Protein AF-A0A6S7L8K5-F1 (afdb_monomer_lite)

Sequence (674 aa):
MGKNCLPVYFRGECNIGNGSTCNCDIIMLGYKEKCDEAKNGKLEHVEYIHRYGTTWNSGRNYLYEHAMKRKTAYLYYIFVDEDASMRPNVDSNVNVTSLGLWRSFENFLVEYEPAVGITAYCHGKSNRCKWQRNKPGGNGVYVLSGWLFDACFNAFHHDALPYLLPYNLKNENKSWIYSQHYVATLAKHYFSGSVLIYGNVNIVNGGHREYPRTSDPERFKEQDLVISKYVDLITKSRKKPEWKNRINVSETMDKHFCKCYKRITVLAPIVHDIITASIKQCKYPSHYKHGLVTPVPKAYPPTDISDDFRQISVLPHIGKILERVQLQLNQNDITLRSSQHGFTSGRSTTSALISITQPWFNATDNTCRDKAGIHALFIDFKKTFDLVDHGILLNKLALMNVNKSFWLWVKSFLCGRTQQVKINQTLSSIEGCPAGVPQGSALSPTLFNIHIDNLDTSVPEDLEVSTYKYADDCTQSECIMKGECSNMQKVLDSVQNWSNANKMKLNAKKTKDMWICFGKSIPQPPNLYIGDVMIERVNTFKLLGASCQSNMKWNSHIKEITRKGNRRLCHLRQCRKAHLPTEVGLATYCTKIRPLLEYAAPVWGGLPHYLVNDLERIQRRSLRIIGLPVDTLPPLSERRDKLTLRKMEAITQDVNHPCHHLVPIAHAEARLFH

Foldseek 3Di:
DDDQDAAPQVPDCLRQHDQVPDLAAAEAEDEDDDDPVVVPPPHPRYHYHYDYDDAPLSSVQVSVVVVVVVPRPDQKDKAAHRQKDKDFQPLAPDPCPVRYPVRVQVVVPVVQPPAKEAEQEAEEPDSDGPVPPDDDDDQFKDFDQFDDDDPRIIMHGPLRDVQQDRFDCPCQLQHPVLSVNLSRVSRCVQVPRRYMYGYRMYMYRHDDDDGRDDPDPCVVVVSCVVSVVVCVVVVVPDDRDPCVVVPPVQVVCLVCVVVCPVPVVVCVVVLVVVLVVCLVVLAQDLVQLEWEWEWDACDPPDDDPQAGTDTATDTGPSSQVSLVVLCVVFVVLQDFDLQEQAPDPLHDLLLLLLLPVLVQCVLQPVVPVFFFWKKKKKWAWPPLQLQQQPVLLLVLSVVSVTDPSSSSNVNNSQPPHWYWYDDPPDIDDIGTRNHGDHRHHNNSQSSQSSLCRCLVVLDDPVFPKDWHDHRRTIMIMGTATPPDADPVQVSVVSSLVVCVVRRIGIDQALIAIEIAGDDPPGDDHDFHDDVPRTRHYDQWDQRSNAIAGSPRARVVRLVVLLVVLVVLLVVLLVCVVVVHALVVLVVSCVPPRLCSLLPSLLSHLPHDPVSLVSSLVSQQVSCVSSVHDSVPDDRSSVVSVVVNLVSLVSLCVDPSNSCNVVRDPVVVVPPPDD

Organism: Paramuricea clavata (NCBI:txid317549)

InterPro domains:
  IPR000477 Reverse transcriptase domain [PF00078] (306-545)
  IPR000477 Reverse transcriptase domain [PS50878] (277-534)
  IPR043502 DNA/RNA polymerase superfamily [SSF56672] (272-512)

pLDDT: mean 80.64, std 16.86, range [29.56, 98.06]

Radius of gyration: 34.66 Å; chains: 1; bounding box: 79×64×99 Å

Secondary structure (DSSP, 8-state):
-----S-GGGSSHHHH--TTT----EEEEE-SS--SGGGSSS-TTEEEEE-TT--HHHHHHHHHHHHHHTT---SEEEEE-TTEEEEE-TT--S-GGGT-HHHHHHHHHHHT-S-EEEEEEEESS-SS-GGGTT----SSEEE--SS---TTEEEEEGGGHHHH-SPP-TTTTT-HHHHHHHHHHHHHHHSTT-EEEEEEEEEEESS---------TTHHHHHHHHHHHHHHHHHTTSPPPGGGGTS-HHHHHHHHTTT-GGGHHHHHHHHHHHHHHHHHTT---GGGSEEEEEEEESSSS---TTTSEEEEEE--HHHHHHHHHHHHHTGGG----TTB-TT-TT--HHHHHHHHHHHHHHHHSTT-TTEEEEEEEEE-BTTTTTS--HHHHHHHHHHTT--HHHHHHHHHHHTT-EEEEEETTEE---EE--S---BTBSSHHHHHHHHHGGGGGGS-TTS-EEEEEETTEEEEEEEEETTPPP-HHHHHHHHHHHHHHTT--B-TTT-EEEEE---TTPPPPPPPEETTEEPEE-SEEEETTEEEETT---HHHHHHHHHHHHHHHHHHHHHHHTT--HHHHHHHIIIIIHHHHHTTHHHH----HHHHHHHHHHHHHHHHHHT--TTSS--HHHHHHHHHHHHHHHHHT-TTSTTGGGS-GGGTT-SS--

Structure (mmCIF, N/CA/C/O backbone):
data_AF-A0A6S7L8K5-F1
#
_entry.id   AF-A0A6S7L8K5-F1
#
loop_
_atom_site.group_PDB
_atom_site.id
_atom_site.type_symbol
_atom_site.label_atom_id
_atom_site.label_alt_id
_atom_site.label_comp_id
_atom_site.label_asym_id
_atom_site.label_entity_id
_atom_site.label_seq_id
_atom_site.pdbx_PDB_ins_code
_atom_site.Cartn_x
_atom_site.Cartn_y
_atom_site.Cartn_z
_atom_site.occupancy
_atom_site.B_iso_or_equiv
_atom_site.auth_seq_id
_atom_site.auth_comp_id
_atom_site.auth_asym_id
_atom_site.auth_atom_id
_atom_site.pdbx_PDB_model_num
ATOM 1 N N . MET A 1 1 ? 54.082 -23.008 -51.514 1.00 34.84 1 MET A N 1
ATOM 2 C CA . MET A 1 1 ? 53.095 -23.132 -50.418 1.00 34.84 1 MET A CA 1
ATOM 3 C C . MET A 1 1 ? 52.041 -22.058 -50.626 1.00 34.84 1 MET A C 1
ATOM 5 O O . MET A 1 1 ? 52.411 -20.891 -50.655 1.00 34.84 1 MET A O 1
ATOM 9 N N . GLY A 1 2 ? 50.784 -22.434 -50.879 1.00 44.88 2 GLY A N 1
ATOM 10 C CA . GLY A 1 2 ? 49.697 -21.465 -51.063 1.00 44.88 2 GLY A CA 1
ATOM 11 C C . GLY A 1 2 ? 49.518 -20.614 -49.805 1.00 44.88 2 GLY A C 1
ATOM 12 O O . GLY A 1 2 ? 49.620 -21.129 -48.692 1.00 44.88 2 GLY A O 1
ATOM 13 N N . LYS A 1 3 ? 49.325 -19.301 -49.959 1.00 49.22 3 LYS A N 1
ATOM 14 C CA . LYS A 1 3 ? 48.958 -18.439 -48.831 1.00 49.22 3 LYS A CA 1
ATOM 15 C C . LYS A 1 3 ? 47.570 -18.863 -48.351 1.00 49.22 3 LYS A C 1
ATOM 17 O O . LYS A 1 3 ? 46.620 -18.790 -49.124 1.00 49.22 3 LYS A O 1
ATOM 22 N N . ASN A 1 4 ? 47.460 -19.250 -47.081 1.00 58.38 4 ASN A N 1
ATOM 23 C CA . ASN A 1 4 ? 46.167 -19.580 -46.491 1.00 58.38 4 ASN A CA 1
ATOM 24 C C . ASN A 1 4 ? 45.250 -18.343 -46.499 1.00 58.38 4 ASN A C 1
ATOM 26 O O . ASN A 1 4 ? 45.534 -17.370 -45.791 1.00 58.38 4 ASN A O 1
ATOM 30 N N . CYS A 1 5 ? 44.166 -18.383 -47.270 1.00 63.19 5 CYS A N 1
ATOM 31 C CA . CYS A 1 5 ? 43.335 -17.211 -47.576 1.00 63.19 5 CYS A CA 1
ATOM 32 C C . CYS A 1 5 ? 42.085 -17.078 -46.694 1.00 63.19 5 CYS A C 1
ATOM 34 O O . CYS A 1 5 ? 41.521 -15.989 -46.600 1.00 63.19 5 CYS A O 1
ATOM 36 N N . LEU A 1 6 ? 41.680 -18.139 -45.989 1.00 65.81 6 LEU A N 1
ATOM 37 C CA . LEU A 1 6 ? 40.613 -18.060 -44.987 1.00 65.81 6 LEU A CA 1
ATOM 38 C C . LEU A 1 6 ? 41.155 -17.528 -43.651 1.00 65.81 6 LEU A C 1
ATOM 40 O O . LEU A 1 6 ? 42.196 -18.015 -43.189 1.00 65.81 6 LEU A O 1
ATOM 44 N N . PRO A 1 7 ? 40.475 -16.581 -42.979 1.00 66.06 7 PRO A N 1
ATOM 45 C CA . PRO A 1 7 ? 40.873 -16.123 -41.652 1.00 66.06 7 PRO A CA 1
ATOM 46 C C . PRO A 1 7 ? 41.008 -17.282 -40.656 1.00 66.06 7 PRO A C 1
ATOM 48 O O . PRO A 1 7 ? 40.239 -18.239 -40.682 1.00 66.06 7 PRO A O 1
ATOM 51 N N . VAL A 1 8 ? 41.997 -17.197 -39.759 1.00 63.28 8 VAL A N 1
ATOM 52 C CA . VAL A 1 8 ? 42.390 -18.290 -38.843 1.00 63.28 8 VAL A CA 1
ATOM 53 C C . VAL A 1 8 ? 41.225 -18.808 -37.990 1.00 63.28 8 VAL A C 1
ATOM 55 O O . VAL A 1 8 ? 41.172 -19.988 -37.675 1.00 63.28 8 VAL A O 1
ATOM 58 N N . TYR A 1 9 ? 40.264 -17.952 -37.656 1.00 62.53 9 TYR A N 1
ATOM 59 C CA . TYR A 1 9 ? 39.106 -18.292 -36.827 1.00 62.53 9 TYR A CA 1
ATOM 60 C C . TYR A 1 9 ? 37.946 -18.955 -37.595 1.00 62.53 9 TYR A C 1
ATOM 62 O O . TYR A 1 9 ? 37.035 -19.473 -36.959 1.00 62.53 9 TYR A O 1
ATOM 70 N N . PHE A 1 10 ? 37.994 -19.005 -38.931 1.00 62.09 10 PHE A N 1
ATOM 71 C CA . PHE A 1 10 ? 37.127 -19.871 -39.746 1.00 62.09 10 PHE A CA 1
ATOM 72 C C . PHE A 1 10 ? 37.761 -21.250 -40.001 1.00 62.09 10 PHE A C 1
ATOM 74 O O . PHE A 1 10 ? 37.195 -22.079 -40.707 1.00 62.09 10 PHE A O 1
ATOM 81 N N . ARG A 1 11 ? 38.946 -21.519 -39.435 1.00 61.34 11 ARG A N 1
ATOM 82 C CA . ARG A 1 11 ? 39.633 -22.808 -39.567 1.00 61.34 11 ARG A CA 1
ATOM 83 C C . ARG A 1 11 ? 39.242 -23.705 -38.391 1.00 61.34 11 ARG A C 1
ATOM 85 O O . ARG A 1 11 ? 39.713 -23.502 -37.275 1.00 61.34 11 ARG A O 1
ATOM 92 N N . GLY A 1 12 ? 38.374 -24.681 -38.648 1.00 61.00 12 GLY A N 1
ATOM 93 C CA . GLY A 1 12 ? 38.020 -25.750 -37.706 1.00 61.00 12 GLY A CA 1
ATOM 94 C C . GLY A 1 12 ? 36.518 -25.883 -37.446 1.00 61.00 12 GLY A C 1
ATOM 95 O O . GLY A 1 12 ? 35.827 -24.887 -37.229 1.00 61.00 12 GLY A O 1
ATOM 96 N N . GLU A 1 13 ? 36.034 -27.129 -37.407 1.00 57.66 13 GLU A N 1
ATOM 97 C CA . GLU A 1 13 ? 34.615 -27.483 -37.214 1.00 57.66 13 GLU A CA 1
ATOM 98 C C . GLU A 1 13 ? 34.024 -26.927 -35.907 1.00 57.66 13 GLU A C 1
ATOM 100 O O . GLU A 1 13 ? 32.834 -26.640 -35.829 1.00 57.66 13 GLU A O 1
ATOM 105 N N . CYS A 1 14 ? 34.860 -26.688 -34.893 1.00 57.72 14 CYS A N 1
ATOM 106 C CA . CYS A 1 14 ? 34.448 -26.148 -33.595 1.00 57.72 14 CYS A CA 1
ATOM 107 C C . CYS A 1 14 ? 33.919 -24.702 -33.666 1.00 57.72 14 CYS A C 1
ATOM 109 O O . CYS A 1 14 ? 33.261 -24.250 -32.731 1.00 57.72 14 CYS A O 1
ATOM 111 N N . ASN A 1 15 ? 34.246 -23.958 -34.731 1.00 62.91 15 ASN A N 1
ATOM 112 C CA . ASN A 1 15 ? 33.896 -22.540 -34.876 1.00 62.91 15 ASN A CA 1
ATOM 113 C C . ASN A 1 15 ? 32.726 -22.302 -35.835 1.00 62.91 15 ASN A C 1
ATOM 115 O O . ASN A 1 15 ? 31.955 -21.374 -35.611 1.00 62.91 15 ASN A O 1
ATOM 119 N N . ILE A 1 16 ? 32.619 -23.116 -36.888 1.00 63.53 16 ILE A N 1
ATOM 120 C CA . ILE A 1 16 ? 31.651 -22.944 -37.985 1.00 63.53 16 ILE A CA 1
ATOM 121 C C . ILE A 1 16 ? 30.650 -24.096 -38.101 1.00 63.53 16 ILE A C 1
ATOM 123 O O . ILE A 1 16 ? 29.713 -23.998 -38.878 1.00 63.53 16 ILE A O 1
ATOM 127 N N . GLY A 1 17 ? 30.815 -25.160 -37.313 1.00 61.12 17 GLY A N 1
ATOM 128 C CA . GLY A 1 17 ? 30.030 -26.383 -37.438 1.00 61.12 17 GLY A CA 1
ATOM 129 C C . GLY A 1 17 ? 30.631 -27.370 -38.441 1.00 61.12 17 GLY A C 1
ATOM 130 O O . GLY A 1 17 ? 31.530 -27.055 -39.220 1.00 61.12 17 GLY A O 1
ATOM 131 N N . ASN A 1 18 ? 30.156 -28.612 -38.385 1.00 64.88 18 ASN A N 1
ATOM 132 C CA . ASN A 1 18 ? 30.525 -29.662 -39.330 1.00 64.88 18 ASN A CA 1
ATOM 133 C C . ASN A 1 18 ? 29.624 -29.563 -40.575 1.00 64.88 18 ASN A C 1
ATOM 135 O O . ASN A 1 18 ? 28.406 -29.485 -40.439 1.00 64.88 18 ASN A O 1
ATOM 139 N N . GLY A 1 19 ? 30.205 -29.581 -41.778 1.00 60.16 19 GLY A N 1
ATOM 140 C CA . GLY A 1 19 ? 29.470 -29.354 -43.034 1.00 60.16 19 GLY A CA 1
ATOM 141 C C . GLY A 1 19 ? 28.400 -30.396 -43.371 1.00 60.16 19 GLY A C 1
ATOM 142 O O . GLY A 1 19 ? 27.480 -30.096 -44.119 1.00 60.16 19 GLY A O 1
ATOM 143 N N . SER A 1 20 ? 28.487 -31.588 -42.783 1.00 59.81 20 SER A N 1
ATOM 144 C CA . SER A 1 20 ? 27.515 -32.677 -42.953 1.00 59.81 20 SER A CA 1
ATOM 145 C C . SER A 1 20 ? 26.391 -32.666 -41.908 1.00 59.81 20 SER A C 1
ATOM 147 O O . SER A 1 20 ? 25.377 -33.332 -42.099 1.00 59.81 20 SER A O 1
ATOM 149 N N . THR A 1 21 ? 26.550 -31.937 -40.797 1.00 60.06 21 THR A N 1
ATOM 150 C CA . THR A 1 21 ? 25.580 -31.935 -39.682 1.00 60.06 21 THR A CA 1
ATOM 151 C C . THR A 1 21 ? 25.081 -30.542 -39.293 1.00 60.06 21 THR A C 1
ATOM 153 O O . THR A 1 21 ? 24.126 -30.430 -38.525 1.00 60.06 21 THR A O 1
ATOM 156 N N . CYS A 1 22 ? 25.727 -29.473 -39.765 1.00 62.00 22 CYS A N 1
ATOM 157 C CA . CYS A 1 22 ? 25.326 -28.092 -39.525 1.00 62.00 22 CYS A CA 1
ATOM 158 C C . CYS A 1 22 ? 24.422 -27.597 -40.650 1.00 62.00 22 CYS A C 1
ATOM 160 O O . CYS A 1 22 ? 24.755 -27.711 -41.823 1.00 62.00 22 CYS A O 1
ATOM 162 N N . ASN A 1 23 ? 23.305 -26.974 -40.286 1.00 62.16 23 ASN A N 1
ATOM 163 C CA . ASN A 1 23 ? 22.396 -26.328 -41.232 1.00 62.16 23 ASN A CA 1
ATOM 164 C C . ASN A 1 23 ? 22.831 -24.867 -41.493 1.00 62.16 23 ASN A C 1
ATOM 166 O O . ASN A 1 23 ? 22.029 -23.941 -41.383 1.00 62.16 23 ASN A O 1
ATOM 170 N N . CYS A 1 24 ? 24.127 -24.645 -41.735 1.00 65.25 24 CYS A N 1
ATOM 171 C CA . CYS A 1 24 ? 24.747 -23.325 -41.838 1.00 65.25 24 CYS A CA 1
ATOM 172 C C . CYS A 1 24 ? 25.617 -23.228 -43.099 1.00 65.25 24 CYS A C 1
ATOM 174 O O . CYS A 1 24 ? 26.443 -24.102 -43.324 1.00 65.25 24 CYS A O 1
ATOM 176 N N . ASP A 1 25 ? 25.458 -22.164 -43.898 1.00 72.38 25 ASP A N 1
ATOM 177 C CA . ASP A 1 25 ? 26.414 -21.817 -44.961 1.00 72.38 25 ASP A CA 1
ATOM 178 C C . ASP A 1 25 ? 27.088 -20.483 -44.653 1.00 72.38 25 ASP A C 1
ATOM 180 O O . ASP A 1 25 ? 26.472 -19.552 -44.126 1.00 72.38 25 ASP A O 1
ATOM 184 N N . ILE A 1 26 ? 28.353 -20.372 -45.048 1.00 77.69 26 ILE A N 1
ATOM 185 C CA . ILE A 1 26 ? 29.137 -19.147 -44.934 1.00 77.69 26 ILE A CA 1
ATOM 186 C C . ILE A 1 26 ? 29.503 -18.679 -46.336 1.00 77.69 26 ILE A C 1
ATOM 188 O O . ILE A 1 26 ? 30.176 -19.381 -47.087 1.00 77.69 26 ILE A O 1
ATOM 192 N N . ILE A 1 27 ? 29.098 -17.459 -46.676 1.00 80.19 27 ILE A N 1
ATOM 193 C CA . ILE A 1 27 ? 29.502 -16.801 -47.917 1.00 80.19 27 ILE A CA 1
ATOM 194 C C . ILE A 1 27 ? 30.469 -15.684 -47.553 1.00 80.19 27 ILE A C 1
ATOM 196 O O . ILE A 1 27 ? 30.126 -14.761 -46.813 1.00 80.19 27 ILE A O 1
ATOM 200 N N . MET A 1 28 ? 31.687 -15.774 -48.072 1.00 79.12 28 MET A N 1
ATOM 201 C CA . MET A 1 28 ? 32.750 -14.808 -47.828 1.00 79.12 28 MET A CA 1
ATOM 202 C C . MET A 1 28 ? 33.070 -14.047 -49.107 1.00 79.12 28 MET A C 1
ATOM 204 O O . MET A 1 28 ? 33.168 -14.637 -50.179 1.00 79.12 28 MET A O 1
ATOM 208 N N . LEU A 1 29 ? 33.269 -12.734 -48.989 1.00 79.06 29 LEU A N 1
ATOM 209 C CA . LEU A 1 29 ? 33.685 -11.887 -50.103 1.00 79.06 29 LEU A CA 1
ATOM 210 C C . LEU A 1 29 ? 35.144 -11.477 -49.922 1.00 79.06 29 LEU A C 1
ATOM 212 O O . LEU A 1 29 ? 35.462 -10.648 -49.072 1.00 79.06 29 LEU A O 1
ATOM 216 N N . GLY A 1 30 ? 36.003 -12.030 -50.769 1.00 74.06 30 GLY A N 1
ATOM 217 C CA . GLY A 1 30 ? 37.395 -11.649 -50.920 1.00 74.06 30 GLY A CA 1
ATOM 218 C C . GLY A 1 30 ? 37.585 -10.404 -51.773 1.00 74.06 30 GLY A C 1
ATOM 219 O O . GLY A 1 30 ? 36.964 -10.264 -52.831 1.00 74.06 30 GLY A O 1
ATOM 220 N N . TYR A 1 31 ? 38.483 -9.519 -51.333 1.00 65.94 31 TYR A N 1
ATOM 221 C CA . TYR A 1 31 ? 38.778 -8.257 -52.025 1.00 65.94 31 TYR A CA 1
ATOM 222 C C . TYR A 1 31 ? 40.260 -8.021 -52.357 1.00 65.94 31 TYR A C 1
ATOM 224 O O . TYR A 1 31 ? 40.564 -7.059 -53.061 1.00 65.94 31 TYR A O 1
ATOM 232 N N . LYS A 1 32 ? 41.188 -8.858 -51.867 1.00 61.56 32 LYS A N 1
ATOM 233 C CA . LYS A 1 32 ? 42.642 -8.694 -52.091 1.00 61.56 32 LYS A CA 1
ATOM 234 C C . LYS A 1 32 ? 43.184 -9.648 -53.152 1.00 61.56 32 LYS A C 1
ATOM 236 O O . LYS A 1 32 ? 43.619 -9.218 -54.217 1.00 61.56 32 LYS A O 1
ATOM 241 N N . GLU A 1 33 ? 43.138 -10.943 -52.869 1.00 65.75 33 GLU A N 1
ATOM 242 C CA . GLU A 1 33 ? 43.690 -12.003 -53.712 1.00 65.75 33 GLU A CA 1
ATOM 243 C C . GLU A 1 33 ? 42.631 -13.098 -53.885 1.00 65.75 33 GLU A C 1
ATOM 245 O O . GLU A 1 33 ? 41.791 -13.307 -53.011 1.00 65.75 33 GLU A O 1
ATOM 250 N N . LYS A 1 34 ? 42.662 -13.795 -55.022 1.00 67.38 34 LYS A N 1
ATOM 251 C CA . LYS A 1 34 ? 41.784 -14.940 -55.263 1.00 67.38 34 LYS A CA 1
ATOM 252 C C . LYS A 1 34 ? 42.184 -16.085 -54.324 1.00 67.38 34 LYS A C 1
ATOM 254 O O . LYS A 1 34 ? 43.366 -16.396 -54.208 1.00 67.38 34 LYS A O 1
ATOM 259 N N . CYS A 1 35 ? 41.207 -16.702 -53.664 1.00 68.38 35 CYS A N 1
ATOM 260 C CA . CYS A 1 35 ? 41.427 -17.822 -52.751 1.00 68.38 35 CYS A CA 1
ATOM 261 C C . CYS A 1 35 ? 41.145 -19.154 -53.454 1.00 68.38 35 CYS A C 1
ATOM 263 O O . CYS A 1 35 ? 39.995 -19.442 -53.787 1.00 68.38 35 CYS A O 1
ATOM 265 N N . ASP A 1 36 ? 42.177 -19.975 -53.659 1.00 63.91 36 ASP A N 1
ATOM 266 C CA . ASP A 1 36 ? 42.032 -21.289 -54.305 1.00 63.91 36 ASP A CA 1
ATOM 267 C C . ASP A 1 36 ? 41.739 -22.426 -53.297 1.00 63.91 36 ASP A C 1
ATOM 269 O O . ASP A 1 36 ? 41.292 -23.502 -53.687 1.00 63.91 36 ASP A O 1
ATOM 273 N N . GLU A 1 37 ? 41.902 -22.194 -51.986 1.00 61.56 37 GLU A N 1
ATOM 274 C CA . GLU A 1 37 ? 41.668 -23.209 -50.940 1.00 61.56 37 GLU A CA 1
ATOM 275 C C . GLU A 1 37 ? 40.191 -23.575 -50.756 1.00 61.56 37 GLU A C 1
ATOM 277 O O . GLU A 1 37 ? 39.882 -24.733 -50.477 1.00 61.56 37 GLU A O 1
ATOM 282 N N . ALA A 1 38 ? 39.274 -22.627 -50.971 1.00 56.06 38 ALA A N 1
ATOM 283 C CA . ALA A 1 38 ? 37.834 -22.882 -50.892 1.00 56.06 38 ALA A CA 1
ATOM 284 C C . ALA A 1 38 ? 37.338 -23.840 -51.996 1.00 56.06 38 ALA A C 1
ATOM 286 O O . ALA A 1 38 ? 36.304 -24.477 -51.836 1.00 56.06 38 ALA A O 1
ATOM 287 N N . LYS A 1 39 ? 38.086 -23.990 -53.101 1.00 51.19 39 LYS A N 1
ATOM 288 C CA . LYS A 1 39 ? 37.744 -24.913 -54.197 1.00 51.19 39 LYS A CA 1
ATOM 289 C C . LYS A 1 39 ? 38.225 -26.348 -53.978 1.00 51.19 39 LYS A C 1
ATOM 291 O O . LYS A 1 39 ? 37.707 -27.251 -54.623 1.00 51.19 39 LYS A O 1
ATOM 296 N N . ASN A 1 40 ? 39.169 -26.580 -53.065 1.00 51.94 40 ASN A N 1
ATOM 297 C CA . ASN A 1 40 ? 39.804 -27.890 -52.868 1.00 51.94 40 ASN A CA 1
ATOM 298 C C . ASN A 1 40 ? 39.022 -28.837 -51.927 1.00 51.94 40 ASN A C 1
ATOM 300 O O . ASN A 1 40 ? 39.620 -29.702 -51.291 1.00 51.94 40 ASN A O 1
ATOM 304 N N . GLY A 1 41 ? 37.697 -28.680 -51.816 1.00 52.06 41 GLY A N 1
ATOM 305 C CA . GLY A 1 41 ? 36.802 -29.682 -51.213 1.00 52.06 41 GLY A CA 1
ATOM 306 C C . GLY A 1 41 ? 36.885 -29.873 -49.692 1.00 52.06 41 GLY A C 1
ATOM 307 O O . GLY A 1 41 ? 36.298 -30.815 -49.178 1.00 52.06 41 GLY A O 1
ATOM 308 N N . LYS A 1 42 ? 37.591 -29.014 -48.941 1.00 55.53 42 LYS A N 1
ATOM 309 C CA . LYS A 1 42 ? 37.706 -29.154 -47.471 1.00 55.53 42 LYS A CA 1
ATOM 310 C C . LYS A 1 42 ? 36.594 -28.473 -46.660 1.00 55.53 42 LYS A C 1
ATOM 312 O O . LYS A 1 42 ? 36.525 -28.702 -45.459 1.00 55.53 42 LYS A O 1
ATOM 317 N N . LEU A 1 43 ? 35.753 -27.634 -47.274 1.00 65.12 43 LEU A N 1
ATOM 318 C CA . LEU A 1 43 ? 34.682 -26.880 -46.602 1.00 65.12 43 LEU A CA 1
ATOM 319 C C . LEU A 1 43 ? 33.451 -26.753 -47.517 1.00 65.12 43 LEU A C 1
ATOM 321 O O . LEU A 1 43 ? 33.239 -25.715 -48.134 1.00 65.12 43 LEU A O 1
ATOM 325 N N . GLU A 1 44 ? 32.638 -27.807 -47.621 1.00 65.44 44 GLU A N 1
ATOM 326 C CA . GLU A 1 44 ? 31.487 -27.860 -48.551 1.00 65.44 44 GLU A CA 1
ATOM 327 C C . GLU A 1 44 ? 30.426 -26.762 -48.310 1.00 65.44 44 GLU A C 1
ATOM 329 O O . GLU A 1 44 ? 29.751 -26.331 -49.242 1.00 65.44 44 GLU A O 1
ATOM 334 N N . HIS A 1 45 ? 30.328 -26.241 -47.084 1.00 72.12 45 HIS A N 1
ATOM 335 C CA 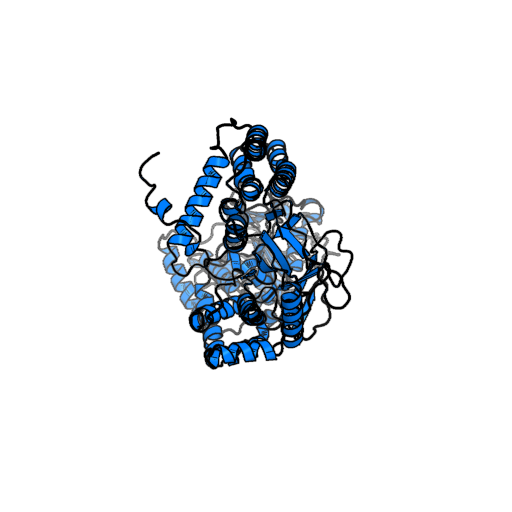. HIS A 1 45 ? 29.369 -25.207 -46.671 1.00 72.12 45 HIS A CA 1
ATOM 336 C C . HIS A 1 45 ? 29.960 -23.779 -46.659 1.00 72.12 45 HIS A C 1
ATOM 338 O O . HIS A 1 45 ? 29.321 -22.837 -46.190 1.00 72.12 45 HIS A O 1
ATOM 344 N N . VAL A 1 46 ? 31.183 -23.581 -47.175 1.00 75.50 46 VAL A N 1
ATOM 345 C CA . VAL A 1 46 ? 31.828 -22.259 -47.270 1.00 75.50 46 VAL A CA 1
ATOM 346 C C . VAL A 1 46 ? 32.071 -21.896 -48.730 1.00 75.50 46 VAL A C 1
ATOM 348 O O . VAL A 1 46 ? 32.807 -22.571 -49.441 1.00 75.50 46 VAL A O 1
ATOM 351 N N . GLU A 1 47 ? 31.494 -20.786 -49.182 1.00 77.75 47 GLU A N 1
ATOM 352 C CA . GLU A 1 47 ? 31.721 -20.245 -50.521 1.00 77.75 47 GLU A CA 1
ATOM 353 C C . GLU A 1 47 ? 32.538 -18.961 -50.444 1.00 77.75 47 GLU A C 1
ATOM 355 O O . GLU A 1 47 ? 32.141 -17.977 -49.819 1.00 77.75 47 GLU A O 1
ATOM 360 N N . TYR A 1 48 ? 33.692 -18.972 -51.107 1.00 77.88 48 TYR A N 1
ATOM 361 C CA . TYR A 1 48 ? 34.528 -17.792 -51.256 1.00 77.88 48 TYR A CA 1
ATOM 362 C C . TYR A 1 48 ? 34.288 -17.154 -52.619 1.00 77.88 48 TYR A C 1
ATOM 364 O O . TYR A 1 48 ? 34.623 -17.725 -53.660 1.00 77.88 48 TYR A O 1
ATOM 372 N N . ILE A 1 49 ? 33.756 -15.939 -52.610 1.00 79.00 49 ILE A N 1
ATOM 373 C CA . ILE A 1 49 ? 33.534 -15.142 -53.806 1.00 79.00 49 ILE A CA 1
ATOM 374 C C . ILE A 1 49 ? 34.639 -14.101 -53.890 1.00 79.00 49 ILE A C 1
ATOM 376 O O . ILE A 1 49 ? 34.901 -13.386 -52.930 1.00 79.00 49 ILE A O 1
ATOM 380 N N . HIS A 1 50 ? 35.281 -13.983 -55.047 1.00 79.62 50 HIS A N 1
ATOM 381 C CA . HIS A 1 50 ? 36.287 -12.951 -55.280 1.00 79.62 50 HIS A CA 1
ATOM 382 C C . HIS A 1 50 ? 35.730 -11.877 -56.206 1.00 79.62 50 HIS A C 1
ATOM 384 O O . HIS A 1 50 ? 35.346 -12.188 -57.337 1.00 79.62 50 HIS A O 1
ATOM 390 N N . ARG A 1 51 ? 35.689 -10.617 -55.756 1.00 78.94 51 ARG A N 1
ATOM 391 C CA . ARG A 1 51 ? 35.234 -9.500 -56.596 1.00 78.94 51 ARG A CA 1
ATOM 392 C C . ARG A 1 51 ? 36.066 -8.244 -56.368 1.00 78.94 51 ARG A C 1
ATOM 394 O O . ARG A 1 51 ? 36.083 -7.673 -55.282 1.00 78.94 51 ARG A O 1
ATOM 401 N N . TYR A 1 52 ? 36.718 -7.778 -57.429 1.00 75.44 52 TYR A N 1
ATOM 402 C CA . TYR A 1 52 ? 37.457 -6.519 -57.411 1.00 75.44 52 TYR A CA 1
ATOM 403 C C . TYR A 1 52 ? 36.518 -5.307 -57.471 1.00 75.44 52 TYR A C 1
ATOM 405 O O . TYR A 1 52 ? 35.453 -5.357 -58.085 1.00 75.44 52 TYR A O 1
ATOM 413 N N . GLY A 1 53 ? 36.938 -4.201 -56.849 1.00 73.19 53 GLY A N 1
ATOM 414 C CA . GLY A 1 53 ? 36.289 -2.894 -57.002 1.00 73.19 53 GLY A CA 1
ATOM 415 C C . GLY A 1 53 ? 34.988 -2.690 -56.218 1.00 73.19 53 GLY A C 1
ATOM 416 O O . GLY A 1 53 ? 34.350 -1.656 -56.387 1.00 73.19 53 GLY A O 1
ATOM 417 N N . THR A 1 54 ? 34.585 -3.618 -55.343 1.00 78.75 54 THR A N 1
ATOM 418 C CA . THR A 1 54 ? 33.417 -3.402 -54.475 1.00 78.75 54 THR A CA 1
ATOM 419 C C . THR A 1 54 ? 33.746 -2.447 -53.330 1.00 78.75 54 THR A C 1
ATOM 421 O O . THR A 1 54 ? 34.724 -2.618 -52.589 1.00 78.75 54 THR A O 1
ATOM 424 N N . THR A 1 55 ? 32.876 -1.468 -53.144 1.00 78.69 55 THR A N 1
ATOM 425 C CA . THR A 1 55 ? 32.764 -0.624 -51.951 1.00 78.69 55 THR A CA 1
ATOM 426 C C . THR A 1 55 ? 32.153 -1.406 -50.771 1.00 78.69 55 THR A C 1
ATOM 428 O O . THR A 1 55 ? 31.785 -2.574 -50.911 1.00 78.69 55 THR A O 1
ATOM 431 N N . TRP A 1 56 ? 32.078 -0.803 -49.579 1.00 78.44 56 TRP A N 1
ATOM 432 C CA . TRP A 1 56 ? 31.614 -1.499 -48.368 1.00 78.44 56 TRP A CA 1
ATOM 433 C C . TRP A 1 56 ? 30.148 -1.966 -48.462 1.00 78.44 56 TRP A C 1
ATOM 435 O O . TRP A 1 56 ? 29.844 -3.135 -48.230 1.00 78.44 56 TRP A O 1
ATOM 445 N N . ASN A 1 57 ? 29.238 -1.078 -48.861 1.00 83.75 57 ASN A N 1
ATOM 446 C CA . ASN A 1 57 ? 27.815 -1.374 -49.021 1.00 83.75 57 ASN A CA 1
ATOM 447 C C . ASN A 1 57 ? 27.560 -2.270 -50.233 1.00 83.75 57 ASN A C 1
ATOM 449 O O . ASN A 1 57 ? 26.794 -3.227 -50.125 1.00 83.75 57 ASN A O 1
ATOM 453 N N . SER A 1 58 ? 28.189 -1.987 -51.383 1.00 85.88 58 SER A N 1
ATOM 454 C CA . SER A 1 58 ? 27.984 -2.815 -52.583 1.00 85.88 58 SER A CA 1
ATOM 455 C C . SER A 1 58 ? 28.483 -4.248 -52.380 1.00 85.88 58 SER A C 1
ATOM 457 O O . SER A 1 58 ? 27.822 -5.187 -52.821 1.00 85.88 58 SER A O 1
ATOM 459 N N . GLY A 1 59 ? 29.575 -4.435 -51.630 1.00 85.56 59 GLY A N 1
ATOM 460 C CA . GLY A 1 59 ? 30.054 -5.754 -51.223 1.00 85.56 59 GLY A CA 1
ATOM 461 C C . GLY A 1 59 ? 29.039 -6.511 -50.360 1.00 85.56 59 GLY A C 1
ATOM 462 O O . GLY A 1 59 ? 28.757 -7.678 -50.624 1.00 85.56 59 GLY A O 1
ATOM 463 N N . ARG A 1 60 ? 28.410 -5.847 -49.379 1.00 85.06 60 ARG A N 1
ATOM 464 C CA . ARG A 1 60 ? 27.360 -6.464 -48.544 1.00 85.06 60 ARG A CA 1
ATOM 465 C C . ARG A 1 60 ? 26.093 -6.801 -49.313 1.00 85.06 60 ARG A C 1
ATOM 467 O O . ARG A 1 60 ? 25.519 -7.863 -49.090 1.00 85.06 60 ARG A O 1
ATOM 474 N N . ASN A 1 61 ? 25.683 -5.940 -50.240 1.00 89.12 61 ASN A N 1
ATOM 475 C CA . ASN A 1 61 ? 24.568 -6.245 -51.134 1.00 89.12 61 ASN A CA 1
ATOM 476 C C . ASN A 1 61 ? 24.874 -7.472 -51.995 1.00 89.12 61 ASN A C 1
ATOM 478 O O . ASN A 1 61 ? 24.005 -8.313 -52.189 1.00 89.12 61 ASN A O 1
ATOM 482 N N . TYR A 1 62 ? 26.121 -7.622 -52.441 1.00 87.56 62 TYR A N 1
ATOM 483 C CA . TYR A 1 62 ? 26.528 -8.769 -53.240 1.00 87.56 62 TYR A CA 1
ATOM 484 C C . TYR A 1 62 ? 26.541 -10.086 -52.451 1.00 87.56 62 TYR A C 1
ATOM 486 O O . TYR A 1 62 ? 26.072 -11.107 -52.961 1.00 87.56 62 TYR A O 1
ATOM 494 N N . LEU A 1 63 ? 27.016 -10.049 -51.199 1.00 86.56 63 LEU A N 1
ATOM 495 C CA . LEU A 1 63 ? 26.910 -11.168 -50.256 1.00 86.56 63 LEU A CA 1
ATOM 496 C C . LEU A 1 63 ? 25.449 -11.557 -50.015 1.00 86.56 63 LEU A C 1
ATOM 498 O O . LEU A 1 63 ? 25.101 -12.732 -50.096 1.00 86.56 63 LEU A O 1
ATOM 502 N N . TYR A 1 64 ? 24.586 -10.567 -49.776 1.00 87.19 64 TYR A N 1
ATOM 503 C CA . TYR A 1 64 ? 23.151 -10.776 -49.599 1.00 87.19 64 TYR A CA 1
ATOM 504 C C . TYR A 1 64 ? 22.507 -11.429 -50.830 1.00 87.19 64 TYR A C 1
ATOM 506 O O . TYR A 1 64 ? 21.798 -12.420 -50.698 1.00 87.19 64 TYR A O 1
ATOM 514 N N . GLU A 1 65 ? 22.787 -10.930 -52.036 1.00 87.88 65 GLU A N 1
ATOM 515 C CA . GLU A 1 65 ? 22.260 -11.502 -53.280 1.00 87.88 65 GLU A CA 1
ATOM 516 C C . GLU A 1 65 ? 22.689 -12.959 -53.491 1.00 87.88 65 GLU A C 1
ATOM 518 O O . GLU A 1 65 ? 21.877 -13.774 -53.931 1.00 87.88 65 GLU A O 1
ATOM 523 N N . HIS A 1 66 ? 23.944 -13.301 -53.180 1.00 86.19 66 HIS A N 1
ATOM 524 C CA . HIS A 1 66 ? 24.418 -14.686 -53.260 1.00 86.19 66 HIS A CA 1
ATOM 525 C C . HIS A 1 66 ? 23.744 -15.568 -52.208 1.00 86.19 66 HIS A C 1
ATOM 527 O O . HIS A 1 66 ? 23.263 -16.649 -52.548 1.00 86.19 66 HIS A O 1
ATOM 533 N N . ALA A 1 67 ? 23.600 -15.072 -50.976 1.00 83.06 67 ALA A N 1
ATOM 534 C CA . ALA A 1 67 ? 22.881 -15.775 -49.916 1.00 83.06 67 ALA A CA 1
ATOM 535 C C . ALA A 1 67 ? 21.423 -16.069 -50.305 1.00 83.06 67 ALA A C 1
ATOM 537 O O . ALA A 1 67 ? 20.941 -17.176 -50.087 1.00 83.06 67 ALA A O 1
ATOM 538 N N . MET A 1 68 ? 20.731 -15.121 -50.949 1.00 83.81 68 MET A N 1
ATOM 539 C CA . MET A 1 68 ? 19.355 -15.326 -51.425 1.00 83.81 68 MET A CA 1
ATOM 540 C C . MET A 1 68 ? 19.257 -16.351 -52.568 1.00 83.81 68 MET A C 1
ATOM 542 O O . MET A 1 68 ? 18.268 -17.077 -52.662 1.00 83.81 68 MET A O 1
ATOM 546 N N . LYS A 1 69 ? 20.262 -16.430 -53.452 1.00 83.88 69 LYS A N 1
ATOM 547 C CA . LYS A 1 69 ? 20.267 -17.361 -54.599 1.00 83.88 69 LYS A CA 1
ATOM 548 C C . LYS A 1 69 ? 20.513 -18.813 -54.202 1.00 83.88 69 LYS A C 1
ATOM 550 O O . LYS A 1 69 ? 20.066 -19.710 -54.912 1.00 83.88 69 LYS A O 1
ATOM 555 N N . ARG A 1 70 ? 21.178 -19.042 -53.069 1.00 76.81 70 ARG A N 1
ATOM 556 C CA . ARG A 1 70 ? 21.546 -20.376 -52.574 1.00 76.81 70 ARG A CA 1
ATOM 557 C C . ARG A 1 70 ? 20.345 -21.209 -52.079 1.00 76.81 70 ARG A C 1
ATOM 559 O O . ARG A 1 70 ? 20.507 -22.383 -51.779 1.00 76.81 70 ARG A O 1
ATOM 566 N N . LYS A 1 71 ? 19.125 -20.636 -52.070 1.00 62.66 71 LYS A N 1
ATOM 567 C CA . LYS A 1 71 ? 17.844 -21.279 -51.687 1.00 62.66 71 LYS A CA 1
ATOM 568 C C . LYS A 1 71 ? 17.864 -21.965 -50.312 1.00 62.66 71 LYS A C 1
ATOM 570 O O . LYS A 1 71 ? 17.128 -22.920 -50.078 1.00 62.66 71 LYS A O 1
ATOM 575 N N . THR A 1 72 ? 18.655 -21.452 -49.382 1.00 65.69 72 THR A N 1
ATOM 576 C CA . THR A 1 72 ? 18.705 -21.925 -48.001 1.00 65.69 72 THR A CA 1
ATOM 577 C C . THR A 1 72 ? 17.818 -21.044 -47.118 1.00 65.69 72 THR A C 1
ATOM 579 O O . THR A 1 72 ? 17.985 -19.825 -47.039 1.00 65.69 72 THR A O 1
ATOM 582 N N . ALA A 1 73 ? 16.800 -21.653 -46.503 1.00 68.06 73 ALA A N 1
ATOM 583 C CA . ALA A 1 73 ? 15.831 -20.969 -45.648 1.00 68.06 73 ALA A CA 1
ATOM 584 C C . ALA A 1 73 ? 16.442 -20.674 -44.265 1.00 68.06 73 ALA A C 1
ATOM 586 O O . ALA A 1 73 ? 16.144 -21.356 -43.285 1.00 68.06 73 ALA A O 1
ATOM 587 N N . TYR A 1 74 ? 17.330 -19.679 -44.189 1.00 77.25 74 TYR A N 1
ATOM 588 C CA . TYR A 1 74 ? 17.922 -19.259 -42.919 1.00 77.25 74 TYR A CA 1
ATOM 589 C C . TYR A 1 74 ? 16.970 -18.404 -42.104 1.00 77.25 74 TYR A C 1
ATOM 591 O O . TYR A 1 74 ? 16.357 -17.466 -42.609 1.00 77.25 74 TYR A O 1
ATOM 599 N N . LEU A 1 75 ? 16.948 -18.672 -40.802 1.00 80.94 75 LEU A N 1
ATOM 600 C CA . LEU A 1 75 ? 16.256 -17.840 -39.828 1.00 80.94 75 LEU A CA 1
ATOM 601 C C . LEU A 1 75 ? 16.975 -16.490 -39.623 1.00 80.94 75 LEU A C 1
ATOM 603 O O . LEU A 1 75 ? 16.328 -15.451 -39.500 1.00 80.94 75 LEU A O 1
ATOM 607 N N . TYR A 1 76 ? 18.314 -16.489 -39.644 1.00 86.31 76 TYR A N 1
ATOM 608 C CA . TYR A 1 76 ? 19.156 -15.301 -39.479 1.00 86.31 76 TYR A CA 1
ATOM 609 C C . TYR A 1 76 ? 20.263 -15.224 -40.529 1.00 86.31 76 TYR A C 1
ATOM 611 O O . TYR A 1 76 ? 20.927 -16.212 -40.824 1.00 86.31 76 TYR A O 1
ATOM 619 N N . TYR A 1 77 ? 20.517 -14.010 -41.016 1.00 86.50 77 TYR A N 1
ATOM 620 C CA . TYR A 1 77 ? 21.610 -13.681 -41.926 1.00 86.50 77 TYR A CA 1
ATOM 621 C C . TYR A 1 77 ? 22.660 -12.859 -41.184 1.00 86.50 77 TYR A C 1
ATOM 623 O O . TYR A 1 77 ? 22.407 -11.708 -40.812 1.00 86.50 77 TYR A O 1
ATOM 631 N N . ILE A 1 78 ? 23.828 -13.459 -40.951 1.00 85.75 78 ILE A N 1
ATOM 632 C CA . ILE A 1 78 ? 24.935 -12.852 -40.206 1.00 85.75 78 ILE A CA 1
ATOM 633 C C . ILE A 1 78 ? 25.968 -12.297 -41.188 1.00 85.75 78 ILE A C 1
ATOM 635 O O . ILE A 1 78 ? 26.542 -13.025 -41.991 1.00 85.75 78 ILE A O 1
ATOM 639 N N . PHE A 1 79 ? 26.230 -10.999 -41.098 1.00 84.81 79 PHE A N 1
ATOM 640 C CA . PHE A 1 79 ? 27.253 -10.297 -41.858 1.00 84.81 79 PHE A CA 1
ATOM 641 C C . PHE A 1 79 ? 28.433 -9.979 -40.950 1.00 84.81 79 PHE A C 1
ATOM 643 O O . PHE A 1 79 ? 28.279 -9.233 -39.979 1.00 84.81 79 PHE A O 1
ATOM 650 N N . VAL A 1 80 ? 29.606 -10.493 -41.307 1.00 81.00 80 VAL A N 1
ATOM 651 C CA . VAL A 1 80 ? 30.865 -10.290 -40.590 1.00 81.00 80 VAL A CA 1
ATOM 652 C C . VAL A 1 80 ? 31.969 -9.906 -41.571 1.00 81.00 80 VAL A C 1
ATOM 654 O O . VAL A 1 80 ? 32.055 -10.473 -42.659 1.00 81.00 80 VAL A O 1
ATOM 657 N N . ASP A 1 81 ? 32.791 -8.926 -41.208 1.00 77.62 81 ASP A N 1
ATOM 658 C CA . ASP A 1 81 ? 33.953 -8.537 -42.014 1.00 77.62 81 ASP A CA 1
ATOM 659 C C . ASP A 1 81 ? 35.097 -9.570 -41.855 1.00 77.62 81 ASP A C 1
ATOM 661 O O . ASP A 1 81 ? 35.271 -10.156 -40.787 1.00 77.62 81 ASP A O 1
ATOM 665 N N . GLU A 1 82 ? 35.908 -9.793 -42.901 1.00 73.56 82 GLU A N 1
ATOM 666 C CA . GLU A 1 82 ? 36.985 -10.814 -42.908 1.00 73.56 82 GLU A CA 1
ATOM 667 C C . GLU A 1 82 ? 38.146 -10.537 -41.928 1.00 73.56 82 GLU A C 1
ATOM 669 O O . GLU A 1 82 ? 39.028 -11.375 -41.725 1.00 73.56 82 GLU A O 1
ATOM 674 N N . ASP A 1 83 ? 38.184 -9.344 -41.342 1.00 73.00 83 ASP A N 1
ATOM 675 C CA . ASP A 1 83 ? 39.181 -8.868 -40.380 1.00 73.00 83 ASP A CA 1
ATOM 676 C C . ASP A 1 83 ? 38.619 -8.774 -38.944 1.00 73.00 83 ASP A C 1
ATOM 678 O O . ASP A 1 83 ? 39.333 -8.368 -38.014 1.00 73.00 83 ASP A O 1
ATOM 682 N N . ALA A 1 84 ? 37.356 -9.174 -38.745 1.00 77.94 84 ALA A N 1
ATOM 683 C CA . ALA A 1 84 ? 36.664 -9.155 -37.465 1.00 77.94 84 ALA A CA 1
ATOM 684 C C . ALA A 1 84 ? 36.757 -10.510 -36.745 1.00 77.94 84 ALA A C 1
ATOM 686 O O . ALA A 1 84 ? 36.549 -11.568 -37.323 1.00 77.94 84 ALA A O 1
ATOM 687 N N . SER A 1 85 ? 37.032 -10.492 -35.440 1.00 77.31 85 SER A N 1
ATOM 688 C CA . SER A 1 85 ? 37.151 -11.704 -34.616 1.00 77.31 85 SER A CA 1
ATOM 689 C C . SER A 1 85 ? 36.304 -11.613 -33.350 1.00 77.31 85 SER A C 1
ATOM 691 O O . SER A 1 85 ? 36.269 -10.566 -32.698 1.00 77.31 85 SER A O 1
ATOM 693 N N . MET A 1 86 ? 35.632 -12.709 -32.984 1.00 81.12 86 MET A N 1
ATOM 694 C CA . MET A 1 86 ? 34.881 -12.808 -31.730 1.00 81.12 86 MET A CA 1
ATOM 695 C C . MET A 1 86 ? 35.789 -13.181 -30.559 1.00 81.12 86 MET A C 1
ATOM 697 O O . MET A 1 86 ? 36.705 -13.991 -30.699 1.00 81.12 86 MET A O 1
ATOM 701 N N . ARG A 1 87 ? 35.513 -12.617 -29.382 1.00 79.62 87 ARG A N 1
ATOM 702 C CA . ARG A 1 87 ? 36.196 -12.947 -28.124 1.00 79.62 87 ARG A CA 1
ATOM 703 C C . ARG A 1 87 ? 35.201 -13.012 -26.964 1.00 79.62 87 ARG A C 1
ATOM 705 O O . ARG A 1 87 ? 34.207 -12.282 -26.993 1.00 79.62 87 ARG A O 1
ATOM 712 N N . PRO A 1 88 ? 35.467 -13.821 -25.923 1.00 75.81 88 PRO A N 1
ATOM 713 C CA . PRO A 1 88 ? 34.678 -13.770 -24.699 1.00 75.81 88 PRO A CA 1
ATOM 714 C C . PRO A 1 88 ? 34.719 -12.363 -24.096 1.00 75.81 88 PRO A C 1
ATOM 716 O O . PRO A 1 88 ? 35.770 -11.711 -24.099 1.00 75.81 88 PRO A O 1
ATOM 719 N N . ASN A 1 89 ? 33.595 -11.896 -23.556 1.00 74.44 89 ASN A N 1
ATOM 720 C CA . ASN A 1 89 ? 33.610 -10.695 -22.736 1.00 74.44 89 ASN A CA 1
ATOM 721 C C . ASN A 1 89 ? 34.139 -11.034 -21.333 1.00 74.44 89 ASN A C 1
ATOM 723 O O . ASN A 1 89 ? 33.487 -11.758 -20.587 1.00 74.44 89 ASN A O 1
ATOM 727 N N . VAL A 1 90 ? 35.300 -10.478 -20.971 1.00 67.62 90 VAL A N 1
ATOM 728 C CA . VAL A 1 90 ? 35.945 -10.681 -19.659 1.00 67.62 90 VAL A CA 1
ATOM 729 C C . VAL A 1 90 ? 35.120 -10.152 -18.483 1.00 67.62 90 VAL A C 1
ATOM 731 O O . VAL A 1 90 ? 35.294 -10.622 -17.366 1.00 67.62 90 VAL A O 1
ATOM 734 N N . ASP A 1 91 ? 34.204 -9.214 -18.741 1.00 63.59 91 ASP A N 1
ATOM 735 C CA . ASP A 1 91 ? 33.298 -8.653 -17.734 1.00 63.59 91 ASP A CA 1
ATOM 736 C C . ASP A 1 91 ? 31.982 -9.456 -17.606 1.00 63.59 91 ASP A C 1
ATOM 738 O O . ASP A 1 91 ? 31.081 -9.069 -16.856 1.00 63.59 91 ASP A O 1
ATOM 742 N N . SER A 1 92 ? 31.828 -10.560 -18.351 1.00 64.50 92 SER A N 1
ATOM 743 C CA . SER A 1 92 ? 30.667 -11.449 -18.247 1.00 64.50 92 SER A CA 1
ATOM 744 C C . SER A 1 92 ? 30.887 -12.549 -17.207 1.00 64.50 92 SER A C 1
ATOM 746 O O . SER A 1 92 ? 31.912 -13.221 -17.195 1.00 64.50 92 SER A O 1
ATOM 748 N N . ASN A 1 93 ? 29.868 -12.789 -16.377 1.00 57.84 93 ASN A N 1
ATOM 749 C CA . ASN A 1 93 ? 29.832 -13.906 -15.425 1.00 57.84 93 ASN A CA 1
ATOM 750 C C . ASN A 1 93 ? 29.371 -15.231 -16.071 1.00 57.84 93 ASN A C 1
ATOM 752 O O . ASN A 1 93 ? 29.192 -16.225 -15.368 1.00 57.84 93 ASN A O 1
ATOM 756 N N . VAL A 1 94 ? 29.114 -15.248 -17.384 1.00 61.84 94 VAL A N 1
ATOM 757 C CA . VAL A 1 94 ? 28.633 -16.428 -18.116 1.00 61.84 94 VAL A CA 1
ATOM 758 C C . VAL A 1 94 ? 29.816 -17.168 -18.729 1.00 61.84 94 VAL A C 1
ATOM 760 O O . VAL A 1 94 ? 30.602 -16.590 -19.478 1.00 61.84 94 VAL A O 1
ATOM 763 N N . ASN A 1 95 ? 29.926 -18.469 -18.453 1.00 62.03 95 ASN A N 1
ATOM 764 C CA . ASN A 1 95 ? 30.966 -19.301 -19.044 1.00 62.03 95 ASN A CA 1
ATOM 765 C C . ASN A 1 95 ? 30.608 -19.685 -20.493 1.00 62.03 95 ASN A C 1
ATOM 767 O O . ASN A 1 95 ? 30.030 -20.737 -20.742 1.00 62.03 95 ASN A O 1
ATOM 771 N N . VAL A 1 96 ? 30.952 -18.820 -21.452 1.00 62.28 96 VAL A N 1
ATOM 772 C CA . VAL A 1 96 ? 30.688 -19.013 -22.897 1.00 62.28 96 VAL A CA 1
ATOM 773 C C . VAL A 1 96 ? 31.555 -20.132 -23.515 1.00 62.28 96 VAL A C 1
ATOM 775 O O . VAL A 1 96 ? 31.341 -20.545 -24.653 1.00 62.28 96 VAL A O 1
ATOM 778 N N . THR A 1 97 ? 32.546 -20.653 -22.782 1.00 59.38 97 THR A N 1
ATOM 779 C CA . THR A 1 97 ? 33.536 -21.603 -23.322 1.00 59.38 97 THR A CA 1
ATOM 780 C C . THR A 1 97 ? 33.002 -23.021 -23.548 1.00 59.38 97 THR A C 1
ATOM 782 O O . THR A 1 97 ? 33.580 -23.741 -24.353 1.00 59.38 97 THR A O 1
ATOM 785 N N . SER A 1 98 ? 31.895 -23.421 -22.911 1.00 64.75 98 SER A N 1
ATOM 786 C CA . SER A 1 98 ? 31.347 -24.783 -23.037 1.00 64.75 98 SER A CA 1
ATOM 787 C C . SER A 1 98 ? 30.574 -25.042 -24.337 1.00 64.75 98 SER A C 1
ATOM 789 O O . SER A 1 98 ? 30.507 -26.184 -24.774 1.00 64.75 98 SER A O 1
ATOM 791 N N . LEU A 1 99 ? 29.993 -24.005 -24.954 1.00 65.00 99 LEU A N 1
ATOM 792 C CA . LEU A 1 99 ? 29.200 -24.107 -26.193 1.00 65.00 99 LEU A CA 1
ATOM 793 C C . LEU A 1 99 ? 29.937 -23.570 -27.431 1.00 65.00 99 LEU A C 1
ATOM 795 O O . LEU A 1 99 ? 29.548 -23.886 -28.550 1.00 65.00 99 LEU A O 1
ATOM 799 N N . GLY A 1 100 ? 30.984 -22.759 -27.243 1.00 74.81 100 GLY A N 1
ATOM 800 C CA . GLY A 1 100 ? 31.638 -22.002 -28.314 1.00 74.81 100 GLY A CA 1
ATOM 801 C C . GLY A 1 100 ? 30.987 -20.630 -28.548 1.00 74.81 100 GLY A C 1
ATOM 802 O O . GLY A 1 100 ? 29.782 -20.448 -28.372 1.00 74.81 100 GLY A O 1
ATOM 803 N N . LEU A 1 101 ? 31.796 -19.633 -28.932 1.00 80.38 101 LEU A N 1
ATOM 804 C CA . LEU A 1 101 ? 31.374 -18.222 -29.018 1.00 80.38 101 LEU A CA 1
ATOM 805 C C . LEU A 1 101 ? 30.245 -17.998 -30.031 1.00 80.38 101 LEU A C 1
ATOM 807 O O . LEU A 1 101 ? 29.260 -17.330 -29.720 1.00 80.38 101 LEU A O 1
ATOM 811 N N . TRP A 1 102 ? 30.384 -18.588 -31.219 1.00 78.50 102 TRP A N 1
ATOM 812 C CA . TRP A 1 102 ? 29.406 -18.493 -32.300 1.00 78.50 102 TRP A CA 1
ATOM 813 C C . TRP A 1 102 ? 28.095 -19.169 -31.930 1.00 78.50 102 TRP A C 1
ATOM 815 O O . TRP A 1 102 ? 27.043 -18.540 -32.003 1.00 78.50 102 TRP A O 1
ATOM 825 N N . ARG A 1 103 ? 28.158 -20.398 -31.409 1.00 77.31 103 ARG A N 1
ATOM 826 C CA . ARG A 1 103 ? 26.958 -21.138 -31.014 1.00 77.31 103 ARG A CA 1
ATOM 827 C C . ARG A 1 103 ? 26.197 -20.457 -29.882 1.00 77.31 103 ARG A C 1
ATOM 829 O O . ARG A 1 103 ? 24.970 -20.436 -29.868 1.00 77.31 103 ARG A O 1
ATOM 836 N N . SER A 1 104 ? 26.923 -19.851 -28.947 1.00 79.88 104 SER A N 1
ATOM 837 C CA . SER A 1 104 ? 26.320 -19.056 -27.882 1.00 79.88 104 SER A CA 1
ATOM 838 C C . SER A 1 104 ? 25.603 -17.809 -28.412 1.00 79.88 104 SER A C 1
ATOM 840 O O . SER A 1 104 ? 24.585 -17.413 -27.847 1.00 79.88 104 SER A O 1
ATOM 842 N N . PHE A 1 105 ? 26.121 -17.185 -29.474 1.00 83.50 105 PHE A N 1
ATOM 843 C CA . PHE A 1 105 ? 25.466 -16.057 -30.133 1.00 83.50 105 PHE A CA 1
ATOM 844 C C . PHE A 1 105 ? 24.245 -16.506 -30.949 1.00 83.50 105 PHE A C 1
ATOM 846 O O . PHE A 1 105 ? 23.196 -15.879 -30.859 1.00 83.50 105 PHE A O 1
ATOM 853 N N . GLU A 1 106 ? 24.334 -17.618 -31.678 1.00 80.69 106 GLU A N 1
ATOM 854 C CA . GLU A 1 106 ? 23.199 -18.200 -32.408 1.00 80.69 106 GLU A CA 1
ATOM 855 C C . GLU A 1 106 ? 22.037 -18.566 -31.484 1.00 80.69 106 GLU A C 1
ATOM 857 O O . GLU A 1 106 ? 20.898 -18.204 -31.766 1.00 80.69 106 GLU A O 1
ATOM 862 N N . ASN A 1 107 ? 22.315 -19.220 -30.351 1.00 80.19 107 ASN A N 1
ATOM 863 C CA . ASN A 1 107 ? 21.287 -19.545 -29.361 1.00 80.19 107 ASN A CA 1
ATOM 864 C C . ASN A 1 107 ? 20.575 -18.279 -28.862 1.00 80.19 107 ASN A C 1
ATOM 866 O O . ASN A 1 107 ? 19.358 -18.279 -28.707 1.00 80.19 107 ASN A O 1
ATOM 870 N N . PHE A 1 108 ? 21.322 -17.188 -28.673 1.00 83.75 108 PHE A N 1
ATOM 871 C CA . PHE A 1 108 ? 20.745 -15.883 -28.367 1.00 83.75 108 PHE A CA 1
ATOM 872 C C . PHE A 1 108 ? 19.850 -15.365 -29.506 1.00 83.75 108 PHE A C 1
ATOM 874 O O . PHE A 1 108 ? 18.770 -14.857 -29.242 1.00 83.75 108 PHE A O 1
ATOM 881 N N . LEU A 1 109 ? 20.246 -15.491 -30.772 1.00 80.81 109 LEU A N 1
ATOM 882 C CA . LEU A 1 109 ? 19.398 -15.048 -31.883 1.00 80.81 109 LEU A CA 1
ATOM 883 C C . LEU A 1 109 ? 18.068 -15.818 -31.930 1.00 80.81 109 LEU A C 1
ATOM 885 O O . LEU A 1 109 ? 17.014 -15.206 -32.104 1.00 80.81 109 LEU A O 1
ATOM 889 N N . VAL A 1 110 ? 18.112 -17.135 -31.728 1.00 79.06 110 VAL A N 1
ATOM 890 C CA . VAL A 1 110 ? 16.919 -17.999 -31.717 1.00 79.06 110 VAL A CA 1
ATOM 891 C C . VAL A 1 110 ? 16.015 -17.694 -30.520 1.00 79.06 110 VAL A C 1
ATOM 893 O O . VAL A 1 110 ? 14.801 -17.624 -30.670 1.00 79.06 110 VAL A O 1
ATOM 896 N N . GLU A 1 111 ? 16.583 -17.447 -29.336 1.00 75.56 111 GLU A N 1
ATOM 897 C CA . GLU A 1 111 ? 15.809 -17.137 -28.123 1.00 75.56 111 GLU A CA 1
ATOM 898 C C . GLU A 1 111 ? 14.979 -15.845 -28.256 1.00 75.56 111 GLU A C 1
ATOM 900 O O . GLU A 1 111 ? 13.950 -15.699 -27.594 1.00 75.56 111 GLU A O 1
ATOM 905 N N . TYR A 1 112 ? 15.402 -14.910 -29.114 1.00 66.12 112 TYR A N 1
ATOM 906 C CA . TYR A 1 112 ? 14.799 -13.580 -29.226 1.00 66.12 112 TYR A CA 1
ATOM 907 C C . TYR A 1 112 ? 14.255 -13.246 -30.631 1.00 66.12 112 TYR A C 1
ATOM 909 O O . TYR A 1 112 ? 14.198 -12.074 -31.007 1.00 66.12 112 TYR A O 1
ATOM 917 N N . GLU A 1 113 ? 13.833 -14.242 -31.413 1.00 71.38 113 GLU A N 1
ATOM 918 C CA . GLU A 1 113 ? 13.226 -14.036 -32.738 1.00 71.38 113 GLU A CA 1
ATOM 919 C C . GLU A 1 113 ? 11.850 -13.315 -32.707 1.00 71.38 113 GLU A C 1
ATOM 921 O O . GLU A 1 113 ? 11.058 -13.519 -31.784 1.00 71.38 113 GLU A O 1
ATOM 926 N N . PRO A 1 114 ? 11.509 -12.477 -33.711 1.00 71.88 114 PRO A N 1
ATOM 927 C CA . PRO A 1 114 ? 12.390 -11.905 -34.727 1.00 71.88 114 PRO A CA 1
ATOM 928 C C . PRO A 1 114 ? 13.208 -10.729 -34.159 1.00 71.88 114 PRO A C 1
ATOM 930 O O . PRO A 1 114 ? 12.638 -9.754 -33.654 1.00 71.88 114 PRO A O 1
ATOM 933 N N . ALA A 1 115 ? 14.539 -10.764 -34.306 1.00 75.56 115 ALA A N 1
ATOM 934 C CA . ALA A 1 115 ? 15.428 -9.689 -33.858 1.00 75.56 115 ALA A CA 1
ATOM 935 C C . ALA A 1 115 ? 16.474 -9.244 -34.894 1.00 75.56 115 ALA A C 1
ATOM 937 O O . ALA A 1 115 ? 16.783 -9.913 -35.876 1.00 75.56 115 ALA A O 1
ATOM 938 N N . VAL A 1 116 ? 17.045 -8.066 -34.650 1.00 84.62 116 VAL A N 1
ATOM 939 C CA . VAL A 1 116 ? 18.339 -7.655 -35.197 1.00 84.62 116 VAL A CA 1
ATOM 940 C C . VAL A 1 116 ? 19.355 -7.819 -34.074 1.00 84.62 116 VAL A C 1
ATOM 942 O O . VAL A 1 116 ? 19.323 -7.075 -33.091 1.00 84.62 116 VAL A O 1
ATOM 945 N N . GLY A 1 117 ? 20.218 -8.822 -34.192 1.00 84.12 117 GLY A N 1
ATOM 946 C CA . GLY A 1 117 ? 21.186 -9.180 -33.162 1.00 84.12 117 GLY A CA 1
ATOM 947 C C . GLY A 1 117 ? 22.584 -8.663 -33.475 1.00 84.12 117 GLY A C 1
ATOM 948 O O . GLY A 1 117 ? 23.037 -8.702 -34.617 1.00 84.12 117 GLY A O 1
ATOM 949 N N . ILE A 1 118 ? 23.286 -8.190 -32.451 1.00 82.12 118 ILE A N 1
ATOM 950 C CA . ILE A 1 118 ? 24.657 -7.673 -32.560 1.00 82.12 118 ILE A CA 1
ATOM 951 C C . ILE A 1 118 ? 25.473 -8.009 -31.304 1.00 82.12 118 ILE A C 1
ATOM 953 O O . ILE A 1 118 ? 24.921 -8.413 -30.282 1.00 82.12 118 ILE A O 1
ATOM 957 N N . THR A 1 119 ? 26.783 -7.775 -31.344 1.00 78.06 119 THR A N 1
ATOM 958 C CA . THR A 1 119 ? 27.703 -7.914 -30.199 1.00 78.06 119 THR A CA 1
ATOM 959 C C . THR A 1 119 ? 28.313 -6.566 -29.810 1.00 78.06 119 THR A C 1
ATOM 961 O O . THR A 1 119 ? 28.199 -5.575 -30.535 1.00 78.06 119 THR A O 1
ATOM 964 N N . ALA A 1 120 ? 28.988 -6.493 -28.661 1.00 74.94 120 ALA A N 1
ATOM 965 C CA . ALA A 1 120 ? 29.742 -5.291 -28.298 1.00 74.94 120 ALA A CA 1
ATOM 966 C C . ALA A 1 120 ? 31.022 -5.150 -29.148 1.00 74.94 120 ALA A C 1
ATOM 968 O O . ALA A 1 120 ? 31.699 -6.140 -29.412 1.00 74.94 120 ALA A O 1
ATOM 969 N N . TYR A 1 121 ? 31.365 -3.923 -29.561 1.00 74.25 121 TYR A N 1
ATOM 970 C CA . TYR A 1 121 ? 32.522 -3.629 -30.422 1.00 74.25 121 TYR A CA 1
ATOM 971 C C . TYR A 1 121 ? 33.730 -3.086 -29.640 1.00 74.25 121 TYR A C 1
ATOM 973 O O . TYR A 1 121 ? 33.605 -2.174 -28.811 1.00 74.25 121 TYR A O 1
ATOM 981 N N . CYS A 1 122 ? 34.916 -3.605 -29.957 1.00 68.56 122 CYS A N 1
ATOM 982 C CA . CYS A 1 122 ? 36.206 -3.239 -29.378 1.00 68.56 122 CYS A CA 1
ATOM 983 C C . CYS A 1 122 ? 37.182 -2.774 -30.482 1.00 68.56 122 CYS A C 1
ATOM 985 O O . CYS A 1 122 ? 37.496 -3.529 -31.400 1.00 68.56 122 CYS A O 1
ATOM 987 N N . HIS A 1 123 ? 37.707 -1.546 -30.370 1.00 61.81 123 HIS A N 1
ATOM 988 C CA . HIS A 1 123 ? 38.682 -0.991 -31.320 1.00 61.81 123 HIS A CA 1
ATOM 989 C C . HIS A 1 123 ? 40.128 -1.228 -30.833 1.00 61.81 123 HIS A C 1
ATOM 991 O O . HIS A 1 123 ? 40.510 -0.724 -29.773 1.00 61.81 123 HIS A O 1
ATOM 997 N N . GLY A 1 124 ? 40.952 -1.927 -31.625 1.00 58.38 124 GLY A N 1
ATOM 998 C CA . GLY A 1 124 ? 42.382 -2.163 -31.354 1.00 58.38 124 GLY A CA 1
ATOM 999 C C . GLY A 1 124 ? 42.694 -3.354 -30.427 1.00 58.38 124 GLY A C 1
ATOM 1000 O O . GLY A 1 124 ? 41.820 -4.137 -30.079 1.00 58.38 124 GLY A O 1
ATOM 1001 N N . LYS A 1 125 ? 43.964 -3.494 -30.004 1.00 52.78 125 LYS A N 1
ATOM 1002 C CA . LYS A 1 125 ? 44.460 -4.608 -29.154 1.00 52.78 125 LYS A CA 1
ATOM 1003 C C . LYS A 1 125 ? 44.000 -4.553 -27.679 1.00 52.78 125 LYS A C 1
ATOM 1005 O O . LYS A 1 125 ? 44.424 -5.382 -26.881 1.00 52.78 125 LYS A O 1
ATOM 1010 N N . SER A 1 126 ? 43.176 -3.575 -27.296 1.00 53.69 126 SER A N 1
ATOM 1011 C CA . SER A 1 126 ? 42.676 -3.420 -25.922 1.00 53.69 126 SER A CA 1
ATOM 1012 C C . SER A 1 126 ? 41.619 -4.477 -25.597 1.00 53.69 126 SER A C 1
ATOM 1014 O O . SER A 1 126 ? 40.640 -4.613 -26.324 1.00 53.69 126 SER A O 1
ATOM 1016 N N . ASN A 1 127 ? 41.756 -5.145 -24.447 1.00 50.09 127 ASN A N 1
ATOM 1017 C CA . ASN A 1 127 ? 40.756 -6.089 -23.929 1.00 50.09 127 ASN A CA 1
ATOM 1018 C C . ASN A 1 127 ? 39.499 -5.410 -23.348 1.00 50.09 127 ASN A C 1
ATOM 1020 O O . ASN A 1 127 ? 38.574 -6.104 -22.943 1.00 50.09 127 ASN A O 1
ATOM 1024 N N . ARG A 1 128 ? 39.446 -4.069 -23.282 1.00 50.78 128 ARG A N 1
ATOM 1025 C CA . ARG A 1 128 ? 38.287 -3.319 -22.764 1.00 50.78 128 ARG A CA 1
ATOM 1026 C C . ARG A 1 128 ? 37.582 -2.556 -23.882 1.00 50.78 128 ARG A C 1
ATOM 1028 O O . ARG A 1 128 ? 38.182 -1.663 -24.491 1.00 50.78 128 ARG A O 1
ATOM 1035 N N . CYS A 1 129 ? 36.303 -2.855 -24.113 1.00 56.91 129 CYS A N 1
ATOM 1036 C CA . CYS A 1 129 ? 35.471 -2.118 -25.065 1.00 56.91 129 CYS A CA 1
ATOM 1037 C C . CYS A 1 129 ? 35.055 -0.761 -24.461 1.00 56.91 129 CYS A C 1
ATOM 1039 O O . CYS A 1 129 ? 34.505 -0.691 -23.361 1.00 56.91 129 CYS A O 1
ATOM 1041 N N . LYS A 1 130 ? 35.260 0.347 -25.194 1.00 49.09 130 LYS A N 1
ATOM 1042 C CA . LYS A 1 130 ? 34.884 1.712 -24.749 1.00 49.09 130 LYS A CA 1
ATOM 1043 C C . LYS A 1 130 ? 33.381 1.868 -24.445 1.00 49.09 130 LYS A C 1
ATOM 1045 O O . LYS A 1 130 ? 33.004 2.777 -23.711 1.00 49.09 130 LYS A O 1
ATOM 1050 N N . TRP A 1 131 ? 32.537 0.976 -24.969 1.00 50.12 131 TRP A N 1
ATOM 1051 C CA . TRP A 1 131 ? 31.073 1.033 -24.891 1.00 50.12 131 TRP A CA 1
ATOM 1052 C C . TRP A 1 131 ? 30.437 0.558 -23.571 1.00 50.12 131 TRP A C 1
ATOM 1054 O O . TRP A 1 131 ? 29.216 0.624 -23.429 1.00 50.12 131 TRP A O 1
ATOM 1064 N N . GLN A 1 132 ? 31.234 0.134 -22.582 1.00 50.91 132 GLN A N 1
ATOM 1065 C CA . GLN A 1 132 ? 30.734 -0.400 -21.303 1.00 50.91 132 GLN A CA 1
ATOM 1066 C C . GLN A 1 132 ? 30.996 0.475 -20.068 1.00 50.91 132 GLN A C 1
ATOM 1068 O O . GLN A 1 132 ? 30.589 0.097 -18.975 1.00 50.91 132 GLN A O 1
ATOM 1073 N N . ARG A 1 133 ? 31.573 1.681 -20.206 1.00 41.56 133 ARG A N 1
ATOM 1074 C CA . ARG A 1 133 ? 31.963 2.518 -19.048 1.00 41.56 133 ARG A CA 1
ATOM 1075 C C . ARG A 1 133 ? 30.840 2.869 -18.049 1.00 41.56 133 ARG A C 1
ATOM 1077 O O . ARG A 1 133 ? 31.181 3.306 -16.963 1.00 41.56 133 ARG A O 1
ATOM 1084 N N . ASN A 1 134 ? 29.549 2.674 -18.364 1.00 40.09 134 ASN A N 1
ATOM 1085 C CA . ASN A 1 134 ? 28.424 3.153 -17.537 1.00 40.09 134 ASN A CA 1
ATOM 1086 C C . ASN A 1 134 ? 27.200 2.205 -17.410 1.00 40.09 134 ASN A C 1
ATOM 1088 O O . ASN A 1 134 ? 26.077 2.699 -17.285 1.00 40.09 134 ASN A O 1
ATOM 1092 N N . LYS A 1 135 ? 27.329 0.866 -17.449 1.00 47.62 135 LYS A N 1
ATOM 1093 C CA . LYS A 1 135 ? 26.157 -0.029 -17.253 1.00 47.62 135 LYS A CA 1
ATOM 1094 C C . LYS A 1 135 ? 26.364 -1.093 -16.161 1.00 47.62 135 LYS A C 1
ATOM 1096 O O . LYS A 1 135 ? 27.450 -1.650 -16.073 1.00 47.62 135 LYS A O 1
ATOM 1101 N N . PRO A 1 136 ? 25.336 -1.374 -15.330 1.00 37.09 136 PRO A N 1
ATOM 1102 C CA . PRO A 1 136 ? 25.440 -2.303 -14.205 1.00 37.09 136 PRO A CA 1
ATOM 1103 C C . PRO A 1 136 ? 25.526 -3.760 -14.684 1.00 37.09 136 PRO A C 1
ATOM 1105 O O . PRO A 1 136 ? 24.823 -4.145 -15.621 1.00 37.09 136 PRO A O 1
ATOM 1108 N N . GLY A 1 137 ? 26.374 -4.551 -14.022 1.00 41.09 137 GLY A N 1
ATOM 1109 C CA . GLY A 1 137 ? 26.589 -5.972 -14.301 1.00 41.09 137 GLY A CA 1
ATOM 1110 C C . GLY A 1 137 ? 25.308 -6.810 -14.194 1.00 41.09 137 GLY A C 1
ATOM 1111 O O . GLY A 1 137 ? 24.516 -6.651 -13.266 1.00 41.09 137 GLY A O 1
ATOM 1112 N N . GLY A 1 138 ? 25.107 -7.691 -15.172 1.00 43.88 138 GLY A N 1
ATOM 1113 C CA . GLY A 1 138 ? 23.992 -8.636 -15.286 1.00 43.88 138 GLY A CA 1
ATOM 1114 C C . GLY A 1 138 ? 24.118 -9.456 -16.578 1.00 43.88 138 GLY A C 1
ATOM 1115 O O . GLY A 1 138 ? 24.904 -9.063 -17.437 1.00 43.88 138 GLY A O 1
ATOM 1116 N N . ASN A 1 139 ? 23.364 -10.562 -16.701 1.00 48.81 139 ASN A N 1
ATOM 1117 C CA . ASN A 1 139 ? 23.449 -11.625 -17.733 1.00 48.81 139 ASN A CA 1
ATOM 1118 C C . ASN A 1 139 ? 23.174 -11.188 -19.200 1.00 48.81 139 ASN A C 1
ATOM 1120 O O . ASN A 1 139 ? 22.359 -11.779 -19.898 1.00 48.81 139 ASN A O 1
ATOM 1124 N N . GLY A 1 140 ? 23.871 -10.160 -19.681 1.00 60.53 140 GLY A N 1
ATOM 1125 C CA . GLY A 1 140 ? 24.401 -10.097 -21.040 1.00 60.53 140 GLY A CA 1
ATOM 1126 C C . GLY A 1 140 ? 23.445 -9.971 -22.224 1.00 60.53 140 GLY A C 1
ATOM 1127 O O . GLY A 1 140 ? 23.891 -10.260 -23.325 1.00 60.53 140 GLY A O 1
ATOM 1128 N N . VAL A 1 141 ? 22.195 -9.524 -22.074 1.00 57.28 141 VAL A N 1
ATOM 1129 C CA . VAL A 1 141 ? 21.362 -9.107 -23.222 1.00 57.28 141 VAL A CA 1
ATOM 1130 C C . VAL A 1 141 ? 20.849 -7.689 -23.000 1.00 57.28 141 VAL A C 1
ATOM 1132 O O . VAL A 1 141 ? 20.256 -7.383 -21.963 1.00 57.28 141 VAL A O 1
ATOM 1135 N N . TYR A 1 142 ? 21.082 -6.801 -23.967 1.00 63.59 142 TYR A N 1
ATOM 1136 C CA . TYR A 1 142 ? 20.672 -5.400 -23.876 1.00 63.59 142 TYR A CA 1
ATOM 1137 C C . TYR A 1 142 ? 19.872 -4.972 -25.100 1.00 63.59 142 TYR A C 1
ATOM 1139 O O . TYR A 1 142 ? 20.374 -5.007 -26.218 1.00 63.59 142 TYR A O 1
ATOM 1147 N N . VAL A 1 143 ? 18.666 -4.452 -24.884 1.00 55.56 143 VAL A N 1
ATOM 1148 C CA . VAL A 1 143 ? 17.899 -3.787 -25.944 1.00 55.56 143 VAL A CA 1
ATOM 1149 C C . VAL A 1 143 ? 18.566 -2.453 -26.285 1.00 55.56 143 VAL A C 1
ATOM 1151 O O . VAL A 1 143 ? 18.753 -1.595 -25.411 1.00 55.56 143 VAL A O 1
ATOM 1154 N N . LEU A 1 144 ? 18.926 -2.252 -27.552 1.00 56.09 144 LEU A N 1
ATOM 1155 C CA . LEU A 1 144 ? 19.445 -0.975 -28.021 1.00 56.09 144 LEU A CA 1
ATOM 1156 C C . LEU A 1 144 ? 18.324 0.010 -28.303 1.00 56.09 144 LEU A C 1
ATOM 1158 O O . LEU A 1 144 ? 17.338 -0.259 -28.979 1.00 56.09 144 LEU A O 1
ATOM 1162 N N . SER A 1 145 ? 18.545 1.228 -27.828 1.00 45.53 145 SER A N 1
ATOM 1163 C CA . SER A 1 145 ? 17.610 2.332 -27.973 1.00 45.53 145 SER A CA 1
ATOM 1164 C C . SER A 1 145 ? 17.902 3.185 -29.232 1.00 45.53 145 SER A C 1
ATOM 1166 O O . SER A 1 145 ? 17.190 4.164 -29.490 1.00 45.53 145 SER A O 1
ATOM 1168 N N . GLY A 1 146 ? 18.888 2.765 -30.038 1.00 50.41 146 GLY A N 1
ATOM 1169 C CA . GLY A 1 146 ? 19.276 3.316 -31.339 1.00 50.41 146 GLY A CA 1
ATOM 1170 C C . GLY A 1 146 ? 20.540 4.183 -31.299 1.00 50.41 146 GLY A C 1
ATOM 1171 O O . GLY A 1 146 ? 20.666 5.009 -30.399 1.00 50.41 146 GLY A O 1
ATOM 1172 N N . TRP A 1 147 ? 21.389 3.982 -32.319 1.00 52.75 147 TRP A N 1
ATOM 1173 C CA . TRP A 1 147 ? 22.503 4.806 -32.839 1.00 52.75 147 TRP A CA 1
ATOM 1174 C C . TRP A 1 147 ? 23.930 4.258 -32.802 1.00 52.75 147 TRP A C 1
ATOM 1176 O O . TRP A 1 147 ? 24.745 4.813 -33.526 1.00 52.75 147 TRP A O 1
ATOM 1186 N N . LEU A 1 148 ? 24.248 3.164 -32.105 1.00 55.22 148 LEU A N 1
ATOM 1187 C CA . LEU A 1 148 ? 25.604 2.599 -32.160 1.00 55.22 148 LEU A CA 1
ATOM 1188 C C . LEU A 1 148 ? 25.591 1.080 -32.249 1.00 55.22 148 LEU A C 1
ATOM 1190 O O . LEU A 1 148 ? 25.593 0.386 -31.235 1.00 55.22 148 LEU A O 1
ATOM 1194 N N . PHE A 1 149 ? 25.598 0.585 -33.482 1.00 63.41 149 PHE A N 1
ATOM 1195 C CA . PHE A 1 149 ? 26.149 -0.727 -33.773 1.00 63.41 149 PHE A CA 1
ATOM 1196 C C . PHE A 1 149 ? 27.115 -0.622 -34.942 1.00 63.41 149 PHE A C 1
ATOM 1198 O O . PHE A 1 149 ? 26.841 0.062 -35.936 1.00 63.41 149 PHE A O 1
ATOM 1205 N N . ASP A 1 150 ? 28.282 -1.231 -34.754 1.00 67.62 150 ASP A N 1
ATOM 1206 C CA . ASP A 1 150 ? 29.317 -1.230 -35.769 1.00 67.62 150 ASP A CA 1
ATOM 1207 C C . ASP A 1 150 ? 28.868 -2.112 -36.930 1.00 67.62 150 ASP A C 1
ATOM 1209 O O . ASP A 1 150 ? 28.180 -3.124 -36.772 1.00 67.62 150 ASP A O 1
ATOM 1213 N N . ALA A 1 151 ? 29.210 -1.676 -38.125 1.00 71.00 151 ALA A N 1
ATOM 1214 C CA . ALA A 1 151 ? 28.783 -2.346 -39.321 1.00 71.00 151 ALA A CA 1
ATOM 1215 C C . ALA A 1 151 ? 29.534 -3.665 -39.524 1.00 71.00 151 ALA A C 1
ATOM 1217 O O . ALA A 1 151 ? 28.968 -4.568 -40.128 1.00 71.00 151 ALA A O 1
ATOM 1218 N N . CYS A 1 152 ? 30.725 -3.817 -38.935 1.00 76.19 152 CYS A N 1
ATOM 1219 C CA . CYS A 1 152 ? 31.570 -5.004 -39.067 1.00 76.19 152 CYS A CA 1
ATOM 1220 C C . CYS A 1 152 ? 30.915 -6.322 -38.630 1.00 76.19 152 CYS A C 1
ATOM 1222 O O . CYS A 1 152 ? 31.362 -7.374 -39.074 1.00 76.19 152 CYS A O 1
ATOM 1224 N N . PHE A 1 153 ? 29.870 -6.292 -37.793 1.00 83.06 153 PHE A N 1
ATOM 1225 C CA . PHE A 1 153 ? 29.176 -7.496 -37.339 1.00 83.06 153 PHE A CA 1
ATOM 1226 C C . PHE A 1 153 ? 27.685 -7.246 -37.081 1.00 83.06 153 PHE A C 1
ATOM 1228 O O . PHE A 1 153 ? 27.337 -6.495 -36.171 1.00 83.06 153 PHE A O 1
ATOM 1235 N N . ASN A 1 154 ? 26.803 -7.880 -37.864 1.00 86.56 154 ASN A N 1
ATOM 1236 C CA . ASN A 1 154 ? 25.347 -7.716 -37.766 1.00 86.56 154 ASN A CA 1
ATOM 1237 C C . ASN A 1 154 ? 24.593 -8.997 -38.117 1.00 86.56 154 ASN A C 1
ATOM 1239 O O . ASN A 1 154 ? 24.898 -9.605 -39.133 1.00 86.56 154 ASN A O 1
ATOM 1243 N N . ALA A 1 155 ? 23.567 -9.353 -37.347 1.00 88.81 155 ALA A N 1
ATOM 1244 C CA . ALA A 1 155 ? 22.658 -10.450 -37.658 1.00 88.81 155 ALA A CA 1
ATOM 1245 C C . ALA A 1 155 ? 21.235 -9.930 -37.887 1.00 88.81 155 ALA A C 1
ATOM 1247 O O . ALA A 1 155 ? 20.662 -9.264 -37.022 1.00 88.81 155 ALA A O 1
ATOM 1248 N N . PHE A 1 156 ? 20.650 -10.251 -39.038 1.00 88.62 156 PHE A N 1
ATOM 1249 C CA . PHE A 1 156 ? 19.291 -9.854 -39.400 1.00 88.62 156 PHE A CA 1
ATOM 1250 C C . PHE A 1 156 ? 18.393 -11.083 -39.503 1.00 88.62 156 PHE A C 1
ATOM 1252 O O . PHE A 1 156 ? 18.681 -11.987 -40.284 1.00 88.62 156 PHE A O 1
ATOM 1259 N N . HIS A 1 157 ? 17.297 -11.106 -38.747 1.00 88.50 157 HIS A N 1
ATOM 1260 C CA . HIS A 1 157 ? 16.258 -12.118 -38.920 1.00 88.50 157 HIS A CA 1
ATOM 1261 C C . HIS A 1 157 ? 15.653 -12.056 -40.334 1.00 88.50 157 HIS A C 1
ATOM 1263 O O . HIS A 1 157 ? 15.542 -10.966 -40.905 1.00 88.50 157 HIS A O 1
ATOM 1269 N N . HIS A 1 158 ? 15.217 -13.189 -40.889 1.00 85.25 158 HIS A N 1
ATOM 1270 C CA . HIS A 1 158 ? 14.683 -13.263 -42.255 1.00 85.25 158 HIS A CA 1
ATOM 1271 C C . HIS A 1 158 ? 13.506 -12.303 -42.490 1.00 85.25 158 HIS A C 1
ATOM 1273 O O . 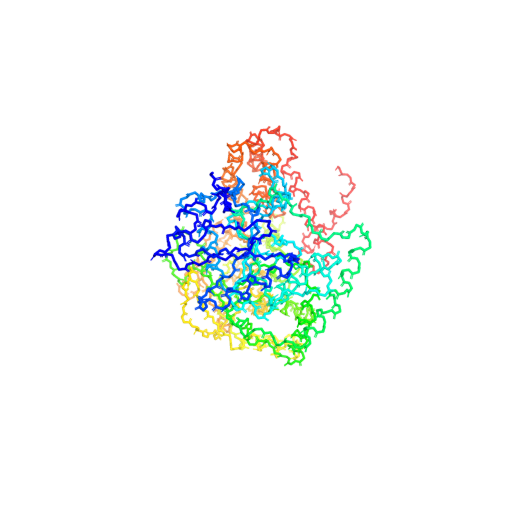HIS A 1 158 ? 13.499 -11.558 -43.469 1.00 85.25 158 HIS A O 1
ATOM 1279 N N . ASP A 1 159 ? 12.575 -12.214 -41.535 1.00 81.50 159 ASP A N 1
ATOM 1280 C CA . ASP A 1 159 ? 11.450 -11.267 -41.589 1.00 81.50 159 ASP A CA 1
ATOM 1281 C C . ASP A 1 159 ? 11.874 -9.794 -41.515 1.00 81.50 159 ASP A C 1
ATOM 1283 O O . ASP A 1 159 ? 11.089 -8.897 -41.838 1.00 81.50 159 ASP A O 1
ATOM 1287 N N . ALA A 1 160 ? 13.106 -9.515 -41.077 1.00 81.75 160 ALA A N 1
ATOM 1288 C CA . ALA A 1 160 ? 13.632 -8.161 -41.015 1.00 81.75 160 ALA A CA 1
ATOM 1289 C C . ALA A 1 160 ? 14.223 -7.684 -42.347 1.00 81.75 160 ALA A C 1
ATOM 1291 O O . ALA A 1 160 ? 14.190 -6.485 -42.642 1.00 81.75 160 ALA A O 1
ATOM 1292 N N . LEU A 1 161 ? 14.713 -8.610 -43.174 1.00 84.69 161 LEU A N 1
ATOM 1293 C CA . LEU A 1 161 ? 15.443 -8.304 -44.404 1.00 84.69 161 LEU A CA 1
ATOM 1294 C C . LEU A 1 161 ? 14.697 -7.380 -45.379 1.00 84.69 161 LEU A C 1
ATOM 1296 O O . LEU A 1 161 ? 15.309 -6.387 -45.782 1.00 84.69 161 LEU A O 1
ATOM 1300 N N . PRO A 1 162 ? 13.400 -7.588 -45.712 1.00 83.12 162 PRO A N 1
ATOM 1301 C CA . PRO A 1 162 ? 12.706 -6.765 -46.716 1.00 83.12 162 PRO A CA 1
ATOM 1302 C C . PRO A 1 162 ? 12.618 -5.275 -46.345 1.00 83.12 162 PRO A C 1
ATOM 1304 O O . PRO A 1 162 ? 12.373 -4.401 -47.185 1.00 83.12 162 PRO A O 1
ATOM 1307 N N . TYR A 1 163 ? 12.798 -4.977 -45.057 1.00 79.94 163 TYR A N 1
ATOM 1308 C CA . TYR A 1 163 ? 12.709 -3.635 -44.499 1.00 79.94 163 TYR A CA 1
ATOM 1309 C C . TYR A 1 163 ? 14.074 -2.964 -44.340 1.00 79.94 163 TYR A C 1
ATOM 1311 O O . TYR A 1 163 ? 14.115 -1.739 -44.249 1.00 79.94 163 TYR A O 1
ATOM 1319 N N . LEU A 1 164 ? 15.162 -3.738 -44.280 1.00 82.06 164 LEU A N 1
ATOM 1320 C CA . LEU A 1 164 ? 16.494 -3.252 -43.905 1.00 82.06 164 LEU A CA 1
ATOM 1321 C C . LEU A 1 164 ? 17.518 -3.324 -45.038 1.00 82.06 164 LEU A C 1
ATOM 1323 O O . LEU A 1 164 ? 18.404 -2.474 -45.086 1.00 82.06 164 LEU A O 1
ATOM 1327 N N . LEU A 1 165 ? 17.396 -4.301 -45.936 1.00 85.75 165 LEU A N 1
ATOM 1328 C CA . LEU A 1 165 ? 18.323 -4.539 -47.041 1.00 85.75 165 LEU A CA 1
ATOM 1329 C C . LEU A 1 165 ? 17.595 -4.461 -48.396 1.00 85.75 165 LEU A C 1
ATOM 1331 O O . LEU A 1 165 ? 16.376 -4.644 -48.447 1.00 85.75 165 LEU A O 1
ATOM 1335 N N . PRO A 1 166 ? 18.308 -4.185 -49.506 1.00 87.38 166 PRO A N 1
ATOM 1336 C CA . PRO A 1 166 ? 19.749 -3.918 -49.613 1.00 87.38 166 PRO A CA 1
ATOM 1337 C C . PRO A 1 166 ? 20.169 -2.545 -49.055 1.00 87.38 166 PRO A C 1
ATOM 1339 O O . PRO A 1 166 ? 19.354 -1.633 -48.906 1.00 87.38 166 PRO A O 1
ATOM 1342 N N . TYR A 1 167 ? 21.464 -2.376 -48.770 1.00 83.06 167 TYR A N 1
ATOM 1343 C CA . TYR A 1 167 ? 22.052 -1.083 -48.424 1.00 83.06 167 TYR A CA 1
ATOM 1344 C C . TYR A 1 167 ? 21.875 -0.077 -49.567 1.00 83.06 167 TYR A C 1
ATOM 1346 O O . TYR A 1 167 ? 22.077 -0.391 -50.742 1.00 83.06 167 TYR A O 1
ATOM 1354 N N . ASN A 1 168 ? 21.569 1.169 -49.208 1.00 80.44 168 ASN A N 1
ATOM 1355 C CA . ASN A 1 168 ? 21.507 2.278 -50.153 1.00 80.44 168 ASN A CA 1
ATOM 1356 C C . ASN A 1 168 ? 22.925 2.705 -50.575 1.00 80.44 168 ASN A C 1
ATOM 1358 O O . ASN A 1 168 ? 23.756 2.996 -49.719 1.00 80.44 168 ASN A O 1
ATOM 1362 N N . LEU A 1 169 ? 23.194 2.786 -51.880 1.00 83.81 169 LEU A N 1
ATOM 1363 C CA . LEU A 1 169 ? 24.522 3.115 -52.422 1.00 83.81 169 LEU A CA 1
ATOM 1364 C C . LEU A 1 169 ? 24.716 4.614 -52.739 1.00 83.81 169 LEU A C 1
ATOM 1366 O O . LEU A 1 169 ? 25.821 5.040 -53.059 1.00 83.81 169 LEU A O 1
ATOM 1370 N N . LYS A 1 170 ? 23.672 5.450 -52.623 1.00 79.19 170 LYS A N 1
ATOM 1371 C CA . LYS A 1 170 ? 23.650 6.838 -53.136 1.00 79.19 170 LYS A CA 1
ATOM 1372 C C . LYS A 1 170 ? 24.765 7.751 -52.598 1.00 79.19 170 LYS A C 1
ATOM 1374 O O . LYS A 1 170 ? 25.215 8.636 -53.315 1.00 79.19 170 LYS A O 1
ATOM 1379 N N . ASN A 1 171 ? 25.206 7.553 -51.354 1.00 73.31 171 ASN A N 1
ATOM 1380 C CA . ASN A 1 171 ? 26.248 8.367 -50.705 1.00 73.31 171 ASN A CA 1
ATOM 1381 C C . ASN A 1 171 ? 27.530 7.580 -50.410 1.00 73.31 171 ASN A C 1
ATOM 1383 O O . ASN A 1 171 ? 28.374 8.020 -49.628 1.00 73.31 171 ASN A O 1
ATOM 1387 N N . GLU A 1 172 ? 27.687 6.414 -51.023 1.00 74.94 172 GLU A N 1
ATOM 1388 C CA . GLU A 1 172 ? 28.768 5.502 -50.684 1.00 74.94 172 GLU A CA 1
ATOM 1389 C C . GLU A 1 172 ? 30.160 6.054 -51.021 1.00 74.94 172 GLU A C 1
ATOM 1391 O O . GLU A 1 172 ? 31.087 5.901 -50.227 1.00 74.94 172 GLU A O 1
ATOM 1396 N N . ASN A 1 173 ? 30.281 6.776 -52.137 1.00 74.19 173 ASN A N 1
ATOM 1397 C CA . ASN A 1 173 ? 31.528 7.435 -52.539 1.00 74.19 173 ASN A CA 1
ATOM 1398 C C . ASN A 1 173 ? 31.932 8.576 -51.585 1.00 74.19 173 ASN A C 1
ATOM 1400 O O . ASN A 1 173 ? 33.087 8.986 -51.586 1.00 74.19 173 ASN A O 1
ATOM 1404 N N . LYS A 1 174 ? 30.996 9.081 -50.763 1.00 73.69 174 LYS A N 1
ATOM 1405 C CA . LYS A 1 174 ? 31.260 10.101 -49.735 1.00 73.69 174 LYS A CA 1
ATOM 1406 C C . LYS A 1 174 ? 31.661 9.460 -48.410 1.00 73.69 174 LYS A C 1
ATOM 1408 O O . LYS A 1 174 ? 32.681 9.812 -47.823 1.00 73.69 174 LYS A O 1
ATOM 1413 N N . SER A 1 175 ? 30.842 8.533 -47.909 1.00 75.94 175 SER A N 1
ATOM 1414 C CA . SER A 1 175 ? 31.193 7.704 -46.757 1.00 75.94 175 SER A CA 1
ATOM 1415 C C . SER A 1 175 ? 30.258 6.508 -46.604 1.00 75.94 175 SER A C 1
ATOM 1417 O O . SER A 1 175 ? 29.037 6.633 -46.703 1.00 75.94 175 SER A O 1
ATOM 1419 N N . TRP A 1 176 ? 30.817 5.356 -46.239 1.00 75.75 176 TRP A N 1
ATOM 1420 C CA . TRP A 1 176 ? 30.043 4.154 -45.910 1.00 75.75 176 TRP A CA 1
ATOM 1421 C C . TRP A 1 176 ? 29.071 4.366 -44.734 1.00 75.75 176 TRP A C 1
ATOM 1423 O O . TRP A 1 176 ? 28.020 3.729 -44.661 1.00 75.75 176 TRP A O 1
ATOM 1433 N N . ILE A 1 177 ? 29.389 5.301 -43.831 1.00 73.12 177 ILE A N 1
ATOM 1434 C CA . ILE A 1 177 ? 28.642 5.508 -42.590 1.00 73.12 177 ILE A CA 1
ATOM 1435 C C . ILE A 1 177 ? 27.199 5.987 -42.836 1.00 73.12 177 ILE A C 1
ATOM 1437 O O . ILE A 1 177 ? 26.317 5.690 -42.036 1.00 73.12 177 ILE A O 1
ATOM 1441 N N . TYR A 1 178 ? 26.928 6.692 -43.944 1.00 74.88 178 TYR A N 1
ATOM 1442 C CA . TYR A 1 178 ? 25.583 7.190 -44.266 1.00 74.88 178 TYR A CA 1
ATOM 1443 C C . TYR A 1 178 ? 24.590 6.038 -44.448 1.00 74.88 178 TYR A C 1
ATOM 1445 O O . TYR A 1 178 ? 23.492 6.049 -43.892 1.00 74.88 178 TYR A O 1
ATOM 1453 N N . SER A 1 179 ? 25.000 5.016 -45.190 1.00 77.06 179 SER A N 1
ATOM 1454 C CA . SER A 1 179 ? 24.197 3.829 -45.464 1.00 77.06 179 SER A CA 1
ATOM 1455 C C . SER A 1 179 ? 24.044 2.951 -44.218 1.00 77.06 179 SER A C 1
ATOM 1457 O O . SER A 1 179 ? 22.965 2.412 -43.977 1.00 77.06 179 SER A O 1
ATOM 1459 N N . GLN A 1 180 ? 25.072 2.881 -43.366 1.00 77.94 180 GLN A N 1
ATOM 1460 C CA . GLN A 1 180 ? 24.973 2.206 -42.071 1.00 77.94 180 GLN A CA 1
ATOM 1461 C C . GLN A 1 180 ? 23.991 2.909 -41.124 1.00 77.94 180 GLN A C 1
ATOM 1463 O O . GLN A 1 180 ? 23.137 2.259 -40.523 1.00 77.94 180 GLN A O 1
ATOM 1468 N N . HIS A 1 181 ? 24.064 4.237 -41.007 1.00 74.62 181 HIS A N 1
ATOM 1469 C CA . HIS A 1 181 ? 23.111 5.008 -40.206 1.00 74.62 181 HIS A CA 1
ATOM 1470 C C . HIS A 1 181 ? 21.682 4.856 -40.714 1.00 74.62 181 HIS A C 1
ATOM 1472 O O . HIS A 1 181 ? 20.747 4.776 -39.914 1.00 74.62 181 HIS A O 1
ATOM 1478 N N . TYR A 1 182 ? 21.513 4.766 -42.029 1.00 75.50 182 TYR A N 1
ATOM 1479 C CA . TYR A 1 182 ? 20.225 4.515 -42.647 1.00 75.50 182 TYR A CA 1
ATOM 1480 C C . TYR A 1 182 ? 19.647 3.157 -42.216 1.00 75.50 182 TYR A C 1
ATOM 1482 O O . TYR A 1 182 ? 18.544 3.118 -41.669 1.00 75.50 182 TYR A O 1
ATOM 1490 N N . VAL A 1 183 ? 20.411 2.065 -42.333 1.00 79.75 183 VAL A N 1
ATOM 1491 C CA . VAL A 1 183 ? 19.983 0.728 -41.872 1.00 79.75 183 VAL A CA 1
ATOM 1492 C C . VAL A 1 183 ? 19.720 0.705 -40.365 1.00 79.75 183 VAL A C 1
ATOM 1494 O O . VAL A 1 183 ? 18.692 0.190 -39.931 1.00 79.75 183 VAL A O 1
ATOM 1497 N N . ALA A 1 184 ? 20.580 1.329 -39.554 1.00 76.75 184 ALA A N 1
ATOM 1498 C CA . ALA A 1 184 ? 20.376 1.428 -38.109 1.00 76.75 184 ALA A CA 1
ATOM 1499 C C . ALA A 1 184 ? 19.089 2.192 -37.747 1.00 76.75 184 ALA A C 1
ATOM 1501 O O . ALA A 1 184 ? 18.387 1.841 -36.792 1.00 76.75 184 ALA A O 1
ATOM 1502 N N . THR A 1 185 ? 18.752 3.221 -38.524 1.00 72.50 185 THR A N 1
ATOM 1503 C CA . THR A 1 185 ? 17.530 4.010 -38.340 1.00 72.50 185 THR A CA 1
ATOM 1504 C C . THR A 1 185 ? 16.284 3.226 -38.740 1.00 72.50 185 THR A C 1
ATOM 1506 O O . THR A 1 185 ? 15.301 3.227 -37.995 1.00 72.50 185 THR A O 1
ATOM 1509 N N . LEU A 1 186 ? 16.328 2.499 -39.860 1.00 74.31 186 LEU A N 1
ATOM 1510 C CA . LEU A 1 186 ? 15.242 1.609 -40.276 1.00 74.31 186 LEU A CA 1
ATOM 1511 C C . LEU A 1 186 ? 15.038 0.468 -39.272 1.00 74.31 186 LEU A C 1
ATOM 1513 O O . LEU A 1 186 ? 13.901 0.204 -38.879 1.00 74.31 186 LEU A O 1
ATOM 1517 N N . ALA A 1 187 ? 16.123 -0.137 -38.779 1.00 76.69 187 ALA A N 1
ATOM 1518 C CA . ALA A 1 187 ? 16.087 -1.175 -37.750 1.00 76.69 187 ALA A CA 1
ATOM 1519 C C . ALA A 1 187 ? 15.399 -0.659 -36.482 1.00 76.69 187 ALA A C 1
ATOM 1521 O O . ALA A 1 187 ? 14.468 -1.275 -35.969 1.00 76.69 187 ALA A O 1
ATOM 1522 N N . LYS A 1 188 ? 15.765 0.543 -36.029 1.00 70.50 188 LYS A N 1
ATOM 1523 C CA . LYS A 1 188 ? 15.102 1.207 -34.901 1.00 70.50 188 LYS A CA 1
ATOM 1524 C C . LYS A 1 188 ? 13.618 1.478 -35.160 1.00 70.50 188 LYS A C 1
ATOM 1526 O O . LYS A 1 188 ? 12.811 1.329 -34.241 1.00 70.50 188 LYS A O 1
ATOM 1531 N N . HIS A 1 189 ? 13.264 1.938 -36.358 1.00 70.00 189 HIS A N 1
ATOM 1532 C CA . HIS A 1 189 ? 11.896 2.329 -36.690 1.00 70.00 189 HIS A CA 1
ATOM 1533 C C . HIS A 1 189 ? 10.963 1.112 -36.785 1.00 70.00 189 HIS A C 1
ATOM 1535 O O . HIS A 1 189 ? 9.911 1.055 -36.136 1.00 70.00 189 HIS A O 1
ATOM 1541 N N . TYR A 1 190 ? 11.359 0.117 -37.575 1.00 70.00 190 TYR A N 1
ATOM 1542 C CA . TYR A 1 190 ? 10.540 -1.059 -37.843 1.00 70.00 190 TYR A CA 1
ATOM 1543 C C . TYR A 1 190 ? 10.613 -2.090 -36.708 1.00 70.00 190 TYR A C 1
ATOM 1545 O O . TYR A 1 190 ? 9.569 -2.630 -36.344 1.00 70.00 190 TYR A O 1
ATOM 1553 N N . PHE A 1 191 ? 11.774 -2.249 -36.059 1.00 69.44 191 PHE A N 1
ATOM 1554 C CA . PHE A 1 191 ? 12.077 -3.319 -35.091 1.00 69.44 191 PHE A CA 1
ATOM 1555 C C . PHE A 1 191 ? 12.406 -2.786 -33.682 1.00 69.44 191 PHE A C 1
ATOM 1557 O O . PHE A 1 191 ? 13.175 -3.388 -32.937 1.00 69.44 191 PHE A O 1
ATOM 1564 N N . SER A 1 192 ? 11.848 -1.631 -33.292 1.00 64.00 192 SER A N 1
ATOM 1565 C CA . SER A 1 192 ? 12.052 -1.047 -31.954 1.00 64.00 192 SER A CA 1
ATOM 1566 C C . SER A 1 192 ? 11.724 -2.046 -30.839 1.00 64.00 192 SER A C 1
ATOM 1568 O O . SER A 1 192 ? 10.600 -2.534 -30.775 1.00 64.00 192 SER A O 1
ATOM 1570 N N . GLY A 1 193 ? 12.686 -2.326 -29.955 1.00 63.25 193 GLY A N 1
ATOM 1571 C CA . GLY A 1 193 ? 12.553 -3.347 -28.904 1.00 63.25 193 GLY A CA 1
ATOM 1572 C C . GLY A 1 193 ? 13.134 -4.717 -29.271 1.00 63.25 193 GLY A C 1
ATOM 1573 O O . GLY A 1 193 ? 13.479 -5.469 -28.368 1.00 63.25 193 GLY A O 1
ATOM 1574 N N . SER A 1 194 ? 13.345 -4.976 -30.563 1.00 71.25 194 SER A N 1
ATOM 1575 C CA . SER A 1 194 ? 13.922 -6.213 -31.105 1.00 71.25 194 SER A CA 1
ATOM 1576 C C . SER A 1 194 ? 15.315 -6.002 -31.713 1.00 71.25 194 SER A C 1
ATOM 1578 O O . SER A 1 194 ? 15.796 -6.838 -32.465 1.00 71.25 194 SER A O 1
ATOM 1580 N N . VAL A 1 195 ? 15.983 -4.881 -31.413 1.00 77.06 195 VAL A N 1
ATOM 1581 C CA . VAL A 1 195 ? 17.413 -4.684 -31.717 1.00 77.06 195 VAL A CA 1
ATOM 1582 C C . VAL A 1 195 ? 18.206 -4.968 -30.446 1.00 77.06 195 VAL A C 1
ATOM 1584 O O . VAL A 1 195 ? 18.114 -4.205 -29.479 1.00 77.06 195 VAL A O 1
ATOM 1587 N N . LEU A 1 196 ? 18.957 -6.065 -30.428 1.00 74.75 196 LEU A N 1
ATOM 1588 C CA . LEU A 1 196 ? 19.493 -6.668 -29.209 1.00 74.75 196 LEU A CA 1
ATOM 1589 C C . LEU A 1 196 ? 21.016 -6.833 -29.283 1.00 74.75 196 LEU A C 1
ATOM 1591 O O . LEU A 1 196 ? 21.547 -7.373 -30.248 1.00 74.75 196 LEU A O 1
ATOM 1595 N N . ILE A 1 197 ? 21.721 -6.393 -28.237 1.00 78.75 197 ILE A N 1
ATOM 1596 C CA . ILE A 1 197 ? 23.144 -6.680 -28.026 1.00 78.75 197 ILE A CA 1
ATOM 1597 C C . ILE A 1 197 ? 23.285 -7.923 -27.164 1.00 78.75 197 ILE A C 1
ATOM 1599 O O . ILE A 1 197 ? 22.820 -7.928 -26.021 1.00 78.75 197 ILE A O 1
ATOM 1603 N N . TYR A 1 198 ? 24.051 -8.888 -27.657 1.00 80.75 198 TYR A N 1
ATOM 1604 C CA . TYR A 1 198 ? 24.634 -9.946 -26.854 1.00 80.75 198 TYR A CA 1
ATOM 1605 C C . TYR A 1 198 ? 25.929 -9.458 -26.195 1.00 80.75 198 TYR A C 1
ATOM 1607 O O . TYR A 1 198 ? 26.939 -9.205 -26.847 1.00 80.75 198 TYR A O 1
ATOM 1615 N N . GLY A 1 199 ? 25.879 -9.264 -24.882 1.00 74.12 199 GLY A N 1
ATOM 1616 C CA . GLY A 1 199 ? 26.944 -8.699 -24.056 1.00 74.12 199 GLY A CA 1
ATOM 1617 C C . GLY A 1 199 ? 27.940 -9.713 -23.498 1.00 74.12 199 GLY A C 1
ATOM 1618 O O . GLY A 1 199 ? 28.861 -9.304 -22.796 1.00 74.12 199 GLY A O 1
ATOM 1619 N N . ASN A 1 200 ? 27.771 -11.008 -23.774 1.00 77.56 200 ASN A N 1
ATOM 1620 C CA . ASN A 1 200 ? 28.713 -12.047 -23.335 1.00 77.56 200 ASN A CA 1
ATOM 1621 C C . ASN A 1 200 ? 29.848 -12.285 -24.344 1.00 77.56 200 ASN A C 1
ATOM 1623 O O . ASN A 1 200 ? 30.857 -12.897 -23.999 1.00 77.56 200 ASN A O 1
ATOM 1627 N N . VAL A 1 201 ? 29.701 -11.783 -25.573 1.00 79.19 201 VAL A N 1
ATOM 1628 C CA . VAL A 1 201 ? 30.687 -11.902 -26.653 1.00 79.19 201 VAL A CA 1
ATOM 1629 C C . VAL A 1 201 ? 30.982 -10.513 -27.208 1.00 79.19 201 VAL A C 1
ATOM 1631 O O . VAL A 1 201 ? 30.076 -9.708 -27.426 1.00 79.19 201 VAL A O 1
ATOM 1634 N N . ASN A 1 202 ? 32.262 -10.238 -27.436 1.00 80.06 202 ASN A N 1
ATOM 1635 C CA . ASN A 1 202 ? 32.749 -9.010 -28.051 1.00 80.06 202 ASN A CA 1
ATOM 1636 C C . ASN A 1 202 ? 33.246 -9.307 -29.471 1.00 80.06 202 ASN A C 1
ATOM 1638 O O . ASN A 1 202 ? 33.808 -10.374 -29.715 1.00 80.06 202 ASN A O 1
ATOM 1642 N N . ILE A 1 203 ? 33.112 -8.341 -30.379 1.00 80.75 203 ILE A N 1
ATOM 1643 C CA . ILE A 1 203 ? 33.769 -8.347 -31.687 1.00 80.75 203 ILE A CA 1
ATOM 1644 C C . ILE A 1 203 ? 34.940 -7.357 -31.679 1.00 80.75 203 ILE A C 1
ATOM 1646 O O . ILE A 1 203 ? 34.836 -6.235 -31.172 1.00 80.75 203 ILE A O 1
ATOM 1650 N N . VAL A 1 204 ? 36.072 -7.786 -32.228 1.00 77.62 204 VAL A N 1
ATOM 1651 C CA . VAL A 1 204 ? 37.299 -6.999 -32.358 1.00 77.62 204 VAL A CA 1
ATOM 1652 C C . VAL A 1 204 ? 37.682 -6.937 -33.829 1.00 77.62 204 VAL A C 1
ATOM 1654 O O . VAL A 1 204 ? 37.895 -7.984 -34.438 1.00 77.62 204 VAL A O 1
ATOM 1657 N N . ASN A 1 205 ? 37.830 -5.730 -34.379 1.00 74.19 205 ASN A N 1
ATOM 1658 C CA . ASN A 1 205 ? 38.428 -5.533 -35.700 1.00 74.19 205 ASN A CA 1
ATOM 1659 C C . ASN A 1 205 ? 39.920 -5.186 -35.538 1.00 74.19 205 ASN A C 1
ATOM 1661 O O . ASN A 1 205 ? 40.279 -4.191 -34.897 1.00 74.19 205 ASN A O 1
ATOM 1665 N N . GLY A 1 206 ? 40.789 -6.055 -36.065 1.00 60.50 206 GLY A N 1
ATOM 1666 C CA . GLY A 1 206 ? 42.245 -5.951 -35.927 1.00 60.50 206 GLY A CA 1
ATOM 1667 C C . GLY A 1 206 ? 42.953 -5.198 -37.056 1.00 60.50 206 GLY A C 1
ATOM 1668 O O . GLY A 1 206 ? 44.115 -4.831 -36.882 1.00 60.50 206 GLY A O 1
ATOM 1669 N N . GLY A 1 207 ? 42.287 -4.958 -38.188 1.00 63.28 207 GLY A N 1
ATOM 1670 C CA . GLY A 1 207 ? 42.930 -4.468 -39.404 1.00 63.28 207 GLY A CA 1
ATOM 1671 C C . GLY A 1 207 ? 41.970 -3.711 -40.306 1.00 63.28 207 GLY A C 1
ATOM 1672 O O . GLY A 1 207 ? 41.649 -4.185 -41.381 1.00 63.28 207 GLY A O 1
ATOM 1673 N N . HIS A 1 208 ? 41.571 -2.510 -39.892 1.00 58.88 208 HIS A N 1
ATOM 1674 C CA . HIS A 1 208 ? 40.574 -1.706 -40.593 1.00 58.88 208 HIS A CA 1
ATOM 1675 C C . HIS A 1 208 ? 40.975 -1.434 -42.057 1.00 58.88 208 HIS A C 1
ATOM 1677 O O . HIS A 1 208 ? 41.902 -0.665 -42.317 1.00 58.88 208 HIS A O 1
ATOM 1683 N N . ARG A 1 209 ? 40.238 -2.003 -43.021 1.00 65.94 209 ARG A N 1
ATOM 1684 C CA . ARG A 1 209 ? 40.319 -1.603 -44.439 1.00 65.94 209 ARG A CA 1
ATOM 1685 C C . ARG A 1 209 ? 40.119 -0.088 -44.587 1.00 65.94 209 ARG A C 1
ATOM 1687 O O . ARG A 1 209 ? 39.310 0.515 -43.877 1.00 65.94 209 ARG A O 1
ATOM 1694 N N . GLU A 1 210 ? 40.820 0.531 -45.532 1.00 60.22 210 GLU A N 1
ATOM 1695 C CA . GLU A 1 210 ? 40.519 1.903 -45.932 1.00 60.22 210 GLU A CA 1
ATOM 1696 C C . GLU A 1 210 ? 39.201 1.948 -46.710 1.00 60.22 210 GLU A C 1
ATOM 1698 O O . GLU A 1 210 ? 39.006 1.258 -47.712 1.00 60.22 210 GLU A O 1
ATOM 1703 N N . TYR A 1 211 ? 38.283 2.773 -46.221 1.00 69.25 211 TYR A N 1
ATOM 1704 C CA . TYR A 1 211 ? 37.014 3.075 -46.870 1.00 69.25 211 TYR A CA 1
ATOM 1705 C C . TYR A 1 211 ? 36.923 4.586 -47.068 1.00 69.25 211 TYR A C 1
ATOM 1707 O O . TYR A 1 211 ? 37.514 5.317 -46.265 1.00 69.25 211 TYR A O 1
ATOM 1715 N N . PRO A 1 212 ? 36.140 5.074 -48.049 1.00 62.75 212 PRO A N 1
ATOM 1716 C CA . PRO A 1 212 ? 35.845 6.495 -48.170 1.00 62.75 212 PRO A CA 1
ATOM 1717 C C . PRO A 1 212 ? 35.365 7.063 -46.827 1.00 62.75 212 PRO A C 1
ATOM 1719 O O . PRO A 1 212 ? 34.366 6.620 -46.240 1.00 62.75 212 PRO A O 1
ATOM 1722 N N . ARG A 1 213 ? 36.137 8.011 -46.299 1.00 58.81 213 ARG A N 1
ATOM 1723 C CA . ARG A 1 213 ? 35.890 8.719 -45.043 1.00 58.81 213 ARG A CA 1
ATOM 1724 C C . ARG A 1 213 ? 35.945 10.206 -45.367 1.00 58.81 213 ARG A C 1
ATOM 1726 O O . ARG A 1 213 ? 36.987 10.692 -45.784 1.00 58.81 213 ARG A O 1
ATOM 1733 N N . THR A 1 214 ? 34.844 10.921 -45.160 1.00 56.00 214 THR A N 1
ATOM 1734 C CA . THR A 1 214 ? 34.885 12.387 -45.152 1.00 56.00 214 THR A CA 1
ATOM 1735 C C . THR A 1 214 ? 35.444 12.876 -43.812 1.00 56.00 214 THR A C 1
ATOM 1737 O O . THR A 1 214 ? 35.060 12.362 -42.754 1.00 56.00 214 THR A O 1
ATOM 1740 N N . SER A 1 215 ? 36.374 13.830 -43.855 1.00 54.25 215 SER A N 1
ATOM 1741 C CA . SER A 1 215 ? 36.974 14.501 -42.693 1.00 54.25 215 SER A CA 1
ATOM 1742 C C . SER A 1 215 ? 36.192 15.745 -42.239 1.00 54.25 215 SER A C 1
ATOM 1744 O O . SER A 1 215 ? 36.625 16.418 -41.308 1.00 54.25 215 SER A O 1
ATOM 1746 N N . ASP A 1 216 ? 35.046 16.038 -42.862 1.00 55.22 216 ASP A N 1
ATOM 1747 C CA . ASP A 1 216 ? 34.264 17.257 -42.632 1.00 55.22 216 ASP A CA 1
ATOM 1748 C C . ASP A 1 216 ? 33.568 17.282 -41.243 1.00 55.22 216 ASP A C 1
ATOM 1750 O O . ASP A 1 216 ? 32.820 16.356 -40.918 1.00 55.22 216 ASP A O 1
ATOM 1754 N N . PRO A 1 217 ? 33.780 18.311 -40.399 1.00 50.41 217 PRO A N 1
ATOM 1755 C CA . PRO A 1 217 ? 33.092 18.501 -39.116 1.00 50.41 217 PRO A CA 1
ATOM 1756 C C . PRO A 1 217 ? 31.580 18.805 -39.195 1.00 50.41 217 PRO A C 1
ATOM 1758 O O . PRO A 1 217 ? 30.872 18.523 -38.226 1.00 50.41 217 PRO A O 1
ATOM 1761 N N . GLU A 1 218 ? 31.045 19.316 -40.315 1.00 54.34 218 GLU A N 1
ATOM 1762 C CA . GLU A 1 218 ? 29.589 19.540 -40.509 1.00 54.34 218 GLU A CA 1
ATOM 1763 C C . GLU A 1 218 ? 28.796 18.215 -40.676 1.00 54.34 218 GLU A C 1
ATOM 1765 O O . GLU A 1 218 ? 27.560 18.183 -40.672 1.00 54.34 218 GLU A O 1
ATOM 1770 N N . ARG A 1 219 ? 29.520 17.084 -40.698 1.00 54.38 219 ARG A N 1
ATOM 1771 C CA . ARG A 1 219 ? 29.071 15.689 -40.839 1.00 54.38 219 ARG A CA 1
ATOM 1772 C C . ARG A 1 219 ? 27.853 15.285 -40.016 1.00 54.38 219 ARG A C 1
ATOM 1774 O O . ARG A 1 219 ? 27.051 14.514 -40.527 1.00 54.38 219 ARG A O 1
ATOM 1781 N N . PHE A 1 220 ? 27.687 15.757 -38.781 1.00 52.84 220 PHE A N 1
ATOM 1782 C CA . PHE A 1 220 ? 26.553 15.332 -37.943 1.00 52.84 220 PHE A CA 1
ATOM 1783 C C . PHE A 1 220 ? 25.242 16.045 -38.305 1.00 52.84 220 PHE A C 1
ATOM 1785 O O . PHE A 1 220 ? 24.185 15.419 -38.309 1.00 52.84 220 PHE A O 1
ATOM 1792 N N . LYS A 1 221 ? 25.303 17.329 -38.680 1.00 54.12 221 LYS A N 1
ATOM 1793 C CA . LYS A 1 221 ? 24.106 18.128 -38.990 1.00 54.12 221 LYS A CA 1
ATOM 1794 C C . LYS A 1 221 ? 23.498 17.744 -40.336 1.00 54.12 221 LYS A C 1
ATOM 1796 O O . LYS A 1 221 ? 22.283 17.598 -40.448 1.00 54.12 221 LYS A O 1
ATOM 1801 N N . GLU A 1 222 ? 24.340 17.539 -41.349 1.00 55.19 222 GLU A N 1
ATOM 1802 C CA . GLU A 1 222 ? 23.896 17.129 -42.685 1.00 55.19 222 GLU A CA 1
ATOM 1803 C C . GLU A 1 222 ? 23.378 15.675 -42.688 1.00 55.19 222 GLU A C 1
ATOM 1805 O O . GLU A 1 222 ? 22.397 15.358 -43.366 1.00 55.19 222 GLU A O 1
ATOM 1810 N N . GLN A 1 223 ? 23.980 14.798 -41.869 1.00 56.12 223 GLN A N 1
ATOM 1811 C CA . GLN A 1 223 ? 23.503 13.428 -41.643 1.00 56.12 223 GLN A CA 1
ATOM 1812 C C . GLN A 1 223 ? 22.086 13.402 -41.074 1.00 56.12 223 GLN A C 1
ATOM 1814 O O . GLN A 1 223 ? 21.223 12.731 -41.642 1.00 56.12 223 GLN A O 1
ATOM 1819 N N . ASP A 1 224 ? 21.828 14.148 -40.002 1.00 54.97 224 ASP A N 1
ATOM 1820 C CA . ASP A 1 224 ? 20.519 14.158 -39.349 1.00 54.97 224 ASP A CA 1
ATOM 1821 C C . ASP A 1 224 ? 19.422 14.728 -40.265 1.00 54.97 224 ASP A C 1
ATOM 1823 O O . ASP A 1 224 ? 18.316 14.186 -40.311 1.00 54.97 224 ASP A O 1
ATOM 1827 N N . LEU A 1 225 ? 19.730 15.757 -41.067 1.00 56.78 225 LEU A N 1
ATOM 1828 C CA . LEU A 1 225 ? 18.778 16.364 -42.008 1.00 56.78 225 LEU A CA 1
ATOM 1829 C C . LEU A 1 225 ? 18.415 15.436 -43.179 1.00 56.78 225 LEU A C 1
ATOM 1831 O O . LEU A 1 225 ? 17.240 15.322 -43.544 1.00 56.78 225 LEU A O 1
ATOM 1835 N N . VAL A 1 226 ? 19.410 14.765 -43.770 1.00 55.41 226 VAL A N 1
ATOM 1836 C CA . VAL A 1 226 ? 19.201 13.834 -44.891 1.00 55.41 226 VAL A CA 1
ATOM 1837 C C . VAL A 1 226 ? 18.487 12.570 -44.418 1.00 55.41 226 VAL A C 1
ATOM 1839 O O . VAL A 1 226 ? 17.561 12.114 -45.090 1.00 55.41 226 VAL A O 1
ATOM 1842 N N . ILE A 1 227 ? 18.863 12.031 -43.253 1.00 55.75 227 ILE A N 1
ATOM 1843 C CA . ILE A 1 227 ? 18.222 10.851 -42.656 1.00 55.75 227 ILE A CA 1
ATOM 1844 C C . ILE A 1 227 ? 16.774 11.172 -42.271 1.00 55.75 227 ILE A C 1
ATOM 1846 O O . ILE A 1 227 ? 15.884 10.396 -42.609 1.00 55.75 227 ILE A O 1
ATOM 1850 N N . SER A 1 228 ? 16.517 12.326 -41.646 1.00 55.41 228 SER A N 1
ATOM 1851 C CA . SER A 1 228 ? 15.169 12.768 -41.261 1.00 55.41 228 SER A CA 1
ATOM 1852 C C . SER A 1 228 ? 14.223 12.874 -42.466 1.00 55.41 228 SER A C 1
ATOM 1854 O O . SER A 1 228 ? 13.178 12.222 -42.489 1.00 55.41 228 SER A O 1
ATOM 1856 N N . LYS A 1 229 ? 14.635 13.571 -43.540 1.00 59.44 229 LYS A N 1
ATOM 1857 C CA . LYS A 1 229 ? 13.838 13.677 -44.780 1.00 59.44 229 LYS A CA 1
ATOM 1858 C C . LYS A 1 229 ? 13.553 12.320 -45.435 1.00 59.44 229 LYS A C 1
ATOM 1860 O O . LYS A 1 229 ? 12.469 12.118 -45.978 1.00 59.44 229 LYS A O 1
ATOM 1865 N N . TYR A 1 230 ? 14.513 11.395 -45.409 1.00 54.53 230 TYR A N 1
ATOM 1866 C CA . TYR A 1 230 ? 14.349 10.065 -46.008 1.00 54.53 230 TYR A CA 1
ATOM 1867 C C . TYR A 1 230 ? 13.441 9.150 -45.177 1.00 54.53 230 TYR A C 1
ATOM 1869 O O . TYR A 1 230 ? 12.615 8.427 -45.734 1.00 54.53 230 TYR A O 1
ATOM 1877 N N . VAL A 1 231 ? 13.569 9.192 -43.849 1.00 56.00 231 VAL A N 1
ATOM 1878 C CA . VAL A 1 231 ? 12.713 8.437 -42.923 1.00 56.00 231 VAL A CA 1
ATOM 1879 C C . VAL A 1 231 ? 11.268 8.913 -43.025 1.00 56.00 231 VAL A C 1
ATOM 1881 O O . VAL A 1 231 ? 10.372 8.073 -43.096 1.00 56.00 231 VAL A O 1
ATOM 1884 N N . ASP A 1 232 ? 11.027 10.220 -43.129 1.00 56.59 232 ASP A N 1
ATOM 1885 C CA . ASP A 1 232 ? 9.685 10.782 -43.336 1.00 56.59 232 ASP A CA 1
ATOM 1886 C C . ASP A 1 232 ? 9.041 10.336 -44.662 1.00 56.59 232 ASP A C 1
ATOM 1888 O O . ASP A 1 232 ? 7.836 10.086 -44.720 1.00 56.59 232 ASP A O 1
ATOM 1892 N N . LEU A 1 233 ? 9.827 10.176 -45.733 1.00 54.09 233 LEU A N 1
ATOM 1893 C CA . LEU A 1 233 ? 9.340 9.666 -47.023 1.00 54.09 233 LEU A CA 1
ATOM 1894 C C . LEU A 1 233 ? 8.980 8.168 -46.977 1.00 54.09 233 LEU A C 1
ATOM 1896 O O . LEU A 1 233 ? 8.027 7.719 -47.621 1.00 54.09 233 LEU A O 1
ATOM 1900 N N . ILE A 1 234 ? 9.732 7.377 -46.212 1.00 52.47 234 ILE A N 1
ATOM 1901 C CA . ILE A 1 234 ? 9.581 5.915 -46.145 1.00 52.47 234 ILE A CA 1
ATOM 1902 C C . ILE A 1 234 ? 8.499 5.499 -45.146 1.00 52.47 234 ILE A C 1
ATOM 1904 O O . ILE A 1 234 ? 7.724 4.579 -45.409 1.00 52.47 234 ILE A O 1
ATOM 1908 N N . THR A 1 235 ? 8.383 6.217 -44.030 1.00 54.47 235 THR A N 1
ATOM 1909 C CA . THR A 1 235 ? 7.317 6.002 -43.037 1.00 54.47 235 THR A CA 1
ATOM 1910 C C . THR A 1 235 ? 5.924 6.295 -43.583 1.00 54.47 235 THR A C 1
ATOM 1912 O O . THR A 1 235 ? 4.962 5.682 -43.125 1.00 54.47 235 THR A O 1
ATOM 1915 N N . LYS A 1 236 ? 5.815 7.159 -44.599 1.00 55.97 236 LYS A N 1
ATOM 1916 C CA . LYS A 1 236 ? 4.570 7.408 -45.338 1.00 55.97 236 LYS A CA 1
ATOM 1917 C C . LYS A 1 236 ? 4.249 6.349 -46.402 1.00 55.97 236 LYS A C 1
ATOM 1919 O O . LYS A 1 236 ? 3.088 6.227 -46.773 1.00 55.97 236 LYS A O 1
ATOM 1924 N N . SER A 1 237 ? 5.235 5.593 -46.895 1.00 48.38 237 SER A N 1
ATOM 1925 C CA . SER A 1 237 ? 5.078 4.719 -48.075 1.00 48.38 237 SER A CA 1
ATOM 1926 C C . SER A 1 237 ? 5.111 3.213 -47.789 1.00 48.38 237 SER A C 1
ATOM 1928 O O . SER A 1 237 ? 4.611 2.439 -48.603 1.00 48.38 237 SER A O 1
ATOM 1930 N N . ARG A 1 238 ? 5.649 2.759 -46.647 1.00 55.72 238 ARG A N 1
ATOM 1931 C CA . ARG A 1 238 ? 5.728 1.324 -46.307 1.00 55.72 238 ARG A CA 1
ATOM 1932 C C . ARG A 1 238 ? 4.844 0.961 -45.109 1.00 55.72 238 ARG A C 1
ATOM 1934 O O . ARG A 1 238 ? 5.017 1.502 -44.017 1.00 55.72 238 ARG A O 1
ATOM 1941 N N . LYS A 1 239 ? 3.941 -0.013 -45.295 1.00 55.66 239 LYS A N 1
ATOM 1942 C CA . LYS A 1 239 ? 3.169 -0.638 -44.203 1.00 55.66 239 LYS A CA 1
ATOM 1943 C C . LYS A 1 239 ? 4.118 -1.254 -43.166 1.00 55.66 239 LYS A C 1
ATOM 1945 O O . LYS A 1 239 ? 5.151 -1.824 -43.515 1.00 55.66 239 LYS A O 1
ATOM 1950 N N . LYS A 1 240 ? 3.772 -1.126 -41.880 1.00 57.22 240 LYS A N 1
ATOM 1951 C CA . LYS A 1 240 ? 4.500 -1.788 -40.784 1.00 57.22 240 LYS A CA 1
ATOM 1952 C C . LYS A 1 240 ? 4.312 -3.316 -40.879 1.00 57.22 240 LYS A C 1
ATOM 1954 O O . LYS A 1 240 ? 3.234 -3.737 -41.291 1.00 57.22 240 LYS A O 1
ATOM 1959 N N . PRO A 1 241 ? 5.304 -4.126 -40.464 1.00 55.97 241 PRO A N 1
ATOM 1960 C CA . PRO A 1 241 ? 5.183 -5.582 -40.487 1.00 55.97 241 PRO A CA 1
ATOM 1961 C C . PRO A 1 241 ? 4.033 -6.087 -39.600 1.00 55.97 241 PRO A C 1
ATOM 1963 O O . PRO A 1 241 ? 3.868 -5.605 -38.477 1.00 55.97 241 PRO A O 1
ATOM 1966 N N . GLU A 1 242 ? 3.282 -7.089 -40.066 1.00 50.69 242 GLU A N 1
ATOM 1967 C CA . GLU A 1 242 ? 2.118 -7.660 -39.360 1.00 50.69 242 GLU A CA 1
ATOM 1968 C C . GLU A 1 242 ? 2.481 -8.391 -38.050 1.00 50.69 242 GLU A C 1
ATOM 1970 O O . GLU A 1 242 ? 1.679 -8.440 -37.116 1.00 50.69 242 GLU A O 1
ATOM 1975 N N . TRP A 1 243 ? 3.717 -8.892 -37.914 1.00 53.25 243 TRP A N 1
ATOM 1976 C CA . TRP A 1 243 ? 4.181 -9.614 -36.718 1.00 53.25 243 TRP A CA 1
ATOM 1977 C C . TRP A 1 243 ? 4.314 -8.736 -35.461 1.00 53.25 243 TRP A C 1
ATOM 1979 O O . TRP A 1 243 ? 4.428 -9.273 -34.359 1.00 53.25 243 TRP A O 1
ATOM 1989 N N . LYS A 1 244 ? 4.204 -7.399 -35.570 1.00 44.66 244 LYS A N 1
ATOM 1990 C CA . LYS A 1 244 ? 4.101 -6.498 -34.401 1.00 44.66 244 LYS A CA 1
ATOM 1991 C C . LYS A 1 244 ? 2.911 -6.812 -33.483 1.00 44.66 244 LYS A C 1
ATOM 1993 O O . LYS A 1 244 ? 2.906 -6.351 -32.347 1.00 44.66 244 LYS A O 1
ATOM 1998 N N . ASN A 1 245 ? 1.954 -7.615 -33.947 1.00 43.41 245 ASN A N 1
ATOM 1999 C CA . ASN A 1 245 ? 0.844 -8.119 -33.139 1.00 43.41 245 ASN A CA 1
ATOM 2000 C C . ASN A 1 245 ? 1.175 -9.403 -32.347 1.00 43.41 245 ASN A C 1
ATOM 2002 O O . ASN A 1 245 ? 0.378 -9.795 -31.501 1.00 43.41 245 ASN A O 1
ATOM 2006 N N . ARG A 1 246 ? 2.314 -10.072 -32.603 1.00 39.97 246 ARG A N 1
ATOM 2007 C CA . ARG A 1 246 ? 2.723 -11.318 -31.915 1.00 39.97 246 ARG A CA 1
ATOM 2008 C C . ARG A 1 246 ? 3.678 -11.095 -30.746 1.00 39.97 246 ARG A C 1
ATOM 2010 O O . ARG A 1 246 ? 3.666 -11.877 -29.801 1.00 39.97 246 ARG A O 1
ATOM 2017 N N . ILE A 1 247 ? 4.471 -10.023 -30.766 1.00 35.91 247 ILE A N 1
ATOM 2018 C CA . ILE A 1 247 ? 5.230 -9.621 -29.579 1.00 35.91 247 ILE A CA 1
ATOM 2019 C C . ILE A 1 247 ? 4.245 -8.953 -28.634 1.00 35.91 247 ILE A C 1
ATOM 2021 O O . ILE A 1 247 ? 3.678 -7.909 -28.948 1.00 35.91 247 ILE A O 1
ATOM 2025 N N . ASN A 1 248 ? 4.029 -9.568 -27.477 1.00 34.59 248 ASN A N 1
ATOM 2026 C CA . ASN A 1 248 ? 3.160 -9.045 -26.440 1.00 34.59 248 ASN A CA 1
ATOM 2027 C C . ASN A 1 248 ? 3.806 -7.779 -25.848 1.00 34.59 248 ASN A C 1
ATOM 2029 O O . ASN A 1 248 ? 4.505 -7.816 -24.836 1.00 34.59 248 ASN A O 1
ATOM 2033 N N . VAL A 1 249 ? 3.598 -6.639 -26.515 1.00 36.41 249 VAL A N 1
ATOM 2034 C CA . VAL A 1 249 ? 4.115 -5.319 -26.117 1.00 36.41 249 VAL A CA 1
ATOM 2035 C C . VAL A 1 249 ? 3.621 -4.937 -24.710 1.00 36.41 249 VAL A C 1
ATOM 2037 O O . VAL A 1 249 ? 4.232 -4.095 -24.055 1.00 36.41 249 VAL A O 1
ATOM 2040 N N . SER A 1 250 ? 2.581 -5.607 -24.193 1.00 36.75 250 SER A N 1
ATOM 2041 C CA . SER A 1 250 ? 2.136 -5.458 -22.805 1.00 36.75 250 SER A CA 1
ATOM 2042 C C . SER A 1 250 ? 3.176 -5.956 -21.783 1.00 36.75 250 SER A C 1
ATOM 2044 O O . SER A 1 250 ? 3.469 -5.241 -20.827 1.00 36.75 250 SER A O 1
ATOM 2046 N N . GLU A 1 251 ? 3.850 -7.091 -22.017 1.00 34.12 251 GLU A N 1
ATOM 2047 C CA . GLU A 1 251 ? 4.829 -7.642 -21.063 1.00 34.12 251 GLU A CA 1
ATOM 2048 C C . GLU A 1 251 ? 6.181 -6.910 -21.094 1.00 34.12 251 GLU A C 1
ATOM 2050 O O . GLU A 1 251 ? 6.847 -6.773 -20.062 1.00 34.12 251 GLU A O 1
ATOM 2055 N N . THR A 1 252 ? 6.598 -6.387 -22.253 1.00 33.97 252 THR A N 1
ATOM 2056 C CA . THR A 1 252 ? 7.877 -5.660 -22.379 1.00 33.97 252 THR A CA 1
ATOM 2057 C C . THR A 1 252 ? 7.773 -4.199 -21.949 1.00 33.97 252 THR A C 1
ATOM 2059 O O . THR A 1 252 ? 8.736 -3.662 -21.384 1.00 33.97 252 THR A O 1
ATOM 2062 N N . MET A 1 253 ? 6.612 -3.556 -22.141 1.00 35.06 253 MET A N 1
ATOM 2063 C CA . MET A 1 253 ? 6.365 -2.220 -21.592 1.00 35.06 253 MET A CA 1
ATOM 2064 C C . MET A 1 253 ? 6.358 -2.240 -20.062 1.00 35.06 253 MET A C 1
ATOM 2066 O O . MET A 1 253 ? 6.888 -1.311 -19.453 1.00 35.06 253 MET A O 1
ATOM 2070 N N . ASP A 1 254 ? 5.875 -3.312 -19.431 1.00 42.47 254 ASP A N 1
ATOM 2071 C CA . ASP A 1 254 ? 5.659 -3.329 -17.984 1.00 42.47 254 ASP A CA 1
ATOM 2072 C C . ASP A 1 254 ? 6.941 -3.293 -17.138 1.00 42.47 254 ASP A C 1
ATOM 2074 O O . ASP A 1 254 ? 6.944 -2.668 -16.073 1.00 42.47 254 ASP A O 1
ATOM 2078 N N . LYS A 1 255 ? 8.061 -3.849 -17.627 1.00 35.19 255 LYS A N 1
ATOM 2079 C CA . LYS A 1 255 ? 9.378 -3.741 -16.959 1.00 35.19 255 LYS A CA 1
ATOM 2080 C C . LYS A 1 255 ? 10.182 -2.494 -17.354 1.00 35.19 255 LYS A C 1
ATOM 2082 O O . LYS A 1 255 ? 11.069 -2.087 -16.602 1.00 35.19 255 LYS A O 1
ATOM 2087 N N . HIS A 1 256 ? 9.899 -1.880 -18.506 1.00 39.25 256 HIS A N 1
ATOM 2088 C CA . HIS A 1 256 ? 10.709 -0.782 -19.055 1.00 39.25 256 HIS A CA 1
ATOM 2089 C C . HIS A 1 256 ? 10.086 0.611 -18.903 1.00 39.25 256 HIS A C 1
ATOM 2091 O O . HIS A 1 256 ? 10.827 1.596 -18.957 1.00 39.25 256 HIS A O 1
ATOM 2097 N N . PHE A 1 257 ? 8.778 0.730 -18.638 1.00 42.59 257 PHE A N 1
ATOM 2098 C CA . PHE A 1 257 ? 8.098 2.030 -18.551 1.00 42.59 257 PHE A CA 1
ATOM 2099 C C . PHE A 1 257 ? 8.742 2.970 -17.514 1.00 42.59 257 PHE A C 1
ATOM 2101 O O . PHE A 1 257 ? 8.952 4.149 -17.794 1.00 42.59 257 PHE A O 1
ATOM 2108 N N . CYS A 1 258 ? 9.194 2.446 -16.364 1.00 39.78 258 CYS A N 1
ATOM 2109 C CA . CYS A 1 258 ? 9.889 3.247 -15.346 1.00 39.78 258 CYS A CA 1
ATOM 2110 C C . CYS A 1 258 ? 11.283 3.752 -15.775 1.00 39.78 258 CYS A C 1
ATOM 2112 O O . CYS A 1 258 ? 11.734 4.773 -15.265 1.00 39.78 258 CYS A O 1
ATOM 2114 N N . LYS A 1 259 ? 11.972 3.086 -16.716 1.00 37.75 259 LYS A N 1
ATOM 2115 C CA . LYS A 1 259 ? 13.282 3.528 -17.246 1.00 37.75 259 LYS A CA 1
ATOM 2116 C C . LYS A 1 259 ? 13.162 4.416 -18.492 1.00 37.75 259 LYS A C 1
ATOM 2118 O O . LYS A 1 259 ? 14.115 5.115 -18.834 1.00 37.75 259 LYS A O 1
ATOM 2123 N N . CYS A 1 260 ? 12.005 4.428 -19.154 1.00 42.84 260 CYS A N 1
ATOM 2124 C CA . CYS A 1 260 ? 11.764 5.147 -20.407 1.00 42.84 260 CYS A CA 1
ATOM 2125 C C . CYS A 1 260 ? 11.247 6.589 -20.243 1.00 42.84 260 CYS A C 1
ATOM 2127 O O . CYS A 1 260 ? 10.900 7.211 -21.246 1.00 42.84 260 CYS A O 1
ATOM 2129 N N . TYR A 1 261 ? 11.267 7.162 -19.031 1.00 41.91 261 TYR A N 1
ATOM 2130 C CA . TYR A 1 261 ? 10.812 8.540 -18.758 1.00 41.91 261 TYR A CA 1
ATOM 2131 C C . TYR A 1 261 ? 11.438 9.596 -19.697 1.00 41.91 261 TYR A C 1
ATOM 2133 O O . TYR A 1 261 ? 10.803 10.589 -20.033 1.00 41.91 261 TYR A O 1
ATOM 2141 N N . LYS A 1 262 ? 12.652 9.344 -20.215 1.00 40.22 262 LYS A N 1
ATOM 2142 C CA . LYS A 1 262 ? 13.353 10.214 -21.181 1.00 40.22 262 LYS A CA 1
ATOM 2143 C C . LYS A 1 262 ? 12.801 10.189 -22.622 1.00 40.22 262 LYS A C 1
ATOM 2145 O O . LYS A 1 262 ? 13.354 10.871 -23.475 1.00 40.22 262 LYS A O 1
ATOM 2150 N N . ARG A 1 263 ? 11.769 9.392 -22.936 1.00 46.47 263 ARG A N 1
ATOM 2151 C CA . ARG A 1 263 ? 11.221 9.222 -24.305 1.00 46.47 263 ARG A CA 1
ATOM 2152 C C . ARG A 1 263 ? 9.709 9.426 -24.414 1.00 46.47 263 ARG A C 1
ATOM 2154 O O . ARG A 1 263 ? 9.122 9.089 -25.440 1.00 46.47 263 ARG A O 1
ATOM 2161 N N . ILE A 1 264 ? 9.080 9.982 -23.377 1.00 52.75 264 ILE A N 1
ATOM 2162 C CA . ILE A 1 264 ? 7.625 10.168 -23.336 1.00 52.75 264 ILE A CA 1
ATOM 2163 C C . ILE A 1 264 ? 7.120 11.090 -24.456 1.00 52.75 264 ILE A C 1
ATOM 2165 O O . ILE A 1 264 ? 5.991 10.928 -24.886 1.00 52.75 264 ILE A O 1
ATOM 2169 N N . THR A 1 265 ? 7.957 11.977 -25.002 1.00 54.19 265 THR A N 1
ATOM 2170 C CA . THR A 1 265 ? 7.573 12.950 -26.041 1.00 54.19 265 THR A CA 1
ATOM 2171 C C . THR A 1 265 ? 7.028 12.323 -27.325 1.00 54.19 265 THR A C 1
ATOM 2173 O O . THR A 1 265 ? 6.140 12.902 -27.934 1.00 54.19 265 THR A O 1
ATOM 2176 N N . VAL A 1 266 ? 7.490 11.130 -27.722 1.00 61.41 266 VAL A N 1
ATOM 2177 C CA . VAL A 1 266 ? 7.008 10.466 -28.953 1.00 61.41 266 VAL A CA 1
ATOM 2178 C C . VAL A 1 266 ? 5.682 9.732 -28.731 1.00 61.41 266 VAL A C 1
ATOM 2180 O O . VAL A 1 266 ? 4.855 9.661 -29.633 1.00 61.41 266 VAL A O 1
ATOM 2183 N N . LEU A 1 267 ? 5.467 9.182 -27.531 1.00 66.75 267 LEU A N 1
ATOM 2184 C CA . LEU A 1 267 ? 4.218 8.497 -27.179 1.00 66.75 267 LEU A CA 1
ATOM 2185 C C . LEU A 1 267 ? 3.168 9.452 -26.606 1.00 66.75 267 LEU A C 1
ATOM 2187 O O . LEU A 1 267 ? 1.995 9.094 -26.566 1.00 66.75 267 LEU A O 1
ATOM 2191 N N . ALA A 1 268 ? 3.569 10.650 -26.178 1.00 73.75 268 ALA A N 1
ATOM 2192 C CA . ALA A 1 268 ? 2.694 11.628 -25.551 1.00 73.75 268 ALA A CA 1
ATOM 2193 C C . ALA A 1 268 ? 1.474 11.981 -26.413 1.00 73.75 268 ALA A C 1
ATOM 2195 O O . ALA A 1 268 ? 0.388 11.937 -25.847 1.00 73.75 268 ALA A O 1
ATOM 2196 N N . PRO A 1 269 ? 1.579 12.227 -27.738 1.00 78.81 269 PRO A N 1
ATOM 2197 C CA . PRO A 1 269 ? 0.400 12.500 -28.563 1.00 78.81 269 PRO A CA 1
ATOM 2198 C C . PRO A 1 269 ? -0.584 11.325 -28.588 1.00 78.81 269 PRO A C 1
ATOM 2200 O O . PRO A 1 269 ? -1.774 11.503 -28.380 1.00 78.81 269 PRO A O 1
ATOM 2203 N N . ILE A 1 270 ? -0.081 10.094 -28.726 1.00 81.31 270 ILE A N 1
ATOM 2204 C CA . ILE A 1 270 ? -0.922 8.888 -28.766 1.00 81.31 270 ILE A CA 1
ATOM 2205 C C . ILE A 1 270 ? -1.610 8.664 -27.414 1.00 81.31 270 ILE A C 1
ATOM 2207 O O . ILE A 1 270 ? -2.805 8.384 -27.349 1.00 81.31 270 ILE A O 1
ATOM 2211 N N . VAL A 1 271 ? -0.858 8.785 -26.318 1.00 82.38 271 VAL A N 1
ATOM 2212 C CA . VAL A 1 271 ? -1.398 8.648 -24.960 1.00 82.38 271 VAL A CA 1
ATOM 2213 C C . VAL A 1 271 ? -2.415 9.754 -24.679 1.00 82.38 271 VAL A C 1
ATOM 2215 O O . VAL A 1 271 ? -3.470 9.473 -24.118 1.00 82.38 271 VAL A O 1
ATOM 2218 N N . HIS A 1 272 ? -2.134 10.983 -25.110 1.00 85.31 272 HIS A N 1
ATOM 2219 C CA . HIS A 1 272 ? -3.054 12.110 -25.030 1.00 85.31 272 HIS A CA 1
ATOM 2220 C C . HIS A 1 272 ? -4.358 11.831 -25.783 1.00 85.31 272 HIS A C 1
ATOM 2222 O O . HIS A 1 272 ? -5.431 12.046 -25.222 1.00 85.31 272 HIS A O 1
ATOM 2228 N N . ASP A 1 273 ? -4.294 11.305 -27.005 1.00 88.75 273 ASP A N 1
ATOM 2229 C CA . ASP A 1 273 ? -5.482 11.009 -27.810 1.00 88.75 273 ASP A CA 1
ATOM 2230 C C . ASP A 1 273 ? -6.326 9.894 -27.184 1.00 88.75 273 ASP A C 1
ATOM 2232 O O . ASP A 1 273 ? -7.549 10.020 -27.100 1.00 88.75 273 ASP A O 1
ATOM 2236 N N . ILE A 1 274 ? -5.686 8.845 -26.651 1.00 89.06 274 ILE A N 1
ATOM 2237 C CA . ILE A 1 274 ? -6.366 7.775 -25.902 1.00 89.06 274 ILE A CA 1
ATOM 2238 C C . ILE A 1 274 ? -7.066 8.345 -24.664 1.00 89.06 274 ILE A C 1
ATOM 2240 O O . ILE A 1 274 ? -8.227 8.019 -24.403 1.00 89.06 274 ILE A O 1
ATOM 2244 N N . ILE A 1 275 ? -6.376 9.196 -23.899 1.00 89.56 275 ILE A N 1
ATOM 2245 C CA . ILE A 1 275 ? -6.935 9.816 -22.694 1.00 89.56 275 ILE A CA 1
ATOM 2246 C C . ILE A 1 275 ? -8.110 10.722 -23.057 1.00 89.56 275 ILE A C 1
ATOM 2248 O O . ILE A 1 275 ? -9.187 10.601 -22.475 1.00 89.56 275 ILE A O 1
ATOM 2252 N N . THR A 1 276 ? -7.936 11.572 -24.064 1.00 91.44 276 THR A N 1
ATOM 2253 C CA . THR A 1 276 ? -8.959 12.507 -24.536 1.00 91.44 276 THR A CA 1
ATOM 2254 C C . THR A 1 276 ? -10.193 11.767 -25.037 1.00 91.44 276 THR A C 1
ATOM 2256 O O . THR A 1 276 ? -11.310 12.122 -24.666 1.00 91.44 276 THR A O 1
ATOM 2259 N N . ALA A 1 277 ? -10.015 10.714 -25.839 1.00 94.69 277 ALA A N 1
ATOM 2260 C CA . ALA A 1 277 ? -11.118 9.893 -26.326 1.00 94.69 277 ALA A CA 1
ATOM 2261 C C . ALA A 1 277 ? -11.857 9.201 -25.172 1.00 94.69 277 ALA A C 1
ATOM 2263 O O . ALA A 1 277 ? -13.082 9.261 -25.108 1.00 94.69 277 ALA A O 1
ATOM 2264 N N . SER A 1 278 ? -11.119 8.605 -24.232 1.00 96.00 278 SER A N 1
ATOM 2265 C CA . SER A 1 278 ? -11.666 7.951 -23.036 1.00 96.00 278 SER A CA 1
ATOM 2266 C C . SER A 1 278 ? -12.521 8.901 -22.189 1.00 96.00 278 SER A C 1
ATOM 2268 O O . SER A 1 278 ? -13.644 8.557 -21.810 1.00 96.00 278 SER A O 1
ATOM 2270 N N . ILE A 1 279 ? -12.024 10.118 -21.941 1.00 93.12 279 ILE A N 1
ATOM 2271 C CA . ILE A 1 279 ? -12.736 11.151 -21.179 1.00 93.12 279 ILE A CA 1
ATOM 2272 C C . ILE A 1 279 ? -13.976 11.624 -21.946 1.00 93.12 279 ILE A C 1
ATOM 2274 O O . ILE A 1 279 ? -15.074 11.564 -21.400 1.00 93.12 279 ILE A O 1
ATOM 2278 N N . LYS A 1 280 ? -13.837 12.022 -23.220 1.00 94.69 280 LYS A N 1
ATOM 2279 C CA . LYS A 1 280 ? -14.959 12.517 -24.043 1.00 94.69 280 LYS A CA 1
ATOM 2280 C C . LYS A 1 280 ? -16.077 11.488 -24.194 1.00 94.69 280 LYS A C 1
ATOM 2282 O O . LYS A 1 280 ? -17.249 11.843 -24.192 1.00 94.69 280 LYS A O 1
ATOM 2287 N N . GLN A 1 281 ? -15.722 10.212 -24.316 1.00 96.12 281 GLN A N 1
ATOM 2288 C CA . GLN A 1 281 ? -16.689 9.121 -24.446 1.00 96.12 281 GLN A CA 1
ATOM 2289 C C . GLN A 1 281 ? -17.220 8.621 -23.099 1.00 96.12 281 GLN A C 1
ATOM 2291 O O . GLN A 1 281 ? -18.100 7.760 -23.090 1.00 96.12 281 GLN A O 1
ATOM 2296 N N . CYS A 1 282 ? -16.682 9.110 -21.976 1.00 96.81 282 CYS A N 1
ATOM 2297 C CA . CYS A 1 282 ? -16.990 8.627 -20.630 1.00 96.81 282 CYS A CA 1
ATOM 2298 C C . CYS A 1 282 ? -16.803 7.101 -20.491 1.00 96.81 282 CYS A C 1
ATOM 2300 O O . CYS A 1 282 ? -17.615 6.416 -19.868 1.00 96.81 282 CYS A O 1
ATOM 2302 N N . LYS A 1 283 ? -15.757 6.534 -21.115 1.00 96.19 283 LYS A N 1
ATOM 2303 C CA . LYS A 1 283 ? -15.529 5.081 -21.165 1.00 96.19 283 LYS A CA 1
ATOM 2304 C C . LYS A 1 283 ? -14.089 4.707 -20.839 1.00 96.19 283 LYS A C 1
ATOM 2306 O O . LYS A 1 283 ? -13.159 5.175 -21.483 1.00 96.19 283 LYS A O 1
ATOM 2311 N N . TYR A 1 284 ? -13.924 3.754 -19.923 1.00 95.94 284 TYR A N 1
ATOM 2312 C CA . TYR A 1 284 ? -12.639 3.105 -19.692 1.00 95.94 284 TYR A CA 1
ATOM 2313 C C . TYR A 1 284 ? -12.315 2.131 -20.839 1.00 95.94 284 TYR A C 1
ATOM 2315 O O . TYR A 1 284 ? -13.157 1.278 -21.151 1.00 95.94 284 TYR A O 1
ATOM 2323 N N . PRO A 1 285 ? -11.121 2.201 -21.457 1.00 93.88 285 PRO A N 1
ATOM 2324 C CA . PRO A 1 285 ? -10.754 1.317 -22.560 1.00 93.88 285 PRO A CA 1
ATOM 2325 C C . PRO A 1 285 ? -10.838 -0.164 -22.177 1.00 93.88 285 PRO A C 1
ATOM 2327 O O . PRO A 1 285 ? -10.259 -0.593 -21.180 1.00 93.88 285 PRO A O 1
ATOM 2330 N N . SER A 1 286 ? -11.527 -0.968 -22.994 1.00 90.75 286 SER A N 1
ATOM 2331 C CA . SER A 1 286 ? -11.743 -2.402 -22.736 1.00 90.75 286 SER A CA 1
ATOM 2332 C C . SER A 1 286 ? -10.438 -3.187 -22.590 1.00 90.75 286 SER A C 1
ATOM 2334 O O . SER A 1 286 ? -10.335 -4.062 -21.737 1.00 90.75 286 SER A O 1
ATOM 2336 N N . HIS A 1 287 ? -9.412 -2.814 -23.354 1.00 87.81 287 HIS A N 1
ATOM 2337 C CA . HIS A 1 287 ? -8.109 -3.481 -23.360 1.00 87.81 287 HIS A CA 1
ATOM 2338 C C . HIS A 1 287 ? -7.349 -3.309 -22.036 1.00 87.81 287 HIS A C 1
ATOM 2340 O O . HIS A 1 287 ? -6.428 -4.066 -21.753 1.00 87.81 287 HIS A O 1
ATOM 2346 N N . TYR A 1 288 ? -7.729 -2.328 -21.208 1.00 90.50 288 TYR A N 1
ATOM 2347 C CA . TYR A 1 288 ? -7.116 -2.084 -19.898 1.00 90.50 288 TYR A CA 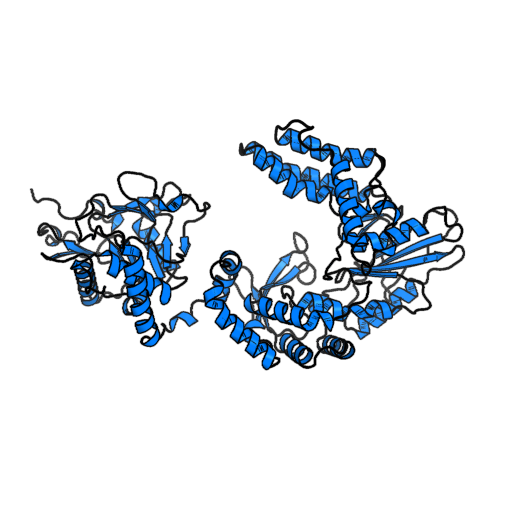1
ATOM 2348 C C . TYR A 1 288 ? -7.899 -2.727 -18.744 1.00 90.50 288 TYR A C 1
ATOM 2350 O O . TYR A 1 288 ? -7.506 -2.615 -17.581 1.00 90.50 288 TYR A O 1
ATOM 2358 N N . LYS A 1 289 ? -9.025 -3.390 -19.040 1.00 91.31 289 LYS A N 1
ATOM 2359 C CA . LYS A 1 289 ? -9.889 -4.024 -18.033 1.00 91.31 289 LYS A CA 1
ATOM 2360 C C . LYS A 1 289 ? -9.433 -5.421 -17.625 1.00 91.31 289 LYS A C 1
ATOM 2362 O O . LYS A 1 289 ? -9.885 -5.902 -16.588 1.00 91.31 289 LYS A O 1
ATOM 2367 N N . HIS A 1 290 ? -8.557 -6.043 -18.410 1.00 90.38 290 HIS A N 1
ATOM 2368 C CA . HIS A 1 290 ? -7.981 -7.342 -18.091 1.00 90.38 290 HIS A CA 1
ATOM 2369 C C . HIS A 1 290 ? -6.847 -7.193 -17.068 1.00 90.38 290 HIS A C 1
ATOM 2371 O O . HIS A 1 290 ? -5.914 -6.417 -17.284 1.00 90.38 290 HIS A O 1
ATOM 2377 N N . GLY A 1 291 ? -6.943 -7.904 -15.944 1.00 89.12 291 GLY A N 1
ATOM 2378 C CA . GLY A 1 291 ? -5.935 -7.910 -14.886 1.00 89.12 291 GLY A CA 1
ATOM 2379 C C . GLY A 1 291 ? -5.184 -9.234 -14.799 1.00 89.12 291 GLY A C 1
ATOM 2380 O O . GLY A 1 291 ? -5.792 -10.294 -14.678 1.00 89.12 291 GLY A O 1
ATOM 2381 N N . LEU A 1 292 ? -3.854 -9.170 -14.785 1.00 88.50 292 LEU A N 1
ATOM 2382 C CA . LEU A 1 292 ? -3.019 -10.342 -14.548 1.00 88.50 292 LEU A CA 1
ATOM 2383 C C . LEU A 1 292 ? -2.705 -10.453 -13.054 1.00 88.50 292 LEU A C 1
ATOM 2385 O O . LEU A 1 292 ? -1.973 -9.633 -12.499 1.00 88.50 292 LEU A O 1
ATOM 2389 N N . VAL A 1 293 ? -3.272 -11.448 -12.383 1.00 87.69 293 VAL A N 1
ATOM 2390 C CA . VAL A 1 293 ? -3.184 -11.612 -10.931 1.00 87.69 293 VAL A CA 1
ATOM 2391 C C . VAL A 1 293 ? -1.955 -12.432 -10.566 1.00 87.69 293 VAL A C 1
ATOM 2393 O O . VAL A 1 293 ? -1.811 -13.582 -10.973 1.00 87.69 293 VAL A O 1
ATOM 2396 N N . THR A 1 294 ? -1.080 -11.851 -9.749 1.00 85.62 294 THR A N 1
ATOM 2397 C CA . THR A 1 294 ? 0.029 -12.571 -9.114 1.00 85.62 294 THR A CA 1
ATOM 2398 C C . THR A 1 294 ? -0.306 -12.811 -7.639 1.00 85.62 294 THR A C 1
ATOM 2400 O O . THR A 1 294 ? -0.473 -11.834 -6.897 1.00 85.62 294 THR A O 1
ATOM 2403 N N . PRO A 1 295 ? -0.413 -14.074 -7.185 1.00 85.62 295 PRO A N 1
ATOM 2404 C CA . PRO A 1 295 ? -0.666 -14.380 -5.785 1.00 85.62 295 PRO A CA 1
ATOM 2405 C C . PRO A 1 295 ? 0.594 -14.117 -4.953 1.00 85.62 295 PRO A C 1
ATOM 2407 O O . PRO A 1 295 ? 1.661 -14.670 -5.214 1.00 85.62 295 PRO A O 1
ATOM 2410 N N . VAL A 1 296 ? 0.475 -13.269 -3.930 1.00 85.56 296 VAL A N 1
ATOM 2411 C CA . VAL A 1 296 ? 1.574 -12.930 -3.015 1.00 85.56 296 VAL A CA 1
ATOM 2412 C C . VAL A 1 296 ? 1.244 -13.414 -1.602 1.00 85.56 296 VAL A C 1
ATOM 2414 O O . VAL A 1 296 ? 0.218 -12.995 -1.060 1.00 85.56 296 VAL A O 1
ATOM 2417 N N . PRO A 1 297 ? 2.088 -14.246 -0.966 1.00 85.62 297 PRO A N 1
ATOM 2418 C CA . PRO A 1 297 ? 1.849 -14.707 0.401 1.00 85.62 297 PRO A CA 1
ATOM 2419 C C . PRO A 1 297 ? 1.816 -13.549 1.414 1.00 85.62 297 PRO A C 1
ATOM 2421 O O . PRO A 1 297 ? 2.705 -12.693 1.429 1.00 85.62 297 PRO A O 1
ATOM 2424 N N . LYS A 1 298 ? 0.810 -13.535 2.295 1.00 79.00 298 LYS A N 1
ATOM 2425 C CA . LYS A 1 298 ? 0.708 -12.648 3.470 1.00 79.00 298 LYS A CA 1
ATOM 2426 C C . LYS A 1 298 ? 1.631 -13.106 4.600 1.00 79.00 298 LYS A C 1
ATOM 2428 O O . LYS A 1 298 ? 2.162 -12.268 5.328 1.00 79.00 298 LYS A O 1
ATOM 2433 N N . ALA A 1 299 ? 1.820 -14.418 4.729 1.00 75.38 299 ALA A N 1
ATOM 2434 C CA . ALA A 1 299 ? 2.703 -15.074 5.686 1.00 75.38 299 ALA A CA 1
ATOM 2435 C C . ALA A 1 299 ? 3.427 -16.254 5.015 1.00 75.38 299 ALA A C 1
ATOM 2437 O O . ALA A 1 299 ? 2.999 -16.726 3.962 1.00 75.38 299 ALA A O 1
ATOM 2438 N N . TYR A 1 300 ? 4.542 -16.700 5.603 1.00 76.06 300 TYR A N 1
ATOM 2439 C CA . TYR A 1 300 ? 5.310 -17.841 5.102 1.00 76.06 300 TYR A CA 1
ATOM 2440 C C . TYR A 1 300 ? 5.549 -18.886 6.207 1.00 76.06 300 TYR A C 1
ATOM 2442 O O . TYR A 1 300 ? 6.003 -18.493 7.288 1.00 76.06 300 TYR A O 1
ATOM 2450 N N . PRO A 1 301 ? 5.341 -20.185 5.920 1.00 81.25 301 PRO A N 1
ATOM 2451 C CA . PRO A 1 301 ? 4.696 -20.704 4.708 1.00 81.25 301 PRO A CA 1
ATOM 2452 C C . PRO A 1 301 ? 3.186 -20.379 4.704 1.00 81.25 301 PRO A C 1
ATOM 2454 O O . PRO A 1 301 ? 2.588 -20.332 5.778 1.00 81.25 301 PRO A O 1
ATOM 2457 N N . PRO A 1 302 ? 2.565 -20.113 3.540 1.00 82.81 302 PRO A N 1
ATOM 2458 C CA . PRO A 1 302 ? 1.112 -19.987 3.460 1.00 82.81 302 PRO A CA 1
ATOM 2459 C C . PRO A 1 302 ? 0.459 -21.350 3.728 1.00 82.81 302 PRO A C 1
ATOM 2461 O O . PRO A 1 302 ? 0.942 -22.371 3.239 1.00 82.81 302 PRO A O 1
ATOM 2464 N N . THR A 1 303 ? -0.627 -21.359 4.497 1.00 85.94 303 THR A N 1
ATOM 2465 C CA . THR A 1 303 ? -1.357 -22.576 4.895 1.00 85.94 303 THR A CA 1
ATOM 2466 C C . THR A 1 303 ? -2.751 -22.657 4.285 1.00 85.94 303 THR A C 1
ATOM 2468 O O . THR A 1 303 ? -3.232 -23.753 4.017 1.00 85.94 303 THR A O 1
ATOM 2471 N N . ASP A 1 304 ? -3.372 -21.510 4.008 1.00 80.56 304 ASP A N 1
ATOM 2472 C CA . ASP A 1 304 ? -4.714 -21.406 3.445 1.00 80.56 304 ASP A CA 1
ATOM 2473 C C . ASP A 1 304 ? -4.709 -20.562 2.159 1.00 80.56 304 ASP A C 1
ATOM 2475 O O . ASP A 1 304 ? -4.307 -19.397 2.148 1.00 80.56 304 ASP A O 1
ATOM 2479 N N . ILE A 1 305 ? -5.178 -21.137 1.048 1.00 78.69 305 ILE A N 1
ATOM 2480 C CA . ILE A 1 305 ? -5.208 -20.458 -0.262 1.00 78.69 305 ILE A CA 1
ATOM 2481 C C . ILE A 1 305 ? -6.141 -19.238 -0.244 1.00 78.69 305 ILE A C 1
ATOM 2483 O O . ILE A 1 305 ? -5.886 -18.234 -0.913 1.00 78.69 305 ILE A O 1
ATOM 2487 N N . SER A 1 306 ? -7.236 -19.323 0.507 1.00 74.25 306 SER A N 1
ATOM 2488 C CA . SER A 1 306 ? -8.298 -18.328 0.515 1.00 74.25 306 SER A CA 1
ATOM 2489 C C . SER A 1 306 ? -7.930 -17.083 1.323 1.00 74.25 306 SER A C 1
ATOM 2491 O O . SER A 1 306 ? -8.297 -15.980 0.906 1.00 74.25 306 SER A O 1
ATOM 2493 N N . ASP A 1 307 ? -7.183 -17.239 2.417 1.00 74.50 307 ASP A N 1
ATOM 2494 C CA . ASP A 1 307 ? -6.909 -16.171 3.377 1.00 74.50 307 ASP A CA 1
ATOM 2495 C C . ASP A 1 307 ? -5.437 -15.743 3.431 1.00 74.50 307 ASP A C 1
ATOM 2497 O O . ASP A 1 307 ? -5.178 -14.562 3.709 1.00 74.50 307 ASP A O 1
ATOM 2501 N N . ASP A 1 308 ? -4.479 -16.612 3.087 1.00 81.75 308 ASP A N 1
ATOM 2502 C CA . ASP A 1 308 ? -3.043 -16.314 3.216 1.00 81.75 308 ASP A CA 1
ATOM 2503 C C . ASP A 1 308 ? -2.421 -15.675 1.970 1.00 81.75 308 ASP A C 1
ATOM 2505 O O . ASP A 1 308 ? -1.251 -15.300 2.006 1.00 81.75 308 ASP A O 1
ATOM 2509 N N . PHE A 1 309 ? -3.173 -15.468 0.885 1.00 84.38 309 PHE A N 1
ATOM 2510 C CA . PHE A 1 309 ? -2.675 -14.798 -0.321 1.00 84.38 309 PHE A CA 1
ATOM 2511 C C . PHE A 1 309 ? -3.319 -13.426 -0.543 1.00 84.38 309 PHE A C 1
ATOM 2513 O O . PHE A 1 309 ? -4.488 -13.184 -0.238 1.00 84.38 309 PHE A O 1
ATOM 2520 N N . ARG A 1 310 ? -2.528 -12.490 -1.076 1.00 80.94 310 ARG A N 1
ATOM 2521 C CA . ARG A 1 310 ? -3.001 -11.244 -1.691 1.00 80.94 310 ARG A CA 1
ATOM 2522 C C . ARG A 1 310 ? -3.016 -11.413 -3.199 1.00 80.94 310 ARG A C 1
ATOM 2524 O O . ARG A 1 310 ? -2.032 -11.873 -3.776 1.00 80.94 310 ARG A O 1
ATOM 2531 N N . GLN A 1 311 ? -4.110 -11.003 -3.822 1.00 82.62 311 GLN A N 1
ATOM 2532 C CA . GLN A 1 311 ? -4.259 -11.001 -5.270 1.00 82.62 311 GLN A CA 1
ATOM 2533 C C . GLN A 1 311 ? -3.801 -9.644 -5.806 1.00 82.62 311 GLN A C 1
ATOM 2535 O O . GLN A 1 311 ? -4.552 -8.676 -5.769 1.00 82.62 311 GLN A O 1
ATOM 2540 N N . ILE A 1 312 ? -2.557 -9.542 -6.283 1.00 80.69 312 ILE A N 1
ATOM 2541 C CA . ILE A 1 312 ? -2.069 -8.291 -6.879 1.00 80.69 312 ILE A CA 1
ATOM 2542 C C . ILE A 1 312 ? -2.366 -8.315 -8.373 1.00 80.69 312 ILE A C 1
ATOM 2544 O O . ILE A 1 312 ? -1.803 -9.130 -9.101 1.00 80.69 312 ILE A O 1
ATOM 2548 N N . SER A 1 313 ? -3.222 -7.401 -8.826 1.00 82.50 313 SER A N 1
ATOM 2549 C CA . SER A 1 313 ? -3.522 -7.214 -10.243 1.00 82.50 313 SER A CA 1
ATOM 2550 C C . SER A 1 313 ? -2.452 -6.345 -10.899 1.00 82.50 313 SER A C 1
ATOM 2552 O O . SER A 1 313 ? -2.321 -5.147 -10.625 1.00 82.50 313 SER A O 1
ATOM 2554 N N . VAL A 1 314 ? -1.692 -6.936 -11.812 1.00 81.50 314 VAL A N 1
ATOM 2555 C CA . VAL A 1 314 ? -0.849 -6.196 -12.747 1.00 81.50 314 VAL A CA 1
ATOM 2556 C C . VAL A 1 314 ? -1.763 -5.645 -13.841 1.00 81.50 314 VAL A C 1
ATOM 2558 O O . VAL A 1 314 ? -2.411 -6.396 -14.567 1.00 81.50 314 VAL A O 1
ATOM 2561 N N . LEU A 1 315 ? -1.860 -4.315 -13.891 1.00 82.88 315 LEU A N 1
ATOM 2562 C CA . LEU A 1 315 ? -2.688 -3.565 -14.836 1.00 82.88 315 LEU A CA 1
ATOM 2563 C C . LEU A 1 315 ? -1.809 -2.732 -15.776 1.00 82.88 315 LEU A C 1
ATOM 2565 O O . LEU A 1 315 ? -0.774 -2.233 -15.315 1.00 82.88 315 LEU A O 1
ATOM 2569 N N . PRO A 1 316 ? -2.256 -2.471 -17.019 1.00 82.50 316 PRO A N 1
ATOM 2570 C CA . PRO A 1 316 ? -1.494 -1.677 -17.980 1.00 82.50 316 PRO A CA 1
ATOM 2571 C C . PRO A 1 316 ? -1.149 -0.272 -17.467 1.00 82.50 316 PRO A C 1
ATOM 2573 O O . PRO A 1 316 ? -2.014 0.461 -16.981 1.00 82.50 316 PRO A O 1
ATOM 2576 N N . HIS A 1 317 ? 0.109 0.153 -17.635 1.00 79.38 317 HIS A N 1
ATOM 2577 C CA . HIS A 1 317 ? 0.583 1.469 -17.168 1.00 79.38 317 HIS A CA 1
ATOM 2578 C C . HIS A 1 317 ? -0.199 2.653 -17.747 1.00 79.38 317 HIS A C 1
ATOM 2580 O O . HIS A 1 317 ? -0.468 3.608 -17.022 1.00 79.38 317 HIS A O 1
ATOM 2586 N N . ILE A 1 318 ? -0.604 2.593 -19.022 1.00 85.00 318 ILE A N 1
ATOM 2587 C CA . ILE A 1 318 ? -1.410 3.657 -19.649 1.00 85.00 318 ILE A CA 1
ATOM 2588 C C . ILE A 1 318 ? -2.779 3.784 -18.969 1.00 85.00 318 ILE A C 1
ATOM 2590 O O . ILE A 1 318 ? -3.237 4.901 -18.733 1.00 85.00 318 ILE A O 1
ATOM 2594 N N . GLY A 1 319 ? -3.382 2.662 -18.560 1.00 89.06 319 GLY A N 1
ATOM 2595 C CA . GLY A 1 319 ? -4.601 2.657 -17.749 1.00 89.06 319 GLY A CA 1
ATOM 2596 C C . GLY A 1 319 ? -4.403 3.399 -16.426 1.00 89.06 319 GLY A C 1
ATOM 2597 O O . GLY A 1 319 ? -5.201 4.265 -16.082 1.00 89.06 319 GLY A O 1
ATOM 2598 N N . LYS A 1 320 ? -3.272 3.176 -15.742 1.00 88.25 320 LYS A N 1
ATOM 2599 C CA . LYS A 1 320 ? -2.935 3.888 -14.493 1.00 88.25 320 LYS A CA 1
ATOM 2600 C C . LYS A 1 320 ? -2.703 5.387 -14.692 1.00 88.25 320 LYS A C 1
ATOM 2602 O O . LYS A 1 320 ? -3.016 6.168 -13.797 1.00 88.25 320 LYS A O 1
ATOM 2607 N N . ILE A 1 321 ? -2.138 5.805 -15.828 1.00 89.12 321 ILE A N 1
ATOM 2608 C CA . ILE A 1 321 ? -1.998 7.234 -16.166 1.00 89.12 321 ILE A CA 1
ATOM 2609 C C . ILE A 1 321 ? -3.382 7.852 -16.337 1.00 89.12 321 ILE A C 1
ATOM 2611 O O . ILE A 1 321 ? -3.682 8.861 -15.709 1.00 89.12 321 ILE A O 1
ATOM 2615 N N . LEU A 1 322 ? -4.231 7.215 -17.139 1.00 92.81 322 LEU A N 1
ATOM 2616 C CA . LEU A 1 322 ? -5.599 7.653 -17.380 1.00 92.81 322 LEU A CA 1
ATOM 2617 C C . LEU A 1 322 ? -6.415 7.747 -16.072 1.00 92.81 322 LEU A C 1
ATOM 2619 O O . LEU A 1 322 ? -7.117 8.730 -15.855 1.00 92.81 322 LEU A O 1
ATOM 2623 N N . GLU A 1 323 ? -6.282 6.766 -15.178 1.00 95.06 323 GLU A N 1
ATOM 2624 C CA . GLU A 1 323 ? -6.892 6.776 -13.840 1.00 95.06 323 GLU A CA 1
ATOM 2625 C C . GLU A 1 323 ? -6.437 7.975 -13.000 1.00 95.06 323 GLU A C 1
ATOM 2627 O O . GLU A 1 323 ? -7.260 8.633 -12.368 1.00 95.06 323 GLU A O 1
ATOM 2632 N N . ARG A 1 324 ? -5.136 8.297 -13.014 1.00 93.12 324 ARG A N 1
ATOM 2633 C CA . ARG A 1 324 ? -4.604 9.475 -12.309 1.00 93.12 324 ARG A CA 1
ATOM 2634 C C . ARG A 1 324 ? -5.117 10.784 -12.893 1.00 93.12 324 ARG A C 1
ATOM 2636 O O . ARG A 1 324 ? -5.419 11.686 -12.122 1.00 93.12 324 ARG A O 1
ATOM 2643 N N . VAL A 1 325 ? -5.234 10.882 -14.217 1.00 93.19 325 VAL A N 1
ATOM 2644 C CA . VAL A 1 325 ? -5.815 12.063 -14.870 1.00 93.19 325 VAL A CA 1
ATOM 2645 C C . VAL A 1 325 ? -7.265 12.248 -14.427 1.00 93.19 325 VAL A C 1
ATOM 2647 O O . VAL A 1 325 ? -7.635 13.344 -14.024 1.00 93.19 325 VAL A O 1
ATOM 2650 N N . GLN A 1 326 ? -8.069 11.181 -14.414 1.00 94.12 326 GLN A N 1
ATOM 2651 C CA . GLN A 1 326 ? -9.447 11.256 -13.918 1.00 94.12 326 GLN A CA 1
ATOM 2652 C C . GLN A 1 326 ? -9.522 11.675 -12.444 1.00 94.12 326 GLN A C 1
ATOM 2654 O O . GLN A 1 326 ? -10.348 12.514 -12.098 1.00 94.12 326 GLN A O 1
ATOM 2659 N N . LEU A 1 327 ? -8.643 11.153 -11.582 1.00 92.62 327 LEU A N 1
ATOM 2660 C CA . LEU A 1 327 ? -8.575 11.587 -10.183 1.00 92.62 327 LEU A CA 1
ATOM 2661 C C . LEU A 1 327 ? -8.245 13.074 -10.050 1.00 92.62 327 LEU A C 1
ATOM 2663 O O . LEU A 1 327 ? -8.880 13.760 -9.262 1.00 92.62 327 LEU A O 1
ATOM 2667 N N . GLN A 1 328 ? -7.281 13.575 -10.823 1.00 92.44 328 GLN A N 1
ATOM 2668 C CA . GLN A 1 328 ? -6.894 14.987 -10.787 1.00 92.44 328 GLN A CA 1
ATOM 2669 C C . GLN A 1 328 ? -8.018 15.908 -11.270 1.00 92.44 328 GLN A C 1
ATOM 2671 O O . GLN A 1 328 ? -8.253 16.946 -10.660 1.00 92.44 328 GLN A O 1
ATOM 2676 N N . LEU A 1 329 ? -8.729 15.524 -12.334 1.00 92.00 329 LEU A N 1
ATOM 2677 C CA . LEU A 1 329 ? -9.828 16.320 -12.887 1.00 92.00 329 LEU A CA 1
ATOM 2678 C C . LEU A 1 329 ? -11.039 16.404 -11.949 1.00 92.00 329 LEU A C 1
ATOM 2680 O O . LEU A 1 329 ? -11.729 17.415 -11.959 1.00 92.00 329 LEU A O 1
ATOM 2684 N N . ASN A 1 330 ? -11.282 15.367 -11.144 1.00 92.25 330 ASN A N 1
ATOM 2685 C CA . ASN A 1 330 ? -12.471 15.260 -10.291 1.00 92.25 330 ASN A CA 1
ATOM 2686 C C . ASN A 1 330 ? -12.132 15.311 -8.791 1.00 92.25 330 ASN A C 1
ATOM 2688 O O . ASN A 1 330 ? -12.943 14.916 -7.961 1.00 92.25 330 ASN A O 1
ATOM 2692 N N . GLN A 1 331 ? -10.933 15.770 -8.416 1.00 88.19 331 GLN A N 1
ATOM 2693 C CA . GLN A 1 331 ? -10.495 15.768 -7.014 1.00 88.19 331 GLN A CA 1
ATOM 2694 C C . GLN A 1 331 ? -11.387 16.634 -6.112 1.00 88.19 331 GLN A C 1
ATOM 2696 O O . GLN A 1 331 ? -11.597 16.287 -4.957 1.00 88.19 331 GLN A O 1
ATOM 2701 N N . ASN A 1 332 ? -11.924 17.736 -6.646 1.00 88.12 332 ASN A N 1
ATOM 2702 C CA . ASN A 1 332 ? -12.765 18.672 -5.894 1.00 88.12 332 ASN A CA 1
ATOM 2703 C C . ASN A 1 332 ? -14.191 18.138 -5.694 1.00 88.12 332 ASN A C 1
ATOM 2705 O O . ASN A 1 332 ? -14.854 18.516 -4.735 1.00 88.12 332 ASN A O 1
ATOM 2709 N N . ASP A 1 333 ? -14.638 17.237 -6.570 1.00 87.94 333 ASP A N 1
ATOM 2710 C CA . ASP A 1 333 ? -15.951 16.594 -6.480 1.00 87.94 333 ASP A CA 1
ATOM 2711 C C . ASP A 1 333 ? -15.959 15.479 -5.417 1.00 87.94 333 ASP A C 1
ATOM 2713 O O . ASP A 1 333 ? -17.016 15.018 -4.994 1.00 87.94 333 ASP A O 1
ATOM 2717 N N . ILE A 1 334 ? -14.781 15.010 -4.987 1.00 90.62 334 ILE A N 1
ATOM 2718 C CA . ILE A 1 334 ? -14.633 13.895 -4.048 1.00 90.62 334 ILE A CA 1
ATOM 2719 C C . ILE A 1 334 ? -14.234 14.444 -2.680 1.00 90.62 334 ILE A C 1
ATOM 2721 O O . ILE A 1 334 ? -13.057 14.656 -2.390 1.00 90.62 334 ILE A O 1
ATOM 2725 N N . THR A 1 335 ? -15.224 14.615 -1.806 1.00 90.00 335 THR A N 1
ATOM 2726 C CA . THR A 1 335 ? -15.003 14.998 -0.406 1.00 90.00 335 THR A CA 1
ATOM 2727 C C . THR A 1 335 ? -15.213 13.791 0.503 1.00 90.00 335 THR A C 1
ATOM 2729 O O . THR A 1 335 ? -16.289 13.201 0.524 1.00 90.00 335 THR A O 1
ATOM 2732 N N . LEU A 1 336 ? -14.170 13.418 1.249 1.00 92.06 336 LEU A N 1
ATOM 2733 C CA . LEU A 1 336 ? -14.192 12.327 2.229 1.00 92.06 336 LEU A CA 1
ATOM 2734 C C . LEU A 1 336 ? -14.242 12.885 3.653 1.00 92.06 336 LEU A C 1
ATOM 2736 O O . LEU A 1 336 ? -13.744 13.984 3.917 1.00 92.06 336 LEU A O 1
ATOM 2740 N N . ARG A 1 337 ? -14.768 12.100 4.596 1.00 91.75 337 ARG A N 1
ATOM 2741 C CA . ARG A 1 337 ? -14.821 12.486 6.012 1.00 91.75 337 ARG A CA 1
ATOM 2742 C C . ARG A 1 337 ? -13.424 12.649 6.625 1.00 91.75 337 ARG A C 1
ATOM 2744 O O . ARG A 1 337 ? -12.429 12.034 6.218 1.00 91.75 337 ARG A O 1
ATOM 2751 N N . SER A 1 338 ? -13.331 13.493 7.654 1.00 91.50 338 SER A N 1
ATOM 2752 C CA . SER A 1 338 ? -12.078 13.782 8.373 1.00 91.50 338 SER A CA 1
ATOM 2753 C C . SER A 1 338 ? -11.471 12.550 9.059 1.00 91.50 338 SER A C 1
ATOM 2755 O O . SER A 1 338 ? -10.254 12.483 9.214 1.00 91.50 338 SER A O 1
ATOM 2757 N N . SER A 1 339 ? -12.293 11.546 9.364 1.00 93.12 339 SER A N 1
ATOM 2758 C CA . SER A 1 339 ? -11.910 10.241 9.916 1.00 93.12 339 SER A CA 1
ATOM 2759 C C . SER A 1 339 ? -11.041 9.377 8.988 1.00 93.12 339 SER A C 1
ATOM 2761 O O . SER A 1 339 ? -10.388 8.449 9.463 1.00 93.12 339 SER A O 1
ATOM 2763 N N . GLN A 1 340 ? -11.025 9.626 7.668 1.00 95.25 340 GLN A N 1
ATOM 2764 C CA . GLN A 1 340 ? -10.318 8.784 6.693 1.00 95.25 340 GLN A CA 1
ATOM 2765 C C . GLN A 1 340 ? -8.866 9.230 6.468 1.00 95.25 340 GLN A C 1
ATOM 2767 O O . GLN A 1 340 ? -8.583 10.153 5.703 1.00 95.25 340 GLN A O 1
ATOM 2772 N N . HIS A 1 341 ? -7.906 8.550 7.080 1.00 95.69 341 HIS A N 1
ATOM 2773 C CA . HIS A 1 341 ? -6.475 8.821 6.920 1.00 95.69 341 HIS A CA 1
ATOM 2774 C C . HIS A 1 341 ? -5.812 8.029 5.788 1.00 95.69 341 HIS A C 1
ATOM 2776 O O . HIS A 1 341 ? -4.805 8.478 5.235 1.00 95.69 341 HIS A O 1
ATOM 2782 N N . GLY A 1 342 ? -6.324 6.842 5.463 1.00 94.44 342 GLY A N 1
ATOM 2783 C CA . GLY A 1 342 ? -5.723 5.974 4.453 1.00 94.44 342 GLY A CA 1
ATOM 2784 C C . GLY A 1 342 ? -5.963 6.522 3.057 1.00 94.44 342 GLY A C 1
ATOM 2785 O O . GLY A 1 342 ? -7.050 6.996 2.761 1.00 94.44 342 GLY A O 1
ATOM 2786 N N . PHE A 1 343 ? -4.944 6.477 2.198 1.00 91.69 343 PHE A N 1
ATOM 2787 C CA . PHE A 1 343 ? -5.006 6.976 0.814 1.00 91.69 343 PHE A CA 1
ATOM 2788 C C . PHE A 1 343 ? -5.461 8.439 0.646 1.00 91.69 343 PHE A C 1
ATOM 2790 O O . PHE A 1 343 ? -5.785 8.854 -0.464 1.00 91.69 343 PHE A O 1
ATOM 2797 N N . THR A 1 344 ? -5.429 9.235 1.714 1.00 91.19 344 THR A N 1
ATOM 2798 C CA . THR A 1 344 ? -5.785 10.656 1.696 1.00 91.19 344 THR A CA 1
ATOM 2799 C C . THR A 1 344 ? -4.517 11.504 1.681 1.00 91.19 344 THR A C 1
ATOM 2801 O O . THR A 1 344 ? -3.589 11.263 2.458 1.00 91.19 344 THR A O 1
ATOM 2804 N N . SER A 1 345 ? -4.462 12.507 0.800 1.00 88.38 345 SER A N 1
ATOM 2805 C CA . SER A 1 345 ? -3.323 13.431 0.720 1.00 88.38 345 SER A CA 1
ATOM 2806 C C . SER A 1 345 ? -3.085 14.142 2.059 1.00 88.38 345 SER A C 1
ATOM 2808 O O . SER A 1 345 ? -4.024 14.400 2.807 1.00 88.38 345 SER A O 1
ATOM 2810 N N . GLY A 1 346 ? -1.821 14.407 2.400 1.00 88.50 346 GLY A N 1
ATOM 2811 C CA . GLY A 1 346 ? -1.427 15.035 3.673 1.00 88.50 346 GLY A CA 1
ATOM 2812 C C . GLY A 1 346 ? -1.540 14.137 4.917 1.00 88.50 346 GLY A C 1
ATOM 2813 O O . GLY A 1 346 ? -0.900 14.410 5.936 1.00 88.50 346 GLY A O 1
ATOM 2814 N N . ARG A 1 347 ? -2.271 13.016 4.845 1.00 92.38 347 ARG A N 1
ATOM 2815 C CA . ARG A 1 347 ? -2.472 12.082 5.963 1.00 92.38 347 ARG A CA 1
ATOM 2816 C C . ARG A 1 347 ? -1.494 10.901 5.890 1.00 92.38 347 ARG A C 1
ATOM 2818 O O . ARG A 1 347 ? -0.942 10.565 4.845 1.00 92.38 347 ARG A O 1
ATOM 2825 N N . SER A 1 348 ? -1.206 10.283 7.034 1.00 94.06 348 SER A N 1
ATOM 2826 C CA . SER A 1 348 ? -0.285 9.147 7.142 1.00 94.06 348 SER A CA 1
ATOM 2827 C C . SER A 1 348 ? -0.700 8.208 8.271 1.00 94.06 348 SER A C 1
ATOM 2829 O O . SER A 1 348 ? -1.523 8.566 9.110 1.00 94.06 348 SER A O 1
ATOM 2831 N N . THR A 1 349 ? -0.095 7.019 8.340 1.00 96.12 349 THR A N 1
ATOM 2832 C CA . THR A 1 349 ? -0.273 6.120 9.494 1.00 96.12 349 THR A CA 1
ATOM 2833 C C . THR A 1 349 ? 0.079 6.821 10.804 1.00 96.12 349 THR A C 1
ATOM 2835 O O . THR A 1 349 ? -0.629 6.677 11.790 1.00 96.12 349 THR A O 1
ATOM 2838 N N . THR A 1 350 ? 1.128 7.648 10.804 1.00 94.94 350 THR A N 1
ATOM 2839 C CA . THR A 1 350 ? 1.498 8.477 11.957 1.00 94.94 350 THR A CA 1
ATOM 2840 C C . THR A 1 350 ? 0.405 9.471 12.341 1.00 94.94 350 THR A C 1
ATOM 2842 O O . THR A 1 350 ? 0.143 9.605 13.526 1.00 94.94 350 THR A O 1
ATOM 2845 N N . SER A 1 351 ? -0.236 10.172 11.390 1.00 94.06 351 SER A N 1
ATOM 2846 C CA . SER A 1 351 ? -1.312 11.104 11.764 1.00 94.06 351 SER A CA 1
ATOM 2847 C C . SER A 1 351 ? -2.555 10.374 12.262 1.00 94.06 351 SER A C 1
ATOM 2849 O O . SER A 1 351 ? -3.153 10.825 13.227 1.00 94.06 351 SER A O 1
ATOM 2851 N N . ALA A 1 352 ? -2.891 9.217 11.685 1.00 95.94 352 ALA A N 1
ATOM 2852 C CA . ALA A 1 352 ? -3.963 8.367 12.205 1.00 95.94 352 ALA A CA 1
ATOM 2853 C C . ALA A 1 352 ? -3.677 7.930 13.649 1.00 95.94 352 ALA A C 1
ATOM 2855 O O . ALA A 1 352 ? -4.519 8.092 14.524 1.00 95.94 352 ALA A O 1
ATOM 2856 N N . LEU A 1 353 ? -2.458 7.452 13.919 1.00 96.19 353 LEU A N 1
ATOM 2857 C CA . LEU A 1 353 ? -2.040 7.072 15.267 1.00 96.19 353 LEU A CA 1
ATOM 2858 C C . LEU A 1 353 ? -2.106 8.250 16.245 1.00 96.19 353 LEU A C 1
ATOM 2860 O O . LEU A 1 353 ? -2.626 8.061 17.333 1.00 96.19 353 LEU A O 1
ATOM 2864 N N . ILE A 1 354 ? -1.654 9.453 15.864 1.00 94.06 354 ILE A N 1
ATOM 2865 C CA . ILE A 1 354 ? -1.779 10.660 16.704 1.00 94.06 354 ILE A CA 1
ATOM 2866 C C . ILE A 1 354 ? -3.255 10.955 17.011 1.00 94.06 354 ILE A C 1
ATOM 2868 O O . ILE A 1 354 ? -3.607 11.127 18.176 1.00 94.06 354 ILE A O 1
ATOM 2872 N N . SER A 1 355 ? -4.116 10.966 15.986 1.00 93.88 355 SER A N 1
ATOM 2873 C CA . SER A 1 355 ? -5.560 11.197 16.129 1.00 93.88 355 SER A CA 1
ATOM 2874 C C . SER A 1 355 ? -6.251 10.192 17.049 1.00 93.88 355 SER A C 1
ATOM 2876 O O . SER A 1 355 ? -7.223 10.557 17.702 1.00 93.88 355 SER A O 1
ATOM 2878 N N . ILE A 1 356 ? -5.748 8.958 17.110 1.00 95.19 356 ILE A N 1
ATOM 2879 C CA . ILE A 1 356 ? -6.273 7.891 17.967 1.00 95.19 356 ILE A CA 1
ATOM 2880 C C . ILE A 1 356 ? -5.712 8.013 19.387 1.00 95.19 356 ILE A C 1
ATOM 2882 O O . ILE A 1 356 ? -6.460 8.075 20.356 1.00 95.19 356 ILE A O 1
ATOM 2886 N N . THR A 1 357 ? -4.387 8.051 19.538 1.00 93.38 357 THR A N 1
ATOM 2887 C CA . THR A 1 357 ? -3.756 7.901 20.853 1.00 93.38 357 THR A CA 1
ATOM 2888 C C . THR A 1 357 ? -3.768 9.178 21.676 1.00 93.38 357 THR A C 1
ATOM 2890 O O . THR A 1 357 ? -3.785 9.084 22.899 1.00 93.38 357 THR A O 1
ATOM 2893 N N . GLN A 1 358 ? -3.748 10.365 21.058 1.00 90.38 358 GLN A N 1
ATOM 2894 C CA . GLN A 1 358 ? -3.721 11.620 21.816 1.00 90.38 358 GLN A CA 1
ATOM 2895 C C . GLN A 1 358 ? -5.006 11.828 22.639 1.00 90.38 358 GLN A C 1
ATOM 2897 O O . GLN A 1 358 ? -4.885 12.098 23.836 1.00 90.38 358 GLN A O 1
ATOM 2902 N N . PRO A 1 359 ? -6.222 11.626 22.087 1.00 89.12 359 PRO A N 1
ATOM 2903 C CA . PRO A 1 359 ? -7.440 11.622 22.896 1.00 89.12 359 PRO A CA 1
ATOM 2904 C C . PRO A 1 359 ? -7.415 10.577 24.013 1.00 89.12 359 PRO A C 1
ATOM 2906 O O . PRO A 1 359 ? -7.868 10.864 25.117 1.00 89.12 359 PRO A O 1
ATOM 2909 N N . TRP A 1 360 ? -6.843 9.392 23.766 1.00 91.50 360 TRP A N 1
ATOM 2910 C CA . TRP A 1 360 ? -6.740 8.348 24.788 1.00 91.50 360 TRP A CA 1
ATOM 2911 C C . TRP A 1 360 ? -5.819 8.757 25.938 1.00 91.50 360 TRP A C 1
ATOM 2913 O O . TRP A 1 360 ? -6.176 8.560 27.097 1.00 91.50 360 TRP A O 1
ATOM 2923 N N . PHE A 1 361 ? -4.664 9.362 25.641 1.00 88.44 361 PHE A N 1
ATOM 2924 C CA . PHE A 1 361 ? -3.778 9.923 26.664 1.00 88.44 361 PHE A CA 1
ATOM 2925 C C . PHE A 1 361 ? -4.490 11.007 27.473 1.00 88.44 361 PHE A C 1
ATOM 2927 O O . PHE A 1 361 ? -4.511 10.923 28.694 1.00 88.44 361 PHE A O 1
ATOM 2934 N N . ASN A 1 362 ? -5.140 11.965 26.809 1.00 84.69 362 ASN A N 1
ATOM 2935 C CA . ASN A 1 362 ? -5.853 13.048 27.490 1.00 84.69 362 ASN A CA 1
ATOM 2936 C C . ASN A 1 362 ? -6.998 12.523 28.374 1.00 84.69 362 ASN A C 1
ATOM 2938 O O . ASN A 1 362 ? -7.237 13.045 29.456 1.00 84.69 362 ASN A O 1
ATOM 2942 N N . ALA A 1 363 ? -7.719 11.497 27.918 1.00 84.25 363 ALA A N 1
ATOM 2943 C CA . ALA A 1 363 ? -8.832 10.915 28.660 1.00 84.25 363 ALA A CA 1
ATOM 2944 C C . ALA A 1 363 ? -8.395 10.076 29.865 1.00 84.25 363 ALA A C 1
ATOM 2946 O O . ALA A 1 363 ? -9.156 9.936 30.818 1.00 84.25 363 ALA A O 1
ATOM 2947 N N . THR A 1 364 ? -7.194 9.503 29.809 1.00 84.19 364 THR A N 1
ATOM 2948 C CA . THR A 1 364 ? -6.654 8.635 30.863 1.00 84.19 364 THR A CA 1
ATOM 2949 C C . THR A 1 364 ? -5.655 9.346 31.774 1.00 84.19 364 THR A C 1
ATOM 2951 O O . THR A 1 364 ? -5.214 8.765 32.766 1.00 84.19 364 THR A O 1
ATOM 2954 N N . ASP A 1 365 ? -5.315 10.601 31.482 1.00 78.81 365 ASP A N 1
ATOM 2955 C CA . ASP A 1 365 ? -4.522 11.434 32.373 1.00 78.81 365 ASP A CA 1
ATOM 2956 C C . ASP A 1 365 ? -5.323 11.796 33.636 1.00 78.81 365 ASP A C 1
ATOM 2958 O O . ASP A 1 365 ? -6.494 12.177 33.585 1.00 78.81 365 ASP A O 1
ATOM 2962 N N . ASN A 1 366 ? -4.671 11.694 34.796 1.00 62.38 366 ASN A N 1
ATOM 2963 C CA . ASN A 1 366 ? -5.293 11.829 36.120 1.00 62.38 366 ASN A CA 1
ATOM 2964 C C . ASN A 1 366 ? -5.809 13.250 36.420 1.00 62.38 366 ASN A C 1
ATOM 2966 O O . ASN A 1 366 ? -6.391 13.492 37.479 1.00 62.38 366 ASN A O 1
ATOM 2970 N N . THR A 1 367 ? -5.580 14.196 35.512 1.00 62.19 367 THR A N 1
ATOM 2971 C CA . THR A 1 367 ? -6.084 15.569 35.568 1.00 62.19 367 THR A CA 1
ATOM 2972 C C . THR A 1 367 ? -7.587 15.647 35.268 1.00 62.19 367 THR A C 1
ATOM 2974 O O . THR A 1 367 ? -8.271 16.516 35.811 1.00 62.19 367 THR A O 1
ATOM 2977 N N . CYS A 1 368 ? -8.138 14.705 34.494 1.00 62.34 368 CYS A N 1
ATOM 2978 C CA . CYS A 1 368 ? -9.564 14.640 34.166 1.00 62.34 368 CYS A CA 1
ATOM 2979 C C . CYS A 1 368 ? -10.327 13.784 35.193 1.00 62.34 368 CYS A C 1
ATOM 2981 O O . CYS A 1 368 ? -10.472 12.573 35.026 1.00 62.34 368 CYS A O 1
ATOM 2983 N N . ARG A 1 369 ? -10.825 14.404 36.274 1.00 64.38 369 ARG A N 1
ATOM 2984 C CA . ARG A 1 369 ? -11.432 13.685 37.415 1.00 64.38 369 ARG A CA 1
ATOM 2985 C C . ARG A 1 369 ? -12.664 12.844 37.068 1.00 64.38 369 ARG A C 1
ATOM 2987 O O . ARG A 1 369 ? -12.909 11.873 37.785 1.00 64.38 369 ARG A O 1
ATOM 2994 N N . ASP A 1 370 ? -13.372 13.159 35.990 1.00 70.12 370 ASP A N 1
ATOM 2995 C CA . ASP A 1 370 ? -14.654 12.526 35.656 1.00 70.12 370 ASP A CA 1
ATOM 2996 C C . ASP A 1 370 ? -14.529 11.369 34.651 1.00 70.12 370 ASP A C 1
ATOM 2998 O O . ASP A 1 370 ? -15.465 10.587 34.486 1.00 70.12 370 ASP A O 1
ATOM 3002 N N . LYS A 1 371 ? -13.358 11.194 34.023 1.00 72.31 371 LYS A N 1
ATOM 3003 C CA . LYS A 1 371 ? -13.124 10.143 33.023 1.00 72.31 371 LYS A CA 1
ATOM 3004 C C . LYS A 1 371 ? -12.660 8.841 33.677 1.00 72.31 371 LYS A C 1
ATOM 3006 O O . LYS A 1 371 ? -11.846 8.843 34.604 1.00 72.31 371 LYS A O 1
ATOM 3011 N N . ALA A 1 372 ? -13.215 7.724 33.213 1.00 76.19 372 ALA A N 1
ATOM 3012 C CA . ALA A 1 372 ? -12.970 6.388 33.742 1.00 76.19 372 ALA A CA 1
ATOM 3013 C C . ALA A 1 372 ? -11.950 5.603 32.909 1.00 76.19 372 ALA A C 1
ATOM 3015 O O . ALA A 1 372 ? -11.004 5.037 33.456 1.00 76.19 372 ALA A O 1
ATOM 3016 N N . GLY A 1 373 ? -12.115 5.583 31.588 1.00 89.06 373 GLY A N 1
ATOM 3017 C CA . GLY A 1 373 ? -11.238 4.831 30.696 1.00 89.06 373 GLY A CA 1
ATOM 3018 C C . GLY A 1 373 ? -11.635 4.950 29.231 1.00 89.06 373 GLY A C 1
ATOM 3019 O O . GLY A 1 373 ? -12.602 5.624 28.888 1.00 89.06 373 GLY A O 1
ATOM 3020 N N . ILE A 1 374 ? -10.875 4.282 28.368 1.00 93.81 374 ILE A N 1
ATOM 3021 C CA . ILE A 1 374 ? -11.159 4.154 26.939 1.00 93.81 374 ILE A CA 1
ATOM 3022 C C . ILE A 1 374 ? -11.494 2.700 26.626 1.00 93.81 374 ILE A C 1
ATOM 3024 O O . ILE A 1 374 ? -10.717 1.798 26.948 1.00 93.81 374 ILE A O 1
ATOM 3028 N N . HIS A 1 375 ? -12.609 2.482 25.936 1.00 95.19 375 HIS A N 1
ATOM 3029 C CA . HIS A 1 375 ? -12.914 1.208 25.293 1.00 95.19 375 HIS A CA 1
ATOM 3030 C C . HIS A 1 375 ? -12.647 1.363 23.798 1.00 95.19 375 HIS A C 1
ATOM 3032 O O . HIS A 1 375 ? -13.240 2.218 23.143 1.00 95.19 375 HIS A O 1
ATOM 3038 N N . ALA A 1 376 ? -11.704 0.588 23.271 1.00 97.00 376 ALA A N 1
ATOM 3039 C CA . ALA A 1 376 ? -11.277 0.659 21.882 1.00 97.00 376 ALA A CA 1
ATOM 3040 C C . ALA A 1 376 ? -11.596 -0.643 21.147 1.00 97.00 376 ALA A C 1
ATOM 3042 O O . ALA A 1 376 ? -11.331 -1.737 21.642 1.00 97.00 376 ALA A O 1
ATOM 3043 N N . LEU A 1 377 ? -12.105 -0.509 19.930 1.00 97.56 377 LEU A N 1
ATOM 3044 C CA . LEU A 1 377 ? -12.440 -1.597 19.030 1.00 97.56 377 LEU A CA 1
ATOM 3045 C C . LEU A 1 377 ? -11.629 -1.448 17.738 1.00 97.56 377 LEU A C 1
ATOM 3047 O O . LEU A 1 377 ? -11.751 -0.459 17.015 1.00 97.56 377 LEU A O 1
ATOM 3051 N N . PHE A 1 378 ? -10.800 -2.443 17.440 1.00 97.81 378 PHE A N 1
ATOM 3052 C CA . PHE A 1 378 ? -10.026 -2.539 16.205 1.00 97.81 378 PHE A CA 1
ATOM 3053 C C . PHE A 1 378 ? -10.762 -3.460 15.241 1.00 97.81 378 PHE A C 1
ATOM 3055 O O . PHE A 1 378 ? -10.819 -4.665 15.471 1.00 97.81 378 PHE A O 1
ATOM 3062 N N . ILE A 1 379 ? -11.334 -2.901 14.182 1.00 96.38 379 ILE A N 1
ATOM 3063 C CA . ILE A 1 379 ? -12.211 -3.585 13.235 1.00 96.38 379 ILE A CA 1
ATOM 3064 C C . ILE A 1 379 ? -11.404 -3.998 12.003 1.00 96.38 379 ILE A C 1
ATOM 3066 O O . ILE A 1 379 ? -10.722 -3.176 11.391 1.00 96.38 379 ILE A O 1
ATOM 3070 N N . ASP A 1 380 ? -11.526 -5.271 11.623 1.00 93.69 380 ASP A N 1
ATOM 3071 C CA . ASP A 1 380 ? -10.951 -5.835 10.396 1.00 93.69 380 ASP A CA 1
ATOM 3072 C C . ASP A 1 380 ? -12.074 -6.407 9.527 1.00 93.69 380 ASP A C 1
ATOM 3074 O O . ASP A 1 380 ? -12.996 -7.074 10.012 1.00 93.69 380 ASP A O 1
ATOM 3078 N N . PHE A 1 381 ? -11.981 -6.172 8.224 1.00 92.69 381 PHE A N 1
ATOM 3079 C CA . PHE A 1 381 ? -12.921 -6.682 7.236 1.00 92.69 381 PHE A CA 1
ATOM 3080 C C . PHE A 1 381 ? -12.237 -7.715 6.332 1.00 92.69 381 PHE A C 1
ATOM 3082 O O . PHE A 1 381 ? -11.085 -7.573 5.919 1.00 92.69 381 PHE A O 1
ATOM 3089 N N . LYS A 1 382 ? -12.965 -8.767 5.953 1.00 90.12 382 LYS A N 1
ATOM 3090 C CA . LYS A 1 382 ? -12.452 -9.788 5.034 1.00 90.12 382 LYS A CA 1
ATOM 3091 C C . LYS A 1 382 ? -12.434 -9.252 3.603 1.00 90.12 382 LYS A C 1
ATOM 3093 O O . LYS A 1 382 ? -13.462 -8.805 3.111 1.00 90.12 382 LYS A O 1
ATOM 3098 N N . LYS A 1 383 ? -11.292 -9.392 2.915 1.00 83.81 383 LYS A N 1
ATOM 3099 C CA . LYS A 1 383 ? -11.143 -9.190 1.454 1.00 83.81 383 LYS A CA 1
ATOM 3100 C C . LYS A 1 383 ? -11.787 -7.891 0.944 1.00 83.81 383 LYS A C 1
ATOM 3102 O O . LYS A 1 383 ? -12.502 -7.883 -0.051 1.00 83.81 383 LYS A O 1
ATOM 3107 N N . THR A 1 384 ? -11.532 -6.791 1.640 1.00 85.44 384 THR A N 1
ATOM 3108 C CA . THR A 1 384 ? -12.192 -5.492 1.440 1.00 85.44 384 THR A CA 1
ATOM 3109 C C . THR A 1 384 ? -12.215 -4.997 0.003 1.00 85.44 384 THR A C 1
ATOM 3111 O O . THR A 1 384 ? -13.281 -4.661 -0.500 1.00 85.44 384 THR A O 1
ATOM 3114 N N . PHE A 1 385 ? -11.068 -5.006 -0.677 1.00 89.75 385 PHE A N 1
ATOM 3115 C CA . PHE A 1 385 ? -10.970 -4.578 -2.074 1.00 89.75 385 PHE A CA 1
ATOM 3116 C C . PHE A 1 385 ? -11.720 -5.509 -3.031 1.00 89.75 385 PHE A C 1
ATOM 3118 O O . PHE A 1 385 ? -12.243 -5.037 -4.033 1.00 89.75 385 PHE A O 1
ATOM 3125 N N . ASP A 1 386 ? -11.811 -6.802 -2.721 1.00 88.56 386 ASP A N 1
ATOM 3126 C CA . ASP A 1 386 ? -12.376 -7.816 -3.618 1.00 88.56 386 ASP A CA 1
ATOM 3127 C C . ASP A 1 386 ? -13.908 -7.924 -3.476 1.00 88.56 386 ASP A C 1
ATOM 3129 O O . ASP A 1 386 ? -14.584 -8.419 -4.374 1.00 88.56 386 ASP A O 1
ATOM 3133 N N . LEU A 1 387 ? -14.467 -7.446 -2.355 1.00 91.12 387 LEU A N 1
ATOM 3134 C CA . LEU A 1 387 ? -15.899 -7.525 -2.036 1.00 91.12 387 LEU A CA 1
ATOM 3135 C C . LEU A 1 387 ? -16.683 -6.231 -2.305 1.00 91.12 387 LEU A C 1
ATOM 3137 O O . LEU A 1 387 ? -17.881 -6.190 -2.037 1.00 91.12 387 LEU A O 1
ATOM 3141 N N . VAL A 1 388 ? -16.046 -5.178 -2.827 1.00 95.50 388 VAL A N 1
ATOM 3142 C CA . VAL A 1 388 ? -16.739 -3.912 -3.126 1.00 95.50 388 VAL A CA 1
ATOM 3143 C C . VAL A 1 388 ? -17.847 -4.138 -4.157 1.00 95.50 388 VAL A C 1
ATOM 3145 O O . VAL A 1 388 ? -17.577 -4.444 -5.318 1.00 95.50 388 VAL A O 1
ATOM 3148 N N . ASP A 1 389 ? -19.099 -3.949 -3.752 1.00 96.88 389 ASP A N 1
ATOM 3149 C CA . ASP A 1 389 ? -20.241 -4.027 -4.659 1.00 96.88 389 ASP A CA 1
ATOM 3150 C C . ASP A 1 389 ? -20.288 -2.797 -5.576 1.00 96.88 389 ASP A C 1
ATOM 3152 O O . ASP A 1 389 ? -20.304 -1.651 -5.119 1.00 96.88 389 ASP A O 1
ATOM 3156 N N . HIS A 1 390 ? -20.311 -3.032 -6.890 1.00 96.94 390 HIS A N 1
ATOM 3157 C CA . HIS A 1 390 ? -20.265 -1.953 -7.880 1.00 96.94 390 HIS A CA 1
ATOM 3158 C C . HIS A 1 390 ? -21.517 -1.073 -7.853 1.00 96.94 390 HIS A C 1
ATOM 3160 O O . HIS A 1 390 ? -21.405 0.130 -8.070 1.00 96.94 390 HIS A O 1
ATOM 3166 N N . GLY A 1 391 ? -22.696 -1.641 -7.585 1.00 97.31 391 GLY A N 1
ATOM 3167 C CA . GLY A 1 391 ? -23.948 -0.886 -7.532 1.00 97.31 391 GLY A CA 1
ATOM 3168 C C . GLY A 1 391 ? -23.977 0.067 -6.342 1.00 97.31 391 GLY A C 1
ATOM 3169 O O . GLY A 1 391 ? -24.259 1.253 -6.505 1.00 97.31 391 GLY A O 1
ATOM 3170 N N . ILE A 1 392 ? -23.603 -0.430 -5.161 1.00 97.69 392 ILE A N 1
ATOM 3171 C CA . ILE A 1 392 ? -23.506 0.376 -3.937 1.00 97.69 392 ILE A CA 1
ATOM 3172 C C . ILE A 1 392 ? -22.469 1.491 -4.109 1.00 97.69 392 ILE A C 1
ATOM 3174 O O . ILE A 1 392 ? -22.773 2.650 -3.827 1.00 97.69 392 ILE A O 1
ATOM 3178 N N . LEU A 1 393 ? -21.278 1.176 -4.627 1.00 97.75 393 LEU A N 1
ATOM 3179 C CA . LEU A 1 393 ? -20.235 2.172 -4.881 1.00 97.75 393 LEU A CA 1
ATOM 3180 C C . LEU A 1 393 ? -20.703 3.266 -5.857 1.00 97.75 393 LEU A C 1
ATOM 3182 O O . LEU A 1 393 ? -20.488 4.452 -5.608 1.00 97.75 393 LEU A O 1
ATOM 3186 N N . LEU A 1 394 ? -21.367 2.889 -6.954 1.00 97.69 394 LEU A N 1
ATOM 3187 C CA . LEU A 1 394 ? -21.900 3.850 -7.923 1.00 97.69 394 LEU A CA 1
ATOM 3188 C C . LEU A 1 394 ? -23.014 4.718 -7.325 1.00 97.69 394 LEU A C 1
ATOM 3190 O O . LEU A 1 394 ? -23.067 5.913 -7.617 1.00 97.69 394 LEU A O 1
ATOM 3194 N N . ASN A 1 395 ? -23.867 4.164 -6.464 1.00 97.12 395 ASN A N 1
ATOM 3195 C CA . ASN A 1 395 ? -24.876 4.948 -5.753 1.00 97.12 395 ASN A CA 1
ATOM 3196 C C . ASN A 1 395 ? -24.227 5.957 -4.795 1.00 97.12 395 ASN A C 1
ATOM 3198 O O . ASN A 1 395 ? -24.629 7.116 -4.773 1.00 97.12 395 ASN A O 1
ATOM 3202 N N . LYS A 1 396 ? -23.174 5.565 -4.065 1.00 96.19 396 LYS A N 1
ATOM 3203 C CA . LYS A 1 396 ? -22.423 6.487 -3.194 1.00 96.19 396 LYS A CA 1
ATOM 3204 C C . LYS A 1 396 ? -21.759 7.616 -3.977 1.00 96.19 396 LYS A C 1
ATOM 3206 O O . LYS A 1 396 ? -21.843 8.766 -3.562 1.00 96.19 396 LYS A O 1
ATOM 3211 N N . LEU A 1 397 ? -21.176 7.310 -5.137 1.00 95.88 397 LEU A N 1
ATOM 3212 C CA . LEU A 1 397 ? -20.656 8.332 -6.050 1.00 95.88 397 LEU A CA 1
ATOM 3213 C C . LEU A 1 397 ? -21.748 9.306 -6.507 1.00 95.88 397 LEU A C 1
ATOM 3215 O O . LEU A 1 397 ? -21.503 10.506 -6.560 1.00 95.88 397 LEU A O 1
ATOM 3219 N N . ALA A 1 398 ? -22.948 8.811 -6.817 1.00 94.88 398 ALA A N 1
ATOM 3220 C CA . ALA A 1 398 ? -24.066 9.669 -7.202 1.00 94.88 398 ALA A CA 1
ATOM 3221 C C . ALA A 1 398 ? -24.502 10.598 -6.054 1.00 94.88 398 ALA A C 1
ATOM 3223 O O . ALA A 1 398 ? -24.734 11.779 -6.290 1.00 94.88 398 ALA A O 1
ATOM 3224 N N . LEU A 1 399 ? -24.544 10.096 -4.814 1.00 94.25 399 LEU A N 1
ATOM 3225 C CA . LEU A 1 399 ? -24.882 10.888 -3.622 1.00 94.25 399 LEU A CA 1
ATOM 3226 C C . LEU A 1 399 ? -23.841 11.970 -3.290 1.00 94.25 399 LEU A C 1
ATOM 3228 O O . LEU A 1 399 ? -24.183 12.972 -2.671 1.00 94.25 399 LEU A O 1
ATOM 3232 N N . MET A 1 400 ? -22.588 11.797 -3.722 1.00 92.38 400 MET A N 1
ATOM 3233 C CA . MET A 1 400 ? -21.537 12.817 -3.612 1.00 92.38 400 MET A CA 1
ATOM 3234 C C . MET A 1 400 ? -21.666 13.941 -4.656 1.00 92.38 400 MET A C 1
ATOM 3236 O O . MET A 1 400 ? -20.852 14.856 -4.651 1.00 92.38 400 MET A O 1
ATOM 3240 N N . ASN A 1 401 ? -22.668 13.894 -5.545 1.00 89.31 401 ASN A N 1
ATOM 3241 C CA . ASN A 1 401 ? -22.876 14.866 -6.626 1.00 89.31 401 ASN A CA 1
ATOM 3242 C C . ASN A 1 401 ? -21.668 15.028 -7.569 1.00 89.31 401 ASN A C 1
ATOM 3244 O O . ASN A 1 401 ? -21.438 16.107 -8.115 1.00 89.31 401 ASN A O 1
ATOM 3248 N N . VAL A 1 402 ? -20.909 13.950 -7.801 1.00 93.31 402 VAL A N 1
ATOM 3249 C CA . VAL A 1 402 ? -19.791 13.975 -8.755 1.00 93.31 402 VAL A CA 1
ATOM 3250 C C . VAL A 1 402 ? -20.273 14.230 -10.183 1.00 93.31 402 VAL A C 1
ATOM 3252 O O . VAL A 1 402 ? -21.398 13.874 -10.552 1.00 93.31 402 VAL A O 1
ATOM 3255 N N . ASN A 1 403 ? -19.396 14.768 -11.034 1.00 92.62 403 ASN A N 1
ATOM 3256 C CA . ASN A 1 403 ? -19.709 14.963 -12.446 1.00 92.62 403 ASN A CA 1
ATOM 3257 C C . ASN A 1 403 ? -20.267 13.681 -13.108 1.00 92.62 403 ASN A C 1
ATOM 3259 O O . ASN A 1 403 ? -19.663 12.605 -13.046 1.00 92.62 403 ASN A O 1
ATOM 3263 N N . LYS A 1 404 ? -21.394 13.797 -13.826 1.00 94.62 404 LYS A N 1
ATOM 3264 C CA . LYS A 1 404 ? -22.041 12.668 -14.528 1.00 94.62 404 LYS A CA 1
ATOM 3265 C C . LYS A 1 404 ? -21.094 11.934 -15.485 1.00 94.62 404 LYS A C 1
ATOM 3267 O O . LYS A 1 404 ? -21.180 10.714 -15.621 1.00 94.62 404 LYS A O 1
ATOM 3272 N N . SER A 1 405 ? -20.184 12.657 -16.133 1.00 95.19 405 SER A N 1
ATOM 3273 C CA . SER A 1 405 ? -19.174 12.094 -17.038 1.00 95.19 405 SER A CA 1
ATOM 3274 C C . SER A 1 405 ? -18.202 11.191 -16.284 1.00 95.19 405 SER A C 1
ATOM 3276 O O . SER A 1 405 ? -17.913 10.081 -16.732 1.00 95.19 405 SER A O 1
ATOM 3278 N N . PHE A 1 406 ? -17.748 11.629 -15.105 1.00 96.12 406 PHE A N 1
ATOM 3279 C CA . PHE A 1 406 ? -16.901 10.828 -14.226 1.00 96.12 406 PHE A CA 1
ATOM 3280 C C . PHE A 1 406 ? -17.653 9.610 -13.690 1.00 96.12 406 PHE A C 1
ATOM 3282 O O . PHE A 1 406 ? -17.130 8.501 -13.756 1.00 96.12 406 PHE A O 1
ATOM 3289 N N . TRP A 1 407 ? -18.909 9.776 -13.270 1.00 97.44 407 TRP A N 1
ATOM 3290 C CA . TRP A 1 407 ? -19.752 8.661 -12.835 1.00 97.44 407 TRP A CA 1
ATOM 3291 C C . TRP A 1 407 ? -19.894 7.577 -13.920 1.00 97.44 407 TRP A C 1
ATOM 3293 O O . TRP A 1 407 ? -19.653 6.394 -13.665 1.00 97.44 407 TRP A O 1
ATOM 3303 N N . LEU A 1 408 ? -20.218 7.972 -15.160 1.00 98.00 408 LEU A N 1
ATOM 3304 C CA . LEU A 1 408 ? -20.327 7.056 -16.306 1.00 98.00 408 LEU A CA 1
ATOM 3305 C C . LEU A 1 408 ? -18.994 6.370 -16.612 1.00 98.00 408 LEU A C 1
ATOM 3307 O O . LEU A 1 408 ? -18.950 5.173 -16.916 1.00 98.00 408 LEU A O 1
ATOM 3311 N N . TRP A 1 409 ? -17.904 7.121 -16.488 1.00 98.00 409 TRP A N 1
ATOM 3312 C CA . TRP A 1 409 ? -16.565 6.608 -16.693 1.00 98.00 409 TRP A CA 1
ATOM 3313 C C . TRP A 1 409 ? -16.181 5.576 -15.624 1.00 98.00 409 TRP A C 1
ATOM 3315 O O . TRP A 1 409 ? -15.681 4.509 -15.980 1.00 98.00 409 TRP A O 1
ATOM 3325 N N . VAL A 1 410 ? -16.481 5.822 -14.341 1.00 97.75 410 VAL A N 1
ATOM 3326 C CA . VAL A 1 410 ? -16.248 4.864 -13.243 1.00 97.75 410 VAL A CA 1
ATOM 3327 C C . VAL A 1 410 ? -17.108 3.616 -13.422 1.00 97.75 410 VAL A C 1
ATOM 3329 O O . VAL A 1 410 ? -16.599 2.502 -13.298 1.00 97.75 410 VAL A O 1
ATOM 3332 N N . LYS A 1 411 ? -18.380 3.767 -13.813 1.00 97.62 411 LYS A N 1
ATOM 3333 C CA . LYS A 1 411 ? -19.230 2.627 -14.185 1.00 97.62 411 LYS A CA 1
ATOM 3334 C C . LYS A 1 411 ? -18.566 1.789 -15.276 1.00 97.62 411 LYS A C 1
ATOM 3336 O O . LYS A 1 411 ? -18.468 0.572 -15.151 1.00 97.62 411 LYS A O 1
ATOM 3341 N N . SER A 1 412 ? -18.039 2.429 -16.321 1.00 97.38 412 SER A N 1
ATOM 3342 C CA . SER A 1 412 ? -17.290 1.728 -17.365 1.00 97.38 412 SER A CA 1
ATOM 3343 C C . SER A 1 412 ? -16.007 1.078 -16.834 1.00 97.38 412 SER A C 1
ATOM 3345 O O . SER A 1 412 ? -15.706 -0.044 -17.225 1.00 97.38 412 SER A O 1
ATOM 3347 N N . PHE A 1 413 ? -15.263 1.722 -15.934 1.00 96.44 413 PHE A N 1
ATOM 3348 C CA . PHE A 1 413 ? -14.055 1.162 -15.315 1.00 96.44 413 PHE A CA 1
ATOM 3349 C C . PHE A 1 413 ? -14.323 -0.140 -14.541 1.00 96.44 413 PHE A C 1
ATOM 3351 O O . PHE A 1 413 ? -13.509 -1.067 -14.623 1.00 96.44 413 PHE A O 1
ATOM 3358 N N . LEU A 1 414 ? -15.455 -0.214 -13.833 1.00 96.12 414 LEU A N 1
ATOM 3359 C CA . LEU A 1 414 ? -15.867 -1.361 -13.017 1.00 96.12 414 LEU A CA 1
ATOM 3360 C C . LEU A 1 414 ? -16.495 -2.493 -13.848 1.00 96.12 414 LEU A C 1
ATOM 3362 O O . LEU A 1 414 ? -16.218 -3.665 -13.603 1.00 96.12 414 LEU A O 1
ATOM 3366 N N . CYS A 1 415 ? -17.310 -2.165 -14.855 1.00 94.81 415 CYS A N 1
ATOM 3367 C CA . CYS A 1 415 ? -18.051 -3.162 -15.629 1.00 94.81 415 CYS A CA 1
ATOM 3368 C C . CYS A 1 415 ? -17.189 -3.909 -16.662 1.00 94.81 415 CYS A C 1
ATOM 3370 O O . CYS A 1 415 ? -16.416 -3.306 -17.418 1.00 94.81 415 CYS A O 1
ATOM 3372 N N . GLY A 1 416 ? -17.427 -5.220 -16.782 1.00 92.56 416 GLY A N 1
ATOM 3373 C CA . GLY A 1 416 ? -16.818 -6.073 -17.810 1.00 92.56 416 GLY A CA 1
ATOM 3374 C C . GLY A 1 416 ? -15.323 -6.304 -17.598 1.00 92.56 416 GLY A C 1
ATOM 3375 O O . GLY A 1 416 ? -14.574 -6.433 -18.566 1.00 92.56 416 GLY A O 1
ATOM 3376 N N . ARG A 1 417 ? -14.874 -6.279 -16.340 1.00 93.06 417 ARG A N 1
ATOM 3377 C CA . ARG A 1 417 ? -13.500 -6.621 -15.978 1.00 93.06 417 ARG A CA 1
ATOM 3378 C C . ARG A 1 417 ? -13.311 -8.128 -15.966 1.00 93.06 417 ARG A C 1
ATOM 3380 O O . ARG A 1 417 ? -14.204 -8.872 -15.561 1.00 93.06 417 ARG A O 1
ATOM 3387 N N . THR A 1 418 ? -12.125 -8.545 -16.381 1.00 93.31 418 THR A N 1
ATOM 3388 C CA . THR A 1 418 ? -11.702 -9.940 -16.339 1.00 93.31 418 THR A CA 1
ATOM 3389 C C . THR A 1 418 ? -10.336 -10.048 -15.686 1.00 93.31 418 THR A C 1
ATOM 3391 O O . THR A 1 418 ? -9.562 -9.087 -15.674 1.00 93.31 418 THR A O 1
ATOM 3394 N N . GLN A 1 419 ? -10.029 -11.221 -15.152 1.00 91.94 419 GLN A N 1
ATOM 3395 C CA . GLN A 1 419 ? -8.745 -11.511 -14.541 1.00 91.94 419 GLN A CA 1
ATOM 3396 C C . GLN A 1 419 ? -8.243 -12.902 -14.907 1.00 91.94 419 GLN A C 1
ATOM 3398 O O . GLN A 1 419 ? -9.025 -13.790 -15.238 1.00 91.94 419 GLN A O 1
ATOM 3403 N N . GLN A 1 420 ? -6.931 -13.086 -14.823 1.00 92.62 420 GLN A N 1
ATOM 3404 C CA . GLN A 1 420 ? -6.265 -14.371 -15.020 1.00 92.62 420 GLN A CA 1
ATOM 3405 C C . GLN A 1 420 ? -5.117 -14.491 -14.020 1.00 92.62 420 GLN A C 1
ATOM 3407 O O . GLN A 1 420 ? -4.362 -13.538 -13.827 1.00 92.62 420 GLN A O 1
ATOM 3412 N N . VAL A 1 421 ? -4.975 -15.638 -13.360 1.00 90.62 421 VAL A N 1
ATOM 3413 C CA . VAL A 1 421 ? -3.899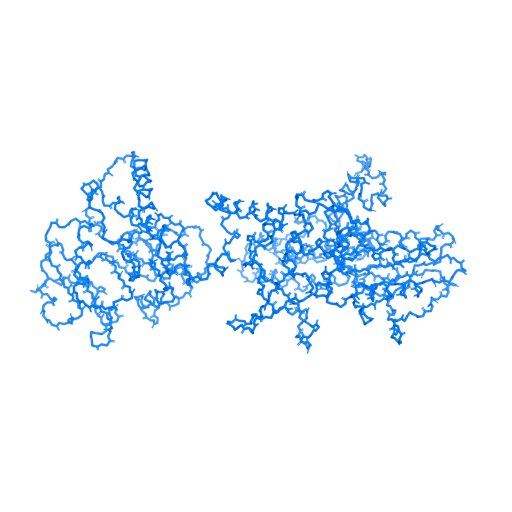 -15.876 -12.391 1.00 90.62 421 VAL A CA 1
ATOM 3414 C C . VAL A 1 421 ? -2.656 -16.366 -13.126 1.00 90.62 421 VAL A C 1
ATOM 3416 O O . VAL A 1 421 ? -2.735 -17.299 -13.923 1.00 90.62 421 VAL A O 1
ATOM 3419 N N . LYS A 1 422 ? -1.502 -15.758 -12.829 1.00 86.38 422 LYS A N 1
ATOM 3420 C CA . LYS A 1 422 ? -0.192 -16.188 -13.328 1.00 86.38 422 LYS A CA 1
ATOM 3421 C C . LYS A 1 422 ? 0.657 -16.751 -12.199 1.00 86.38 422 LYS A C 1
ATOM 3423 O O . LYS A 1 422 ? 0.940 -16.059 -11.220 1.00 86.38 422 LYS A O 1
ATOM 3428 N N . ILE A 1 423 ? 1.119 -17.986 -12.374 1.00 84.44 423 ILE A N 1
ATOM 3429 C CA . ILE A 1 423 ? 2.115 -18.623 -11.509 1.00 84.44 423 ILE A CA 1
ATOM 3430 C C . ILE A 1 423 ? 3.266 -19.068 -12.406 1.00 84.44 423 ILE A C 1
ATOM 3432 O O . ILE A 1 423 ? 3.097 -19.920 -13.275 1.00 84.44 423 ILE A O 1
ATOM 3436 N N . ASN A 1 424 ? 4.447 -18.480 -12.207 1.00 82.94 424 ASN A N 1
ATOM 3437 C CA . ASN A 1 424 ? 5.606 -18.676 -13.081 1.00 82.94 424 ASN A CA 1
ATOM 3438 C C . ASN A 1 424 ? 5.270 -18.365 -14.555 1.00 82.94 424 ASN A C 1
ATOM 3440 O O . ASN A 1 424 ? 5.000 -17.209 -14.889 1.00 82.94 424 ASN A O 1
ATOM 3444 N N . GLN A 1 425 ? 5.303 -19.374 -15.428 1.00 83.25 425 GLN A N 1
ATOM 3445 C CA . GLN A 1 425 ? 4.971 -19.263 -16.853 1.00 83.25 425 GLN A CA 1
ATOM 3446 C C . GLN A 1 425 ? 3.550 -19.754 -17.179 1.00 83.25 425 GLN A C 1
ATOM 3448 O O . GLN A 1 425 ? 3.124 -19.660 -18.325 1.00 83.25 425 GLN A O 1
ATOM 3453 N N . THR A 1 426 ? 2.801 -20.237 -16.185 1.00 88.25 426 THR A N 1
ATOM 3454 C CA . THR A 1 426 ? 1.471 -20.823 -16.377 1.00 88.25 426 THR A CA 1
ATOM 3455 C C . THR A 1 426 ? 0.376 -19.803 -16.082 1.00 88.25 426 THR A C 1
ATOM 3457 O O . THR A 1 426 ? 0.470 -19.033 -15.120 1.00 88.25 426 THR A O 1
ATOM 3460 N N . LEU A 1 427 ? -0.675 -19.823 -16.902 1.00 91.88 427 LEU A N 1
ATOM 3461 C CA . LEU A 1 427 ? -1.856 -18.969 -16.796 1.00 91.88 427 LEU A CA 1
ATOM 3462 C C . LEU A 1 427 ? -3.109 -19.815 -16.526 1.00 91.88 427 LEU A C 1
ATOM 3464 O O . LEU A 1 427 ? -3.239 -20.910 -17.068 1.00 91.88 427 LEU A O 1
ATOM 3468 N N . SER A 1 428 ? -4.027 -19.307 -15.700 1.00 94.19 428 SER A N 1
ATOM 3469 C CA . SER A 1 428 ? -5.350 -19.917 -15.477 1.00 94.19 428 SER A CA 1
ATOM 3470 C C . SER A 1 428 ? -6.315 -19.665 -16.645 1.00 94.19 428 SER A C 1
ATOM 3472 O O . SER A 1 428 ? -5.966 -18.996 -17.614 1.00 94.19 428 SER A O 1
ATOM 3474 N N . SER A 1 429 ? -7.568 -20.118 -16.539 1.00 94.56 429 SER A N 1
ATOM 3475 C CA . SER A 1 429 ? -8.662 -19.564 -17.349 1.00 94.56 429 SER A CA 1
ATOM 3476 C C . SER A 1 429 ? -8.860 -18.069 -17.063 1.00 94.56 429 SER A C 1
ATOM 3478 O O . SER A 1 429 ? -8.450 -17.558 -16.012 1.00 94.56 429 SER A O 1
ATOM 3480 N N . ILE A 1 430 ? -9.459 -17.362 -18.025 1.00 94.75 430 ILE A N 1
ATOM 3481 C CA . ILE A 1 430 ? -9.901 -15.977 -17.850 1.00 94.75 430 ILE A CA 1
ATOM 3482 C C . ILE A 1 430 ? -11.261 -16.004 -17.159 1.00 94.75 430 ILE A C 1
ATOM 3484 O O . ILE A 1 430 ? -12.197 -16.599 -17.681 1.00 94.75 430 ILE A O 1
ATOM 3488 N N . GLU A 1 431 ? -11.377 -15.300 -16.039 1.00 94.38 431 GLU A N 1
ATOM 3489 C CA . GLU A 1 431 ? -12.607 -15.216 -15.252 1.00 94.38 431 GLU A CA 1
ATOM 3490 C C . GLU A 1 431 ? -13.116 -13.776 -15.164 1.00 94.38 431 GLU A C 1
ATOM 3492 O O . GLU A 1 431 ? -12.342 -12.817 -15.223 1.00 94.38 431 GLU A O 1
ATOM 3497 N N . GLY A 1 432 ? -14.430 -13.610 -15.016 1.00 93.00 432 GLY A N 1
ATOM 3498 C CA . GLY A 1 432 ? -15.051 -12.305 -14.786 1.00 93.00 432 GLY A CA 1
ATOM 3499 C C . GLY A 1 432 ? -14.873 -11.812 -13.346 1.00 93.00 432 GLY A C 1
ATOM 3500 O O . GLY A 1 432 ? -14.828 -12.604 -12.408 1.00 93.00 432 GLY A O 1
ATOM 3501 N N . CYS A 1 433 ? -14.826 -10.490 -13.159 1.00 91.25 433 CYS A N 1
ATOM 3502 C CA . CYS A 1 433 ? -14.796 -9.851 -11.838 1.00 91.25 433 CYS A CA 1
ATOM 3503 C C . CYS A 1 433 ? -16.143 -9.153 -11.560 1.00 91.25 433 CYS A C 1
ATOM 3505 O O . CYS A 1 433 ? -16.295 -7.982 -11.918 1.00 91.25 433 CYS A O 1
ATOM 3507 N N . PRO A 1 434 ? -17.136 -9.839 -10.958 1.00 91.12 434 PRO A N 1
ATOM 3508 C CA . PRO A 1 434 ? -18.464 -9.262 -10.720 1.00 91.12 434 PRO A CA 1
ATOM 3509 C C . PRO A 1 434 ? -18.496 -8.246 -9.568 1.00 91.12 434 PRO A C 1
ATOM 3511 O O . PRO A 1 434 ? -19.446 -7.478 -9.456 1.00 91.12 434 PRO A O 1
ATOM 3514 N N . ALA A 1 435 ? -17.477 -8.250 -8.710 1.00 93.00 435 ALA A N 1
ATOM 3515 C CA . ALA A 1 435 ? -17.323 -7.343 -7.584 1.00 93.00 435 ALA A CA 1
ATOM 3516 C C . ALA A 1 435 ? -15.846 -6.979 -7.401 1.00 93.00 435 ALA A C 1
ATOM 3518 O O . ALA A 1 435 ? -14.951 -7.581 -8.003 1.00 93.00 435 ALA A O 1
ATOM 3519 N N . GLY A 1 436 ? -15.617 -5.977 -6.563 1.00 93.19 436 GLY A N 1
ATOM 3520 C CA . GLY A 1 436 ? -14.305 -5.520 -6.160 1.00 93.19 436 GLY A CA 1
ATOM 3521 C C . GLY A 1 436 ? -13.734 -4.409 -7.033 1.00 93.19 436 GLY A C 1
ATOM 3522 O O . GLY A 1 436 ? -14.195 -4.116 -8.139 1.00 93.19 436 GLY A O 1
ATOM 3523 N N . VAL A 1 437 ? -12.687 -3.788 -6.507 1.00 94.06 437 VAL A N 1
ATOM 3524 C CA . VAL A 1 437 ? -11.846 -2.811 -7.192 1.00 94.06 437 VAL A CA 1
ATOM 3525 C C . VAL A 1 437 ? -10.434 -3.396 -7.320 1.00 94.06 437 VAL A C 1
ATOM 3527 O O . VAL A 1 437 ? -9.889 -3.926 -6.350 1.00 94.06 437 VAL A O 1
ATOM 3530 N N . PRO A 1 438 ? -9.805 -3.348 -8.506 1.00 89.31 438 PRO A N 1
ATOM 3531 C CA . PRO A 1 438 ? -8.579 -4.100 -8.760 1.00 89.31 438 PRO A CA 1
ATOM 3532 C C . PRO A 1 438 ? -7.406 -3.592 -7.907 1.00 89.31 438 PRO A C 1
ATOM 3534 O O . PRO A 1 438 ? -7.036 -2.413 -7.970 1.00 89.31 438 PRO A O 1
ATOM 3537 N N . GLN A 1 439 ? -6.782 -4.488 -7.139 1.00 83.75 439 GLN A N 1
ATOM 3538 C CA . GLN A 1 439 ? -5.616 -4.176 -6.309 1.00 83.75 439 GLN A CA 1
ATOM 3539 C C . GLN A 1 439 ? -4.397 -3.893 -7.199 1.00 83.75 439 GLN A C 1
ATOM 3541 O O . GLN A 1 439 ? -3.855 -4.802 -7.821 1.00 83.75 439 GLN A O 1
ATOM 3546 N N . GLY A 1 440 ? -3.962 -2.632 -7.269 1.00 84.06 440 GLY A N 1
ATOM 3547 C CA . GLY A 1 440 ? -2.863 -2.187 -8.142 1.00 84.06 440 GLY A CA 1
ATOM 3548 C C . GLY A 1 440 ? -3.253 -1.115 -9.167 1.00 84.06 440 GLY A C 1
ATOM 3549 O O . GLY A 1 440 ? -2.365 -0.568 -9.834 1.00 84.06 440 GLY A O 1
ATOM 3550 N N . SER A 1 441 ? -4.546 -0.791 -9.269 1.00 90.88 441 SER A N 1
ATOM 3551 C CA . SER A 1 441 ? -5.047 0.411 -9.951 1.00 90.88 441 SER A CA 1
ATOM 3552 C C . SER A 1 441 ? -4.758 1.665 -9.121 1.00 90.88 441 SER A C 1
ATOM 3554 O O . SER A 1 441 ? -4.683 1.615 -7.893 1.00 90.88 441 SER A O 1
ATOM 3556 N N . ALA A 1 442 ? -4.563 2.790 -9.809 1.00 92.50 442 ALA A N 1
ATOM 3557 C CA . ALA A 1 442 ? -4.385 4.096 -9.190 1.00 92.50 442 ALA A CA 1
ATOM 3558 C C . ALA A 1 442 ? -5.709 4.682 -8.671 1.00 92.50 442 ALA A C 1
ATOM 3560 O O . ALA A 1 442 ? -5.678 5.471 -7.734 1.00 92.50 442 ALA A O 1
ATOM 3561 N N . LEU A 1 443 ? -6.846 4.285 -9.251 1.00 95.00 443 LEU A N 1
ATOM 3562 C CA . LEU A 1 443 ? -8.185 4.748 -8.874 1.00 95.00 443 LEU A CA 1
ATOM 3563 C C . LEU A 1 443 ? -8.825 3.910 -7.754 1.00 95.00 443 LEU A C 1
ATOM 3565 O O . LEU A 1 443 ? -9.563 4.453 -6.931 1.00 95.00 443 LEU A O 1
ATOM 3569 N N . SER A 1 444 ? -8.530 2.607 -7.690 1.00 95.12 444 SER A N 1
ATOM 3570 C CA . SER A 1 444 ? -9.119 1.694 -6.695 1.00 95.12 444 SER A CA 1
ATOM 3571 C C . SER A 1 444 ? -9.048 2.178 -5.240 1.00 95.12 444 SER A C 1
ATOM 3573 O O . SER A 1 444 ? -10.053 2.028 -4.550 1.00 95.12 444 SER A O 1
ATOM 3575 N N . PRO A 1 445 ? -7.938 2.765 -4.740 1.00 95.12 445 PRO A N 1
ATOM 3576 C CA . PRO A 1 445 ? -7.877 3.243 -3.358 1.00 95.12 445 PRO A CA 1
ATOM 3577 C C . PRO A 1 445 ? -8.907 4.338 -3.049 1.00 95.12 445 PRO A C 1
ATOM 3579 O O . PRO A 1 445 ? -9.563 4.289 -2.012 1.00 95.12 445 PRO A O 1
ATOM 3582 N N . THR A 1 446 ? -9.107 5.286 -3.969 1.00 95.50 446 THR A N 1
ATOM 3583 C CA . THR A 1 446 ? -10.113 6.349 -3.821 1.00 95.50 446 THR A CA 1
ATOM 3584 C C . THR A 1 446 ? -11.525 5.778 -3.844 1.00 95.50 446 THR A C 1
ATOM 3586 O O . THR A 1 446 ? -12.342 6.130 -2.999 1.00 95.50 446 THR A O 1
ATOM 3589 N N . LEU A 1 447 ? -11.809 4.852 -4.765 1.00 96.75 447 LEU A N 1
ATOM 3590 C CA . LEU A 1 447 ? -13.114 4.187 -4.831 1.00 96.75 447 LEU A CA 1
ATOM 3591 C C . LEU A 1 447 ? -13.408 3.373 -3.568 1.00 96.75 447 LEU A C 1
ATOM 3593 O O . LEU A 1 447 ? -14.531 3.391 -3.073 1.00 96.75 447 LEU A O 1
ATOM 3597 N N . PHE A 1 448 ? -12.399 2.698 -3.019 1.00 96.06 448 PHE A N 1
ATOM 3598 C CA . PHE A 1 448 ? -12.541 1.990 -1.756 1.00 96.06 448 PHE A CA 1
ATOM 3599 C C . PHE A 1 448 ? -12.841 2.951 -0.598 1.00 96.06 448 PHE A C 1
ATOM 3601 O O . PHE A 1 448 ? -13.761 2.703 0.179 1.00 96.06 448 PHE A O 1
ATOM 3608 N N . ASN A 1 449 ? -12.126 4.078 -0.516 1.00 95.75 449 ASN A N 1
ATOM 3609 C CA . ASN A 1 449 ? -12.402 5.099 0.491 1.00 95.75 449 ASN A CA 1
ATOM 3610 C C . ASN A 1 449 ? -13.837 5.628 0.401 1.00 95.75 449 ASN A C 1
ATOM 3612 O O . ASN A 1 449 ? -14.485 5.734 1.434 1.00 95.75 449 ASN A O 1
ATOM 3616 N N . ILE A 1 450 ? -14.346 5.895 -0.807 1.00 95.75 450 ILE A N 1
ATOM 3617 C CA . ILE A 1 450 ? -15.744 6.303 -1.033 1.00 95.75 450 ILE A CA 1
ATOM 3618 C C . ILE A 1 450 ? -16.713 5.212 -0.558 1.00 95.75 450 ILE A C 1
ATOM 3620 O O . ILE A 1 450 ? -17.733 5.509 0.063 1.00 95.75 450 ILE A O 1
ATOM 3624 N N . HIS A 1 451 ? -16.387 3.939 -0.803 1.00 96.19 451 HIS A N 1
ATOM 3625 C CA . HIS A 1 451 ? -17.213 2.819 -0.351 1.00 96.19 451 HIS A CA 1
ATOM 3626 C C . HIS A 1 451 ? -17.303 2.730 1.174 1.00 96.19 451 HIS A C 1
ATOM 3628 O O . HIS A 1 451 ? -18.377 2.447 1.688 1.00 96.19 451 HIS A O 1
ATOM 3634 N N . ILE A 1 452 ? -16.224 2.978 1.915 1.00 95.38 452 ILE A N 1
ATOM 3635 C CA . ILE A 1 452 ? -16.224 2.887 3.388 1.00 95.38 452 ILE A CA 1
ATOM 3636 C C . ILE A 1 452 ? -16.518 4.228 4.087 1.00 95.38 452 ILE A C 1
ATOM 3638 O O . ILE A 1 452 ? -16.629 4.281 5.310 1.00 95.38 452 ILE A O 1
ATOM 3642 N N . ASP A 1 453 ? -16.645 5.330 3.343 1.00 94.25 453 ASP A N 1
ATOM 3643 C CA . ASP A 1 453 ? -16.672 6.681 3.915 1.00 94.25 453 ASP A CA 1
ATOM 3644 C C . ASP A 1 453 ? -17.799 6.875 4.940 1.00 94.25 453 ASP A C 1
ATOM 3646 O O . ASP A 1 453 ? -17.555 7.361 6.042 1.00 94.25 453 ASP A O 1
ATOM 3650 N N . ASN A 1 454 ? -19.009 6.397 4.642 1.00 93.19 454 ASN A N 1
ATOM 3651 C CA . ASN A 1 454 ? -20.164 6.542 5.528 1.00 93.19 454 ASN A CA 1
ATOM 3652 C C . ASN A 1 454 ? -20.230 5.515 6.675 1.00 93.19 454 ASN A C 1
ATOM 3654 O O . ASN A 1 454 ? -21.246 5.471 7.363 1.00 93.19 454 ASN A O 1
ATOM 3658 N N . LEU A 1 455 ? -19.194 4.697 6.901 1.00 93.69 455 LEU A N 1
ATOM 3659 C CA . LEU A 1 455 ? -19.133 3.825 8.082 1.00 93.69 455 LEU A CA 1
ATOM 3660 C C . LEU A 1 455 ? -19.318 4.628 9.376 1.00 93.69 455 LEU A C 1
ATOM 3662 O O . LEU A 1 455 ? -20.013 4.187 10.275 1.00 93.69 455 LEU A O 1
ATOM 3666 N N . ASP A 1 456 ? -18.786 5.847 9.443 1.00 87.50 456 ASP A N 1
ATOM 3667 C CA . ASP A 1 456 ? -18.901 6.691 10.640 1.00 87.50 456 ASP A CA 1
ATOM 3668 C C . ASP A 1 456 ? -20.361 7.024 10.971 1.00 87.50 456 ASP A C 1
ATOM 3670 O O . ASP A 1 456 ? -20.714 7.158 12.133 1.00 87.50 456 ASP A O 1
ATOM 3674 N N . THR A 1 457 ? -21.216 7.116 9.947 1.00 89.50 457 THR A N 1
ATOM 3675 C CA . THR A 1 457 ? -22.650 7.410 10.107 1.00 89.50 457 THR A CA 1
ATOM 3676 C C . THR A 1 457 ? -23.463 6.199 10.549 1.00 89.50 457 THR A C 1
ATOM 3678 O O . THR A 1 457 ? -24.660 6.326 10.772 1.00 89.50 457 THR A O 1
ATOM 3681 N N . SER A 1 458 ? -22.849 5.011 10.642 1.00 89.25 458 SER A N 1
ATOM 3682 C CA . SER A 1 458 ? -23.535 3.860 11.226 1.00 89.25 458 SER A CA 1
ATOM 3683 C C . SER A 1 458 ? -23.650 3.980 12.735 1.00 89.25 458 SER A C 1
ATOM 3685 O O . SER A 1 458 ? -24.516 3.341 13.314 1.00 89.25 458 SER A O 1
ATOM 3687 N N . VAL A 1 459 ? -22.750 4.726 13.377 1.00 88.50 459 VAL A N 1
ATOM 3688 C CA . VAL A 1 459 ? -22.789 4.914 14.824 1.00 88.50 459 VAL A CA 1
ATOM 3689 C C . VAL A 1 459 ? -23.840 5.980 15.146 1.00 88.50 459 VAL A C 1
ATOM 3691 O O . VAL A 1 459 ? -23.775 7.057 14.552 1.00 88.50 459 VAL A O 1
ATOM 3694 N N . PRO A 1 460 ? -24.806 5.697 16.039 1.00 86.00 460 PRO A N 1
ATOM 3695 C CA . PRO A 1 460 ? -25.782 6.689 16.477 1.00 86.00 460 PRO A CA 1
ATOM 3696 C C . PRO A 1 460 ? -25.106 7.953 17.029 1.00 86.00 460 PRO A C 1
ATOM 3698 O O . PRO A 1 460 ? -24.127 7.855 17.766 1.00 86.00 460 PRO A O 1
ATOM 3701 N N . GLU A 1 461 ? -25.615 9.132 16.659 1.00 83.88 461 GLU A N 1
ATOM 3702 C CA . GLU A 1 461 ? -25.015 10.429 17.021 1.00 83.88 461 GLU A CA 1
ATOM 3703 C C . GLU A 1 461 ? -25.042 10.711 18.531 1.00 83.88 461 GLU A C 1
ATOM 3705 O O . GLU A 1 461 ? -24.235 11.496 19.021 1.00 83.88 461 GLU A O 1
ATOM 3710 N N . ASP A 1 462 ? -25.940 10.057 19.273 1.00 84.94 462 ASP A N 1
ATOM 3711 C CA . ASP A 1 462 ? -26.021 10.111 20.734 1.00 84.94 462 ASP A CA 1
ATOM 3712 C C . ASP A 1 462 ? -24.902 9.323 21.434 1.00 84.94 462 ASP A C 1
ATOM 3714 O O . ASP A 1 462 ? -24.697 9.484 22.636 1.00 84.94 462 ASP A O 1
ATOM 3718 N N . LEU A 1 463 ? -24.158 8.485 20.702 1.00 85.88 463 LEU A N 1
ATOM 3719 C CA . LEU A 1 463 ? -22.997 7.781 21.231 1.00 85.88 463 LEU A CA 1
ATOM 3720 C C . LEU A 1 463 ? -21.722 8.586 20.957 1.00 85.88 463 LEU A C 1
ATOM 3722 O O . LEU A 1 463 ? -21.316 8.767 19.808 1.00 85.88 463 LEU A O 1
ATOM 3726 N N . GLU A 1 464 ? -21.029 9.003 22.018 1.00 85.44 464 GLU A N 1
ATOM 3727 C CA . GLU A 1 464 ? -19.748 9.718 21.936 1.00 85.44 464 GLU A CA 1
ATOM 3728 C C . GLU A 1 464 ? -18.583 8.785 21.536 1.00 85.44 464 GLU A C 1
ATOM 3730 O O . GLU A 1 464 ? -17.685 8.466 22.323 1.00 85.44 464 GLU A O 1
ATOM 3735 N N . VAL A 1 465 ? -18.590 8.316 20.285 1.00 92.50 465 VAL A N 1
ATOM 3736 C CA . VAL A 1 465 ? -17.588 7.389 19.740 1.00 92.50 465 VAL A CA 1
ATOM 3737 C C . VAL A 1 465 ? -16.837 8.023 18.577 1.00 92.50 465 VAL A C 1
ATOM 3739 O O . VAL A 1 465 ? -17.399 8.386 17.545 1.00 92.50 465 VAL A O 1
ATOM 3742 N N . SER A 1 466 ? -15.514 8.061 18.700 1.00 93.44 466 SER A N 1
ATOM 3743 C CA . SER A 1 466 ? -14.634 8.495 17.619 1.00 93.44 466 SER A CA 1
ATOM 3744 C C . SER A 1 466 ? -14.343 7.340 16.665 1.00 93.44 466 SER A C 1
ATOM 3746 O O . SER A 1 466 ? -13.932 6.267 17.106 1.00 93.44 466 SER A O 1
ATOM 3748 N N . THR A 1 467 ? -14.492 7.571 15.358 1.00 95.25 467 THR A N 1
ATOM 3749 C CA . THR A 1 467 ? -14.134 6.609 14.302 1.00 95.25 467 THR A CA 1
ATOM 3750 C C . THR A 1 467 ? -12.912 7.090 13.522 1.00 95.25 467 THR A C 1
ATOM 3752 O O . THR A 1 467 ? -12.847 8.240 13.088 1.00 95.25 467 THR A O 1
ATOM 3755 N N . TYR A 1 468 ? -11.956 6.191 13.299 1.00 95.81 468 TYR A N 1
ATOM 3756 C CA . TYR A 1 468 ? -10.726 6.441 12.553 1.00 95.81 468 TYR A CA 1
ATOM 3757 C C . TYR A 1 468 ? -10.515 5.335 11.527 1.00 95.81 468 TYR A C 1
ATOM 3759 O O . TYR A 1 468 ? -10.552 4.153 11.864 1.00 95.81 468 TYR A O 1
ATOM 3767 N N . LYS A 1 469 ? -10.251 5.706 10.276 1.00 96.06 469 LYS A N 1
ATOM 3768 C CA . LYS A 1 469 ? -10.068 4.758 9.173 1.00 96.06 469 LYS A CA 1
ATOM 3769 C C . LYS A 1 469 ? -8.702 4.964 8.542 1.00 96.06 469 LYS A C 1
ATOM 3771 O O . LYS A 1 469 ? -8.289 6.093 8.276 1.00 96.06 469 LYS A O 1
ATOM 3776 N N . TYR A 1 470 ? -7.996 3.878 8.275 1.00 95.31 470 TYR A N 1
ATOM 3777 C CA . TYR A 1 470 ? -6.822 3.865 7.421 1.00 95.31 470 TYR A CA 1
ATOM 3778 C C . TYR A 1 470 ? -7.000 2.763 6.387 1.00 95.31 470 TYR A C 1
ATOM 3780 O O . TYR A 1 470 ? -6.602 1.623 6.607 1.00 95.31 470 TYR A O 1
ATOM 3788 N N . ALA A 1 471 ? -7.611 3.118 5.254 1.00 90.31 471 ALA A N 1
ATOM 3789 C CA . ALA A 1 471 ? -8.080 2.132 4.292 1.00 90.31 471 ALA A CA 1
ATOM 3790 C C . ALA A 1 471 ? -9.068 1.169 4.972 1.00 90.31 471 ALA A C 1
ATOM 3792 O O . ALA A 1 471 ? -10.115 1.622 5.432 1.00 90.31 471 ALA A O 1
ATOM 3793 N N . ASP A 1 472 ? -8.771 -0.131 4.990 1.00 86.44 472 ASP A N 1
ATOM 3794 C CA . ASP A 1 472 ? -9.594 -1.177 5.593 1.00 86.44 472 ASP A CA 1
ATOM 3795 C C . ASP A 1 472 ? -9.420 -1.322 7.108 1.00 86.44 472 ASP A C 1
ATOM 3797 O O . ASP A 1 472 ? -10.326 -1.843 7.759 1.00 86.44 472 ASP A O 1
ATOM 3801 N N . ASP A 1 473 ? -8.310 -0.835 7.671 1.00 92.19 473 ASP A N 1
ATOM 3802 C CA . ASP A 1 473 ? -8.111 -0.792 9.118 1.00 92.19 473 ASP A CA 1
ATOM 3803 C C . ASP A 1 473 ? -9.023 0.292 9.713 1.00 92.19 473 ASP A C 1
ATOM 3805 O O . ASP A 1 473 ? -8.821 1.487 9.475 1.00 92.19 473 ASP A O 1
ATOM 3809 N N . CYS A 1 474 ? -10.018 -0.106 10.507 1.00 95.62 474 CYS A N 1
ATOM 3810 C CA . CYS A 1 474 ? -10.907 0.820 11.204 1.00 95.62 474 CYS A CA 1
ATOM 3811 C C . CYS A 1 474 ? -10.716 0.696 12.718 1.00 95.62 474 CYS A C 1
ATOM 3813 O O . CYS A 1 474 ? -10.570 -0.394 13.261 1.00 95.62 474 CYS A O 1
ATOM 3815 N N . THR A 1 475 ? -10.676 1.820 13.421 1.00 97.19 475 THR A N 1
ATOM 3816 C CA . THR A 1 475 ? -10.598 1.877 14.882 1.00 97.19 475 THR A CA 1
ATOM 3817 C C . THR A 1 475 ? -11.713 2.766 15.390 1.00 97.19 475 THR A C 1
ATOM 3819 O O . THR A 1 475 ? -11.859 3.895 14.927 1.00 97.19 475 THR A O 1
ATOM 3822 N N . GLN A 1 476 ? -12.482 2.258 16.341 1.00 96.44 476 GLN A N 1
ATOM 3823 C CA . GLN A 1 476 ? -13.483 3.025 17.067 1.00 96.44 476 GLN A CA 1
ATOM 3824 C C . GLN A 1 476 ? -13.098 3.087 18.535 1.00 96.44 476 GLN A C 1
ATOM 3826 O O . GLN A 1 476 ? -12.578 2.115 19.081 1.00 96.44 476 GLN A O 1
ATOM 3831 N N . SER A 1 477 ? -13.305 4.233 19.172 1.00 95.44 477 SER A N 1
ATOM 3832 C CA . SER A 1 477 ? -13.027 4.376 20.598 1.00 95.44 477 SER A CA 1
ATOM 3833 C C . SER A 1 477 ? -14.056 5.243 21.293 1.00 95.44 477 SER A C 1
ATOM 3835 O O . SER A 1 477 ? -14.351 6.341 20.826 1.00 95.44 477 SER A O 1
ATOM 3837 N N . GLU A 1 478 ? -14.526 4.751 22.430 1.00 93.62 478 GLU A N 1
ATOM 3838 C CA . GLU A 1 478 ? -15.448 5.416 23.344 1.00 93.62 478 GLU A CA 1
ATOM 3839 C C . GLU A 1 478 ? -14.671 5.864 24.586 1.00 93.62 478 GLU A C 1
ATOM 3841 O O . GLU A 1 478 ? -13.895 5.088 25.159 1.00 93.62 478 GLU A O 1
ATOM 3846 N N . CYS A 1 479 ? -14.872 7.116 24.996 1.00 90.56 479 CYS A N 1
ATOM 3847 C CA . CYS A 1 479 ? -14.415 7.607 26.290 1.00 90.56 479 CYS A CA 1
ATOM 3848 C C . CYS A 1 479 ? -15.525 7.370 27.311 1.00 90.56 479 CYS A C 1
ATOM 3850 O O . CYS A 1 479 ? -16.616 7.895 27.153 1.00 90.56 479 CYS A O 1
ATOM 3852 N N . ILE A 1 480 ? -15.243 6.595 28.354 1.00 88.00 480 ILE A N 1
ATOM 3853 C CA . ILE A 1 480 ? -16.235 6.241 29.372 1.00 88.00 480 ILE A CA 1
ATOM 3854 C C . ILE A 1 480 ? -16.051 7.150 30.580 1.00 88.00 480 ILE A C 1
ATOM 3856 O O . ILE A 1 480 ? -14.924 7.300 31.068 1.00 88.00 480 ILE A O 1
ATOM 3860 N N . MET A 1 481 ? -17.139 7.728 31.086 1.00 86.06 481 MET A N 1
ATOM 3861 C CA . MET A 1 481 ? -17.129 8.505 32.325 1.00 86.06 481 MET A CA 1
ATOM 3862 C C . MET A 1 481 ? -17.284 7.601 33.552 1.00 86.06 481 MET A C 1
ATOM 3864 O O . MET A 1 481 ? -17.732 6.454 33.482 1.00 86.06 481 MET A O 1
ATOM 3868 N N . LYS A 1 482 ? -16.881 8.090 34.725 1.00 81.06 482 LYS A N 1
ATOM 3869 C CA . LYS A 1 482 ? -17.030 7.328 35.973 1.00 81.06 482 LYS A CA 1
ATOM 3870 C C . LYS A 1 482 ? -18.504 7.067 36.272 1.00 81.06 482 LYS A C 1
ATOM 3872 O O . LYS A 1 482 ? -19.291 7.997 36.365 1.00 81.06 482 LYS A O 1
ATOM 3877 N N . GLY A 1 483 ? -18.843 5.796 36.490 1.00 80.44 483 GLY A N 1
ATOM 3878 C CA . GLY A 1 483 ? -20.213 5.356 36.772 1.00 80.44 483 GLY A CA 1
ATOM 3879 C C . GLY A 1 483 ? -21.029 4.997 35.529 1.00 80.44 483 GLY A C 1
ATOM 3880 O O . GLY A 1 483 ? -22.114 4.443 35.675 1.00 80.44 483 GLY A O 1
ATOM 3881 N N . GLU A 1 484 ? -20.507 5.240 34.325 1.00 86.12 484 GLU A N 1
ATOM 3882 C CA . GLU A 1 484 ? -21.174 4.877 33.075 1.00 86.12 484 GLU A CA 1
ATOM 3883 C C . GLU A 1 484 ? -20.784 3.479 32.582 1.00 86.12 484 GLU A C 1
ATOM 3885 O O . GLU A 1 484 ? -19.725 2.934 32.908 1.00 86.12 484 GLU A O 1
ATOM 3890 N N . CYS A 1 485 ? -21.663 2.898 31.767 1.00 87.69 485 CYS A N 1
ATOM 3891 C CA . CYS A 1 485 ? -21.417 1.646 31.063 1.00 87.69 485 CYS A CA 1
ATOM 3892 C C . CYS A 1 485 ? -21.020 1.925 29.614 1.00 87.69 485 CYS A C 1
ATOM 3894 O O . CYS A 1 485 ? -21.533 2.846 28.989 1.00 87.69 485 CYS A O 1
ATOM 3896 N N . SER A 1 486 ? -20.157 1.075 29.060 1.00 91.25 486 SER A N 1
ATOM 3897 C CA . SER A 1 486 ? -19.781 1.168 27.650 1.00 91.25 486 SER A CA 1
ATOM 3898 C C . SER A 1 486 ? -20.953 0.872 26.715 1.00 91.25 486 SER A C 1
ATOM 3900 O O . SER A 1 486 ? -21.650 -0.130 26.890 1.00 91.25 486 SER A O 1
ATOM 3902 N N . ASN A 1 487 ? -21.085 1.660 25.649 1.00 93.19 487 ASN A N 1
ATOM 3903 C CA . ASN A 1 487 ? -21.995 1.406 24.535 1.00 93.19 487 ASN A CA 1
ATOM 3904 C C . ASN A 1 487 ? -21.330 0.661 23.366 1.00 93.19 487 ASN A C 1
ATOM 3906 O O . ASN A 1 487 ? -21.960 0.469 22.326 1.00 93.19 487 ASN A O 1
ATOM 3910 N N . MET A 1 488 ? -20.088 0.192 23.516 1.00 95.25 488 MET A N 1
ATOM 3911 C CA . MET A 1 488 ? -19.313 -0.404 22.421 1.00 95.25 488 MET A CA 1
ATOM 3912 C C . MET A 1 488 ? -19.981 -1.624 21.763 1.00 95.25 488 MET A C 1
ATOM 3914 O O . MET A 1 488 ? -19.787 -1.851 20.572 1.00 95.25 488 MET A O 1
ATOM 3918 N N . GLN A 1 489 ? -20.816 -2.387 22.483 1.00 96.12 489 GLN A N 1
ATOM 3919 C CA . GLN A 1 489 ? -21.602 -3.458 21.854 1.00 96.12 489 GLN A CA 1
ATOM 3920 C C . GLN A 1 489 ? -22.636 -2.895 20.866 1.00 96.12 489 GLN A C 1
ATOM 3922 O O . GLN A 1 489 ? -22.702 -3.367 19.738 1.00 96.12 489 GLN A O 1
ATOM 3927 N N . LYS A 1 490 ? -23.367 -1.829 21.229 1.00 95.38 490 LYS A N 1
ATOM 3928 C CA . LYS A 1 490 ? -24.322 -1.161 20.323 1.00 95.38 490 LYS A CA 1
ATOM 3929 C C . LYS A 1 490 ? -23.617 -0.591 19.091 1.00 95.38 490 LYS A C 1
ATOM 3931 O O . LYS A 1 490 ? -24.142 -0.654 17.979 1.00 95.38 490 LYS A O 1
ATOM 3936 N N . VAL A 1 491 ? -22.415 -0.044 19.290 1.00 95.00 491 VAL A N 1
ATOM 3937 C CA . VAL A 1 491 ? -21.550 0.435 18.204 1.00 95.00 491 VAL A CA 1
ATOM 3938 C C . VAL A 1 491 ? -21.202 -0.722 17.267 1.00 95.00 491 VAL A C 1
ATOM 3940 O O . VAL A 1 491 ? -21.413 -0.618 16.059 1.00 95.00 491 VAL A O 1
ATOM 3943 N N . LEU A 1 492 ? -20.734 -1.846 17.815 1.00 95.94 492 LEU A N 1
ATOM 3944 C CA . LEU A 1 492 ? -20.375 -3.037 17.049 1.00 95.94 492 LEU A CA 1
ATOM 3945 C C . LEU A 1 492 ? -21.571 -3.628 16.284 1.00 95.94 492 LEU A C 1
ATOM 3947 O O . LEU A 1 492 ? -21.430 -3.968 15.108 1.00 95.94 492 LEU A O 1
ATOM 3951 N N . ASP A 1 493 ? -22.750 -3.682 16.903 1.00 95.75 493 ASP A N 1
ATOM 3952 C CA . ASP A 1 493 ? -23.992 -4.130 16.264 1.00 95.75 493 ASP A CA 1
ATOM 3953 C C . ASP A 1 493 ? -24.370 -3.215 15.089 1.00 95.75 493 ASP A C 1
ATOM 3955 O O . ASP A 1 493 ? -24.734 -3.678 14.004 1.00 95.75 493 ASP A O 1
ATOM 3959 N N . SER A 1 494 ? -24.205 -1.903 15.265 1.00 95.56 494 SER A N 1
ATOM 3960 C CA . SER A 1 494 ? -24.462 -0.916 14.214 1.00 95.56 494 SER A CA 1
ATOM 3961 C C . SER A 1 494 ? -23.479 -1.051 13.047 1.00 95.56 494 SER A C 1
ATOM 3963 O O . SER A 1 494 ? -23.883 -1.013 11.881 1.00 95.56 494 SER A O 1
ATOM 3965 N N . VAL A 1 495 ? -22.198 -1.304 13.337 1.00 95.56 495 VAL A N 1
ATOM 3966 C CA . VAL A 1 495 ? -21.186 -1.618 12.317 1.00 95.56 495 VAL A CA 1
ATOM 3967 C C . VAL A 1 495 ? -21.520 -2.924 11.594 1.00 95.56 495 VAL A C 1
ATOM 3969 O O . VAL A 1 495 ? -21.366 -3.002 10.374 1.00 95.56 495 VAL A O 1
ATOM 3972 N N . GLN A 1 496 ? -22.003 -3.951 12.297 1.00 95.69 496 GLN A N 1
ATOM 3973 C CA . GLN A 1 496 ? -22.417 -5.217 11.689 1.00 95.69 496 GLN A CA 1
ATOM 3974 C C . GLN A 1 496 ? -23.615 -5.024 10.746 1.00 95.69 496 GLN A C 1
ATOM 3976 O O . GLN A 1 496 ? -23.601 -5.545 9.625 1.00 95.69 496 GLN A O 1
ATOM 3981 N N . ASN A 1 497 ? -24.604 -4.223 11.142 1.00 95.88 497 ASN A N 1
ATOM 3982 C CA . ASN A 1 497 ? -25.743 -3.861 10.296 1.00 95.88 497 ASN A CA 1
ATOM 3983 C C . ASN A 1 497 ? -25.303 -3.073 9.057 1.00 95.88 497 ASN A C 1
ATOM 3985 O O . ASN A 1 497 ? -25.683 -3.416 7.934 1.00 95.88 497 ASN A O 1
ATOM 3989 N N . TRP A 1 498 ? -24.437 -2.073 9.236 1.00 96.31 498 TRP A N 1
ATOM 3990 C CA . TRP A 1 498 ? -23.857 -1.323 8.124 1.00 96.31 498 TRP A CA 1
ATOM 3991 C C . TRP A 1 498 ? -23.064 -2.233 7.184 1.00 96.31 498 TRP A C 1
ATOM 3993 O O . TRP A 1 498 ? -23.211 -2.135 5.966 1.00 96.31 498 TRP A O 1
ATOM 4003 N N . SER A 1 499 ? -22.265 -3.151 7.725 1.00 95.50 499 SER A N 1
ATOM 4004 C CA . SER A 1 499 ? -21.459 -4.096 6.949 1.00 95.50 499 SER A CA 1
ATOM 4005 C C . SER A 1 499 ? -22.351 -4.979 6.073 1.00 95.50 499 SER A C 1
ATOM 4007 O O . SER A 1 499 ? -22.111 -5.089 4.869 1.00 95.50 499 SER A O 1
ATOM 4009 N N . ASN A 1 500 ? -23.451 -5.497 6.633 1.00 95.38 500 ASN A N 1
ATOM 4010 C CA . ASN A 1 500 ? -24.450 -6.275 5.899 1.00 95.38 500 ASN A CA 1
ATOM 4011 C C . ASN A 1 500 ? -25.100 -5.454 4.772 1.00 95.38 500 ASN A C 1
ATOM 4013 O O . ASN A 1 500 ? -25.145 -5.911 3.628 1.00 95.38 500 ASN A O 1
ATOM 4017 N N . ALA A 1 501 ? -25.530 -4.221 5.061 1.00 96.31 501 ALA A N 1
ATOM 4018 C CA . ALA A 1 501 ? -26.127 -3.322 4.068 1.00 96.31 501 ALA A CA 1
ATOM 4019 C C . ALA A 1 501 ? -25.146 -2.936 2.943 1.00 96.31 501 ALA A C 1
ATOM 4021 O O . ALA A 1 501 ? -25.549 -2.746 1.796 1.00 96.31 501 ALA A O 1
ATOM 4022 N N . ASN A 1 502 ? -23.848 -2.864 3.251 1.00 95.56 502 ASN A N 1
ATOM 4023 C CA . ASN A 1 502 ? -22.787 -2.510 2.307 1.00 95.56 502 ASN A CA 1
ATOM 4024 C C . ASN A 1 502 ? -22.108 -3.724 1.652 1.00 95.56 502 ASN A C 1
ATOM 4026 O O . ASN A 1 502 ? -21.100 -3.557 0.958 1.00 95.56 502 ASN A O 1
ATOM 4030 N N . LYS A 1 503 ? -22.651 -4.933 1.869 1.00 95.62 503 LYS A N 1
ATOM 4031 C CA . LYS A 1 503 ? -22.112 -6.226 1.408 1.00 95.62 503 LYS A CA 1
ATOM 4032 C C . LYS A 1 503 ? -20.642 -6.455 1.781 1.00 95.62 503 LYS A C 1
ATOM 4034 O O . LYS A 1 503 ? -19.905 -7.155 1.087 1.00 95.62 503 LYS A O 1
ATOM 4039 N N . MET A 1 504 ? -20.218 -5.885 2.903 1.00 93.75 504 MET A N 1
ATOM 4040 C CA . MET A 1 504 ? -18.918 -6.133 3.508 1.00 93.75 504 MET A CA 1
ATOM 4041 C C . MET A 1 504 ? -19.023 -7.263 4.535 1.00 93.75 504 MET A C 1
ATOM 4043 O O . MET A 1 504 ? -20.104 -7.632 4.987 1.00 93.75 504 MET A O 1
ATOM 4047 N N . LYS A 1 505 ? -17.885 -7.878 4.869 1.00 93.12 505 LYS A N 1
ATOM 4048 C CA . LYS A 1 505 ? -17.831 -8.996 5.818 1.00 93.12 505 LYS A CA 1
ATOM 4049 C C . LYS A 1 505 ? -16.867 -8.669 6.942 1.00 93.12 505 LYS A C 1
ATOM 4051 O O . LYS A 1 505 ? -15.670 -8.533 6.694 1.00 93.12 505 LYS A O 1
ATOM 4056 N N . LEU A 1 506 ? -17.379 -8.578 8.168 1.00 94.19 506 LEU A N 1
ATOM 4057 C CA . LEU A 1 506 ? -16.543 -8.419 9.353 1.00 94.19 506 LEU A CA 1
ATOM 4058 C C . LEU A 1 506 ? -15.707 -9.676 9.600 1.00 94.19 506 LEU A C 1
ATOM 4060 O O . LEU A 1 506 ? -16.117 -10.808 9.325 1.00 94.19 506 LEU A O 1
ATOM 4064 N N . ASN A 1 507 ? -14.506 -9.469 10.120 1.00 93.25 507 ASN A N 1
ATOM 4065 C CA . ASN A 1 507 ? -13.603 -10.533 10.502 1.00 93.25 507 ASN A CA 1
ATOM 4066 C C . ASN A 1 507 ? -13.518 -10.620 12.024 1.00 93.25 507 ASN A C 1
ATOM 4068 O O . ASN A 1 507 ? -12.589 -10.082 12.625 1.00 93.25 507 ASN A O 1
ATOM 4072 N N . ALA A 1 508 ? -14.463 -11.325 12.649 1.00 93.56 508 ALA A N 1
ATOM 4073 C CA . ALA A 1 508 ? -14.530 -11.455 14.108 1.00 93.56 508 ALA A CA 1
ATOM 4074 C C . ALA A 1 508 ? -13.205 -11.936 14.734 1.00 93.56 508 ALA A C 1
ATOM 4076 O O . ALA A 1 508 ? -12.782 -11.430 15.765 1.00 93.56 508 ALA A O 1
ATOM 4077 N N . LYS A 1 509 ? -12.474 -12.842 14.065 1.00 91.56 509 LYS A N 1
ATOM 4078 C CA . LYS A 1 509 ? -11.185 -13.358 14.559 1.00 91.56 509 LYS A CA 1
ATOM 4079 C C . LYS A 1 509 ? -10.073 -12.305 14.576 1.00 91.56 509 LYS A C 1
ATOM 4081 O O . LYS A 1 509 ? -9.166 -12.403 15.403 1.00 91.56 509 LYS A O 1
ATOM 4086 N N . LYS A 1 510 ? -10.083 -11.352 13.643 1.00 92.62 510 LYS A N 1
ATOM 4087 C CA . LYS A 1 510 ? -9.073 -10.280 13.568 1.00 92.62 510 LYS A CA 1
ATOM 4088 C C . LYS A 1 510 ? -9.528 -8.977 14.204 1.00 92.62 510 LYS A C 1
ATOM 4090 O O . LYS A 1 510 ? -8.672 -8.175 14.556 1.00 92.62 510 LYS A O 1
ATOM 4095 N N . THR A 1 511 ? -10.831 -8.812 14.384 1.00 96.62 511 THR A N 1
ATOM 4096 C CA . THR A 1 511 ? -11.400 -7.743 15.192 1.00 96.62 511 THR A CA 1
ATOM 4097 C C . THR A 1 511 ? -10.981 -7.962 16.644 1.00 96.62 511 THR A C 1
ATOM 4099 O O . THR A 1 511 ? -10.977 -9.102 17.118 1.00 96.62 511 THR A O 1
ATOM 4102 N N . LYS A 1 512 ? -10.543 -6.902 17.325 1.00 97.81 512 LYS A N 1
ATOM 4103 C CA . LYS A 1 512 ? -10.030 -6.968 18.701 1.00 97.81 512 LYS A CA 1
ATOM 4104 C C . LYS A 1 512 ? -10.596 -5.848 19.549 1.00 97.81 512 LYS A C 1
ATOM 4106 O O . LYS A 1 512 ? -10.762 -4.732 19.072 1.00 97.81 512 LYS A O 1
ATOM 4111 N N . ASP A 1 513 ? -10.818 -6.163 20.811 1.00 97.56 513 ASP A N 1
ATOM 4112 C CA . ASP A 1 513 ? -11.215 -5.232 21.862 1.00 97.56 513 ASP A CA 1
ATOM 4113 C C . ASP A 1 513 ? -9.981 -4.878 22.711 1.00 97.56 513 ASP A C 1
ATOM 4115 O O . ASP A 1 513 ? -9.125 -5.728 22.965 1.00 97.56 513 ASP A O 1
ATOM 4119 N N . MET A 1 514 ? -9.862 -3.627 23.144 1.00 97.44 514 MET A N 1
ATOM 4120 C CA . MET A 1 514 ? -8.935 -3.218 24.191 1.00 97.44 514 MET A CA 1
ATOM 4121 C C . MET A 1 514 ? -9.604 -2.267 25.184 1.00 97.44 514 MET A C 1
ATOM 4123 O O . MET A 1 514 ? -10.105 -1.204 24.821 1.00 97.44 514 MET A O 1
ATOM 4127 N N . TRP A 1 515 ? -9.490 -2.609 26.467 1.00 95.06 515 TRP A N 1
ATOM 4128 C CA . TRP A 1 515 ? -9.871 -1.750 27.583 1.00 95.06 515 TRP A CA 1
ATOM 4129 C C . TRP A 1 515 ? -8.645 -1.043 28.169 1.00 95.06 515 TRP A C 1
ATOM 4131 O O . TRP A 1 515 ? -7.658 -1.696 28.519 1.00 95.06 515 TRP A O 1
ATOM 4141 N N . ILE A 1 516 ? -8.705 0.283 28.284 1.00 93.62 516 ILE A N 1
ATOM 4142 C CA . ILE A 1 516 ? -7.629 1.142 28.792 1.00 93.62 516 ILE A CA 1
ATOM 4143 C C . ILE A 1 516 ? -8.165 1.912 29.997 1.00 93.62 516 ILE A C 1
ATOM 4145 O O . ILE A 1 516 ? -8.984 2.815 29.855 1.00 93.62 516 ILE A O 1
ATOM 4149 N N . CYS A 1 517 ? -7.696 1.573 31.195 1.00 89.38 517 CYS A N 1
ATOM 4150 C CA . CYS A 1 517 ? -8.115 2.229 32.430 1.00 89.38 517 CYS A CA 1
ATOM 4151 C C . CYS A 1 517 ? -6.995 2.171 33.471 1.00 89.38 517 CYS A C 1
ATOM 4153 O O . CYS A 1 517 ? -6.392 1.117 33.686 1.00 89.38 517 CYS A O 1
ATOM 4155 N N . PHE A 1 518 ? -6.737 3.298 34.139 1.00 86.44 518 PHE A N 1
ATOM 4156 C CA . PHE A 1 518 ? -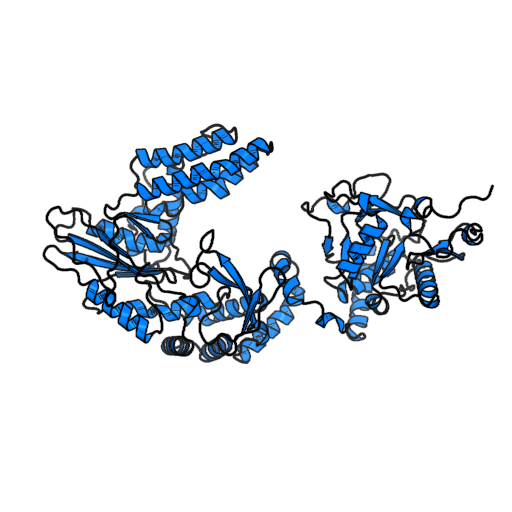5.759 3.391 35.230 1.00 86.44 518 PHE A CA 1
ATOM 4157 C C . PHE A 1 518 ? -6.402 3.488 36.617 1.00 86.44 518 PHE A C 1
ATOM 4159 O O . PHE A 1 518 ? -5.717 3.302 37.627 1.00 86.44 518 PHE A O 1
ATOM 4166 N N . GLY A 1 519 ? -7.711 3.746 36.691 1.00 79.81 519 GLY A N 1
ATOM 4167 C CA . GLY A 1 519 ? -8.441 3.762 37.952 1.00 79.81 519 GLY A CA 1
ATOM 4168 C C . GLY A 1 519 ? -8.657 2.347 38.483 1.00 79.81 519 GLY A C 1
ATOM 4169 O O . GLY A 1 519 ? -9.252 1.503 37.819 1.00 79.81 519 GLY A O 1
ATOM 4170 N N . LYS A 1 520 ? -8.186 2.089 39.707 1.00 71.88 520 LYS A N 1
ATOM 4171 C CA . LYS A 1 520 ? -8.238 0.757 40.338 1.00 71.88 520 LYS A CA 1
ATOM 4172 C C . LYS A 1 520 ? -9.656 0.282 40.680 1.00 71.88 520 LYS A C 1
ATOM 4174 O O . LYS A 1 520 ? -9.863 -0.917 40.811 1.00 71.88 520 LYS A O 1
ATOM 4179 N N . SER A 1 521 ? -10.602 1.208 40.832 1.00 72.94 521 SER A N 1
ATOM 4180 C CA . SER A 1 521 ? -11.978 0.922 41.270 1.00 72.94 521 SER A CA 1
ATOM 4181 C C . SER A 1 521 ? -12.990 0.855 40.124 1.00 72.94 521 SER A C 1
ATOM 4183 O O . SER A 1 521 ? -14.186 0.765 40.379 1.00 72.94 521 SER A O 1
ATOM 4185 N N . ILE A 1 522 ? -12.537 0.951 38.871 1.00 76.31 522 ILE A N 1
ATOM 4186 C CA . ILE A 1 522 ? -13.419 0.965 37.703 1.00 76.31 522 ILE A CA 1
ATOM 4187 C C . ILE A 1 522 ? -13.483 -0.458 37.137 1.00 76.31 522 ILE A C 1
ATOM 4189 O O . ILE A 1 522 ? -12.438 -1.000 36.756 1.00 76.31 522 ILE A O 1
ATOM 4193 N N . PRO A 1 523 ? -14.673 -1.083 37.094 1.00 79.56 523 PRO A N 1
ATOM 4194 C CA . PRO A 1 523 ? -14.819 -2.426 36.558 1.00 79.56 523 PRO A CA 1
ATOM 4195 C C . PRO A 1 523 ? -14.539 -2.440 35.055 1.00 79.56 523 PRO A C 1
ATOM 4197 O O . PRO A 1 523 ? -14.755 -1.458 34.345 1.00 79.56 523 PRO A O 1
ATOM 4200 N N . GLN A 1 524 ? -14.050 -3.575 34.563 1.00 85.94 524 GLN A N 1
ATOM 4201 C CA . GLN A 1 524 ? -13.894 -3.770 33.126 1.00 85.94 524 GLN A CA 1
ATOM 4202 C C . GLN A 1 524 ? -15.268 -3.890 32.452 1.00 85.94 524 GLN A C 1
ATOM 4204 O O . GLN A 1 524 ? -16.175 -4.484 33.042 1.00 85.94 524 GLN A O 1
ATOM 4209 N N . PRO A 1 525 ? -15.427 -3.385 31.216 1.00 90.94 525 PRO A N 1
ATOM 4210 C CA . PRO A 1 525 ? -16.673 -3.536 30.478 1.00 90.94 525 PRO A CA 1
ATOM 4211 C C . PRO A 1 525 ? -16.942 -5.013 30.127 1.00 90.94 525 PRO A C 1
ATOM 4213 O O . PRO A 1 525 ? -16.003 -5.819 30.086 1.00 90.94 525 PRO A O 1
ATOM 4216 N N . PRO A 1 526 ? -18.198 -5.392 29.832 1.00 92.19 526 PRO A N 1
ATOM 4217 C CA . PRO A 1 526 ? -18.537 -6.733 29.352 1.00 92.19 526 PRO A CA 1
ATOM 4218 C C . PRO A 1 526 ? -17.763 -7.130 28.086 1.00 92.19 526 PRO A C 1
ATOM 4220 O O . PRO A 1 526 ? -17.247 -6.271 27.367 1.00 92.19 526 PRO A O 1
ATOM 4223 N N . ASN A 1 527 ? -17.677 -8.433 27.809 1.00 95.50 527 ASN A N 1
ATOM 4224 C CA . ASN A 1 527 ? -17.120 -8.928 26.547 1.00 95.50 527 ASN A CA 1
ATOM 4225 C C . ASN A 1 527 ? -18.023 -8.536 25.372 1.00 95.50 527 ASN A C 1
ATOM 4227 O O . ASN A 1 527 ? -19.245 -8.521 25.512 1.00 95.50 527 ASN A O 1
ATOM 4231 N N . LEU A 1 528 ? -17.407 -8.271 24.221 1.00 97.38 528 LEU A N 1
ATOM 4232 C CA . LEU A 1 528 ? -18.111 -7.939 22.986 1.00 97.38 528 LEU A CA 1
ATOM 4233 C C . LEU A 1 528 ? -18.347 -9.181 22.122 1.00 97.38 528 LEU A C 1
ATOM 4235 O O . LEU A 1 528 ? -17.538 -10.112 22.136 1.00 97.38 528 LEU A O 1
ATOM 4239 N N . TYR A 1 529 ? -19.417 -9.168 21.331 1.00 96.69 529 TYR A N 1
ATOM 4240 C CA . TYR A 1 529 ? -19.821 -10.278 20.471 1.00 96.69 529 TYR A CA 1
ATOM 4241 C C . TYR A 1 529 ? -20.209 -9.802 19.068 1.00 96.69 529 TYR A C 1
ATOM 4243 O O . TYR A 1 529 ? -20.805 -8.742 18.898 1.00 96.69 529 TYR A O 1
ATOM 4251 N N . ILE A 1 530 ? -19.888 -10.607 18.054 1.00 94.12 530 ILE A N 1
ATOM 4252 C CA . ILE A 1 530 ? -20.457 -10.502 16.704 1.00 94.12 530 ILE A CA 1
ATOM 4253 C C . ILE A 1 530 ? -21.264 -11.775 16.458 1.00 94.12 530 ILE A C 1
ATOM 4255 O O . ILE A 1 530 ? -20.682 -12.844 16.245 1.00 94.12 530 ILE A O 1
ATOM 4259 N N . GLY A 1 531 ? -22.595 -11.670 16.503 1.00 89.38 531 GLY A N 1
ATOM 4260 C CA . GLY A 1 531 ? -23.451 -12.853 16.615 1.00 89.38 531 GLY A CA 1
ATOM 4261 C C . GLY A 1 531 ? -23.057 -13.651 17.860 1.00 89.38 531 GLY A C 1
ATOM 4262 O O . GLY A 1 531 ? -22.930 -13.078 18.936 1.00 89.38 531 GLY A O 1
ATOM 4263 N N . ASP A 1 532 ? -22.754 -14.937 17.694 1.00 91.12 532 ASP A N 1
ATOM 4264 C CA . ASP A 1 532 ? -22.325 -15.810 18.798 1.00 91.12 532 ASP A CA 1
ATOM 4265 C C . ASP A 1 532 ? -20.800 -15.824 19.022 1.00 91.12 532 ASP A C 1
ATOM 4267 O O . ASP A 1 532 ? -20.285 -16.551 19.875 1.00 91.12 532 ASP A O 1
ATOM 4271 N N . VAL A 1 533 ? -20.034 -15.050 18.244 1.00 95.75 533 VAL A N 1
ATOM 4272 C CA . VAL A 1 533 ? -18.567 -15.055 18.314 1.00 95.75 533 VAL A CA 1
ATOM 4273 C C . VAL A 1 533 ? -18.078 -13.958 19.250 1.00 95.75 533 VAL A C 1
ATOM 4275 O O . VAL A 1 533 ? -18.163 -12.773 18.930 1.00 95.75 533 VAL A O 1
ATOM 4278 N N . MET A 1 534 ? -17.493 -14.362 20.378 1.00 97.00 534 MET A N 1
ATOM 4279 C CA . MET A 1 534 ? -16.832 -13.449 21.310 1.00 97.00 534 MET A CA 1
ATOM 4280 C C . MET A 1 534 ? -15.590 -12.810 20.674 1.00 97.00 534 MET A C 1
ATOM 4282 O O . MET A 1 534 ? -14.726 -13.501 20.124 1.00 97.00 534 MET A O 1
ATOM 4286 N N . ILE A 1 535 ? -15.478 -11.490 20.788 1.00 97.94 535 ILE A N 1
ATOM 4287 C CA . ILE A 1 535 ? -14.306 -10.729 20.365 1.00 97.94 535 ILE A CA 1
ATOM 4288 C C . ILE A 1 535 ? -13.227 -10.809 21.441 1.00 97.94 535 ILE A C 1
ATOM 4290 O O . ILE A 1 535 ? -13.466 -10.566 22.621 1.00 97.94 535 ILE A O 1
ATOM 4294 N N . GLU A 1 536 ? -12.011 -11.155 21.022 1.00 97.75 536 GLU A N 1
ATOM 4295 C CA . GLU A 1 536 ? -10.871 -11.259 21.931 1.00 97.75 536 GLU A CA 1
ATOM 4296 C C . GLU A 1 536 ? -10.470 -9.872 22.453 1.00 97.75 536 GLU A C 1
ATOM 4298 O O . GLU A 1 536 ? -10.060 -9.001 21.675 1.00 97.75 536 GLU A O 1
ATOM 4303 N N . ARG A 1 537 ? -10.519 -9.710 23.779 1.00 97.50 537 ARG A N 1
ATOM 4304 C CA . ARG A 1 537 ? -9.939 -8.569 24.488 1.00 97.50 537 ARG A CA 1
ATOM 4305 C C . ARG A 1 537 ? -8.432 -8.743 24.650 1.00 97.50 537 ARG A C 1
ATOM 4307 O O . ARG A 1 537 ? -7.968 -9.723 25.229 1.00 97.50 537 ARG A O 1
ATOM 4314 N N . VAL A 1 538 ? -7.658 -7.765 24.189 1.00 97.50 538 VAL A N 1
ATOM 4315 C CA . VAL A 1 538 ? -6.191 -7.799 24.187 1.00 97.50 538 VAL A CA 1
ATOM 4316 C C . VAL A 1 538 ? -5.585 -6.653 24.992 1.00 97.50 538 VAL A C 1
ATOM 4318 O O . VAL A 1 538 ? -6.072 -5.529 25.001 1.00 97.50 538 VAL A O 1
ATOM 4321 N N . ASN A 1 539 ? -4.437 -6.919 25.618 1.00 96.75 539 ASN A N 1
ATOM 4322 C CA . ASN A 1 539 ? -3.641 -5.896 26.313 1.00 96.75 539 ASN A CA 1
ATOM 4323 C C . ASN A 1 539 ? -2.576 -5.248 25.421 1.00 96.75 539 ASN A C 1
ATOM 4325 O O . ASN A 1 539 ? -1.908 -4.292 25.815 1.00 96.75 539 ASN A O 1
ATOM 4329 N N . THR A 1 540 ? -2.325 -5.809 24.241 1.00 97.50 540 THR A N 1
ATOM 4330 C CA . THR A 1 540 ? -1.389 -5.256 23.264 1.00 97.50 540 THR A CA 1
ATOM 4331 C C . THR A 1 540 ? -1.900 -5.561 21.867 1.00 97.50 540 THR A C 1
ATOM 4333 O O . THR A 1 540 ? -2.137 -6.721 21.542 1.00 97.50 540 THR A O 1
ATOM 4336 N N . PHE A 1 541 ? -2.030 -4.531 21.037 1.00 96.94 541 PHE A N 1
ATOM 4337 C CA . PHE A 1 541 ? -2.491 -4.650 19.659 1.00 96.94 541 PHE A CA 1
ATOM 4338 C C . PHE A 1 541 ? -1.553 -3.897 18.722 1.00 96.94 541 PHE A C 1
ATOM 4340 O O . PHE A 1 541 ? -1.014 -2.845 19.067 1.00 96.94 541 PHE A O 1
ATOM 4347 N N . LYS A 1 542 ? -1.328 -4.446 17.527 1.00 95.88 542 LYS A N 1
ATOM 4348 C CA . LYS A 1 542 ? -0.477 -3.811 16.527 1.00 95.88 542 LYS A CA 1
ATOM 4349 C C . LYS A 1 542 ? -1.318 -2.975 15.570 1.00 95.88 542 LYS A C 1
ATOM 4351 O O . LYS A 1 542 ? -1.774 -3.478 14.550 1.00 95.88 542 LYS A O 1
ATOM 4356 N N . LEU A 1 543 ? -1.443 -1.693 15.879 1.00 96.06 543 LEU A N 1
ATOM 4357 C CA . LEU A 1 543 ? -2.189 -0.717 15.101 1.00 96.06 543 LEU A CA 1
ATOM 4358 C C . LEU A 1 543 ? -1.258 0.038 14.146 1.00 96.06 543 LEU A C 1
ATOM 4360 O O . LEU A 1 543 ? -0.284 0.655 14.577 1.00 96.06 543 LEU A O 1
ATOM 4364 N N . LEU A 1 544 ? -1.523 -0.024 12.837 1.00 95.31 544 LEU A N 1
ATOM 4365 C CA . LEU A 1 544 ? -0.797 0.734 11.800 1.00 95.31 544 LEU A CA 1
ATOM 4366 C C . LEU A 1 544 ? 0.740 0.643 11.908 1.00 95.31 544 LEU A C 1
ATOM 4368 O O . LEU A 1 544 ? 1.479 1.584 11.612 1.00 95.31 544 LEU A O 1
ATOM 4372 N N . GLY A 1 545 ? 1.247 -0.510 12.351 1.00 94.06 545 GLY A N 1
ATOM 4373 C CA . GLY A 1 545 ? 2.677 -0.781 12.512 1.00 94.06 545 GLY A CA 1
ATOM 4374 C C . GLY A 1 545 ? 3.280 -0.438 13.881 1.00 94.06 545 GLY A C 1
ATOM 4375 O O . GLY A 1 545 ? 4.403 -0.884 14.136 1.00 94.06 545 GLY A O 1
ATOM 4376 N N . ALA A 1 546 ? 2.557 0.262 14.759 1.00 95.62 546 ALA A N 1
ATOM 4377 C CA . ALA A 1 546 ? 2.935 0.524 16.148 1.00 95.62 546 ALA A CA 1
ATOM 4378 C C . ALA A 1 546 ? 2.215 -0.438 17.109 1.00 95.62 546 ALA A C 1
ATOM 4380 O O . ALA A 1 546 ? 1.120 -0.907 16.816 1.00 95.62 546 ALA A O 1
ATOM 4381 N N . SER A 1 547 ? 2.839 -0.777 18.239 1.00 96.25 547 SER A N 1
ATOM 4382 C CA . SER A 1 547 ? 2.254 -1.717 19.209 1.00 96.25 547 SER A CA 1
ATOM 4383 C C . SER A 1 547 ? 1.681 -0.925 20.379 1.00 96.25 547 SER A C 1
ATOM 4385 O O . SER A 1 547 ? 2.440 -0.468 21.231 1.00 96.25 547 SER A O 1
ATOM 4387 N N . CYS A 1 548 ? 0.362 -0.752 20.393 1.00 94.50 548 CYS A N 1
ATOM 4388 C CA . CYS A 1 548 ? -0.384 -0.051 21.434 1.00 94.50 548 CYS A CA 1
ATOM 4389 C C . CYS A 1 548 ? -0.644 -1.001 22.606 1.00 94.50 548 CYS A C 1
ATOM 4391 O O . CYS A 1 548 ? -0.948 -2.174 22.386 1.00 94.50 548 CYS A O 1
ATOM 4393 N N . GLN A 1 549 ? -0.511 -0.513 23.839 1.00 95.44 549 GLN A N 1
ATOM 4394 C CA . GLN A 1 549 ? -0.728 -1.297 25.054 1.00 95.44 549 GLN A CA 1
ATOM 4395 C C . GLN A 1 549 ? -1.858 -0.688 25.885 1.00 95.44 549 GLN A C 1
ATOM 4397 O O . GLN A 1 549 ? -1.955 0.533 25.967 1.00 95.44 549 GLN A O 1
ATOM 4402 N N . SER A 1 550 ? -2.638 -1.522 26.579 1.00 95.06 550 SER A N 1
ATOM 4403 C CA . SER A 1 550 ? -3.720 -1.071 27.473 1.00 95.06 550 SER A CA 1
ATOM 4404 C C . SER A 1 550 ? -3.236 -0.237 28.663 1.00 95.06 550 SER A C 1
ATOM 4406 O O . SER A 1 550 ? -4.020 0.428 29.326 1.00 95.06 550 SER A O 1
ATOM 4408 N N . ASN A 1 551 ? -1.929 -0.245 28.930 1.00 92.56 551 ASN A N 1
ATOM 4409 C CA . ASN A 1 551 ? -1.294 0.601 29.933 1.00 92.56 551 ASN A CA 1
ATOM 4410 C C . ASN A 1 551 ? -0.647 1.873 29.348 1.00 92.56 551 ASN A C 1
ATOM 4412 O O . ASN A 1 551 ? 0.131 2.523 30.045 1.00 92.56 551 ASN A O 1
ATOM 4416 N N . MET A 1 552 ? -0.891 2.166 28.065 1.00 91.25 552 MET A N 1
ATOM 4417 C CA . MET A 1 552 ? -0.324 3.276 27.286 1.00 91.25 552 MET A CA 1
ATOM 4418 C C . MET A 1 552 ? 1.214 3.369 27.300 1.00 91.25 552 MET A C 1
ATOM 4420 O O . MET A 1 552 ? 1.792 4.408 26.981 1.00 91.25 552 MET A O 1
ATOM 4424 N N . LYS A 1 553 ? 1.909 2.272 27.636 1.00 93.06 553 LYS A N 1
ATOM 4425 C CA . LYS A 1 553 ? 3.371 2.170 27.535 1.00 93.06 553 LYS A CA 1
ATOM 4426 C C . LYS A 1 553 ? 3.789 1.692 26.145 1.00 93.06 553 LYS A C 1
ATOM 4428 O O . LYS A 1 553 ? 3.039 1.023 25.440 1.00 93.06 553 LYS A O 1
ATOM 4433 N N . TRP A 1 554 ? 5.045 1.966 25.795 1.00 95.69 554 TRP A N 1
ATOM 4434 C CA . TRP A 1 554 ? 5.637 1.602 24.501 1.00 95.69 554 TRP A CA 1
ATOM 4435 C C . TRP A 1 554 ? 6.671 0.471 24.586 1.00 95.69 554 TRP A C 1
ATOM 4437 O O . TRP A 1 554 ? 7.336 0.157 23.600 1.00 95.69 554 TRP A O 1
ATOM 4447 N N . ASN A 1 555 ? 6.815 -0.178 25.745 1.00 96.56 555 ASN A N 1
ATOM 4448 C CA . ASN A 1 555 ? 7.795 -1.245 25.978 1.00 96.56 555 ASN A CA 1
ATOM 4449 C C . ASN A 1 555 ? 7.707 -2.368 24.937 1.00 96.56 555 ASN A C 1
ATOM 4451 O O . ASN A 1 555 ? 8.730 -2.787 24.391 1.00 96.56 555 ASN A O 1
ATOM 4455 N N . SER A 1 556 ? 6.494 -2.844 24.642 1.00 96.75 556 SER A N 1
ATOM 4456 C CA . SER A 1 556 ? 6.269 -3.900 23.650 1.00 96.75 556 SER A CA 1
ATOM 4457 C C . SER A 1 556 ? 6.685 -3.452 22.249 1.00 96.75 556 SER A C 1
ATOM 4459 O O . SER A 1 556 ? 7.333 -4.216 21.528 1.00 96.75 556 SER A O 1
ATOM 4461 N N . HIS A 1 557 ? 6.387 -2.200 21.883 1.00 97.25 557 HIS A N 1
ATOM 4462 C CA . HIS A 1 557 ? 6.781 -1.628 20.598 1.00 97.25 557 HIS A CA 1
ATOM 4463 C C . HIS A 1 557 ? 8.307 -1.525 20.470 1.00 97.25 557 HIS A C 1
ATOM 4465 O O . HIS A 1 557 ? 8.884 -2.064 19.520 1.00 97.25 557 HIS A O 1
ATOM 4471 N N . ILE A 1 558 ? 8.973 -0.921 21.462 1.00 97.62 558 ILE A N 1
ATOM 4472 C CA . ILE A 1 558 ? 10.432 -0.749 21.471 1.00 97.62 558 ILE A CA 1
ATOM 4473 C C . ILE A 1 558 ? 11.145 -2.103 21.458 1.00 97.62 558 ILE A C 1
ATOM 4475 O O . ILE A 1 558 ? 12.071 -2.310 20.672 1.00 97.62 558 ILE A O 1
ATOM 4479 N N . LYS A 1 559 ? 10.669 -3.082 22.234 1.00 97.12 559 LYS A N 1
ATOM 4480 C CA . LYS A 1 559 ? 11.200 -4.453 22.209 1.00 97.12 559 LYS A CA 1
ATOM 4481 C C . LYS A 1 559 ? 11.061 -5.092 20.822 1.00 97.12 559 LYS A C 1
ATOM 4483 O O . LYS A 1 559 ? 11.997 -5.740 20.343 1.00 97.12 559 LYS A O 1
ATOM 4488 N N . GLU A 1 560 ? 9.925 -4.908 20.144 1.00 97.06 560 GLU A N 1
ATOM 4489 C CA . GLU A 1 560 ? 9.700 -5.445 18.798 1.00 97.06 560 GLU A CA 1
ATOM 4490 C C . GLU A 1 560 ? 10.649 -4.829 17.760 1.00 97.06 560 GLU A C 1
ATOM 4492 O O . GLU A 1 560 ? 11.301 -5.576 17.014 1.00 97.06 560 GLU A O 1
ATOM 4497 N N . ILE A 1 561 ? 10.736 -3.495 17.695 1.00 96.94 561 ILE A N 1
ATOM 4498 C CA . ILE A 1 561 ? 11.579 -2.803 16.708 1.00 96.94 561 ILE A CA 1
ATOM 4499 C C . ILE A 1 561 ? 13.064 -3.019 17.000 1.00 96.94 561 ILE A C 1
ATOM 4501 O O . ILE A 1 561 ? 13.825 -3.253 16.062 1.00 96.94 561 ILE A O 1
ATOM 4505 N N . THR A 1 562 ? 13.467 -3.102 18.272 1.00 97.75 562 THR A N 1
ATOM 4506 C CA . THR A 1 562 ? 14.843 -3.428 18.670 1.00 97.75 562 THR A CA 1
ATOM 4507 C C . THR A 1 562 ? 15.230 -4.848 18.278 1.00 97.75 562 THR A C 1
ATOM 4509 O O . THR A 1 562 ? 16.305 -5.077 17.715 1.00 97.75 562 THR A O 1
ATOM 4512 N N . ARG A 1 563 ? 14.341 -5.827 18.481 1.00 97.50 563 ARG A N 1
ATOM 4513 C CA . ARG A 1 563 ? 14.548 -7.206 18.009 1.00 97.50 563 ARG A CA 1
ATOM 4514 C C . ARG A 1 563 ? 14.695 -7.256 16.487 1.00 97.50 563 ARG A C 1
ATOM 4516 O O . ARG A 1 563 ? 15.591 -7.922 15.966 1.00 97.50 563 ARG A O 1
ATOM 4523 N N . LYS A 1 564 ? 13.833 -6.548 15.752 1.00 96.81 564 LYS A N 1
ATOM 4524 C CA . LYS A 1 564 ? 13.910 -6.460 14.284 1.00 96.81 564 LYS A CA 1
ATOM 4525 C C . LYS A 1 564 ? 15.191 -5.759 13.819 1.00 96.81 564 LYS A C 1
ATOM 4527 O O . LYS A 1 564 ? 15.827 -6.252 12.889 1.00 96.81 564 LYS A O 1
ATOM 4532 N N . GLY A 1 565 ? 15.588 -4.673 14.477 1.00 97.38 565 GLY A N 1
ATOM 4533 C CA . GLY A 1 565 ? 16.816 -3.932 14.201 1.00 97.38 565 GLY A CA 1
ATOM 4534 C C . GLY A 1 565 ? 18.049 -4.810 14.385 1.00 97.38 565 GLY A C 1
ATOM 4535 O O . GLY A 1 565 ? 18.862 -4.917 13.472 1.00 97.38 565 GLY A O 1
ATOM 4536 N N . ASN A 1 566 ? 18.120 -5.547 15.499 1.00 97.50 566 ASN A N 1
ATOM 4537 C CA . ASN A 1 566 ? 19.193 -6.508 15.759 1.00 97.50 566 ASN A CA 1
ATOM 4538 C C . ASN A 1 566 ? 19.303 -7.589 14.675 1.00 97.50 566 ASN A C 1
ATOM 4540 O O . ASN A 1 566 ? 20.412 -7.903 14.248 1.00 97.50 566 ASN A O 1
ATOM 4544 N N . ARG A 1 567 ? 18.177 -8.126 14.180 1.00 97.00 567 ARG A N 1
ATOM 4545 C CA . ARG A 1 567 ? 18.199 -9.076 13.053 1.00 97.00 567 ARG A CA 1
ATOM 4546 C C . ARG A 1 567 ? 18.761 -8.446 11.780 1.00 97.00 567 ARG A C 1
ATOM 4548 O O . ARG A 1 567 ? 19.559 -9.076 11.100 1.00 97.00 567 ARG A O 1
ATOM 4555 N N . ARG A 1 568 ? 18.406 -7.190 11.484 1.00 97.19 568 ARG A N 1
ATOM 4556 C CA . ARG A 1 568 ? 18.884 -6.473 10.287 1.00 97.19 568 ARG A CA 1
ATOM 4557 C C . ARG A 1 568 ? 20.365 -6.084 10.339 1.00 97.19 568 ARG A C 1
ATOM 4559 O O . ARG A 1 568 ? 20.912 -5.730 9.297 1.00 97.19 568 ARG A O 1
ATOM 4566 N N . LEU A 1 569 ? 21.040 -6.216 11.486 1.00 97.62 569 LEU A N 1
ATOM 4567 C CA . LEU A 1 569 ? 22.499 -6.056 11.575 1.00 97.62 569 LEU A CA 1
ATOM 4568 C C . LEU A 1 569 ? 23.255 -7.066 10.700 1.00 97.62 569 LEU A C 1
ATOM 4570 O O . LEU A 1 569 ? 24.407 -6.815 10.352 1.00 97.62 569 LEU A O 1
ATOM 4574 N N . CYS A 1 570 ? 22.630 -8.188 10.314 1.00 96.81 570 CYS A N 1
ATOM 4575 C CA . CYS A 1 570 ? 23.231 -9.138 9.379 1.00 96.81 570 CYS A CA 1
ATOM 4576 C C . CYS A 1 570 ? 23.587 -8.492 8.031 1.00 96.81 570 CYS A C 1
ATOM 4578 O O . CYS A 1 570 ? 24.600 -8.868 7.451 1.00 96.81 570 CYS A O 1
ATOM 4580 N N . HIS A 1 571 ? 22.826 -7.496 7.561 1.00 95.25 571 HIS A N 1
ATOM 4581 C CA . HIS A 1 571 ? 23.146 -6.775 6.327 1.00 95.25 571 HIS A CA 1
ATOM 4582 C C . HIS A 1 571 ? 24.475 -6.024 6.460 1.00 95.25 571 HIS A C 1
ATOM 4584 O O . HIS A 1 571 ? 25.325 -6.124 5.586 1.00 95.25 571 HIS A O 1
ATOM 4590 N N . LEU A 1 572 ? 24.703 -5.357 7.597 1.00 97.88 572 LEU A N 1
ATOM 4591 C CA . LEU A 1 572 ? 25.961 -4.650 7.860 1.00 97.88 572 LEU A CA 1
ATOM 4592 C C . LEU A 1 572 ? 27.142 -5.616 7.988 1.00 97.88 572 LEU A C 1
ATOM 4594 O O . LEU A 1 572 ? 28.227 -5.341 7.486 1.00 97.88 572 LEU A O 1
ATOM 4598 N N . ARG A 1 573 ? 26.927 -6.777 8.620 1.00 97.38 573 ARG A N 1
ATOM 4599 C CA . ARG A 1 573 ? 27.952 -7.830 8.700 1.00 97.38 573 ARG A CA 1
ATOM 4600 C C . ARG A 1 573 ? 28.306 -8.379 7.321 1.00 97.38 573 ARG A C 1
ATOM 4602 O O . ARG A 1 573 ? 29.474 -8.652 7.081 1.00 97.38 573 ARG A O 1
ATOM 4609 N N . GLN A 1 574 ? 27.328 -8.518 6.426 1.00 96.06 574 GLN A N 1
ATOM 4610 C CA . GLN A 1 574 ? 27.568 -8.919 5.039 1.00 96.06 574 GLN A CA 1
ATOM 4611 C C . GLN A 1 574 ? 28.359 -7.856 4.276 1.00 96.06 574 GLN A C 1
ATOM 4613 O O . GLN A 1 574 ? 29.333 -8.215 3.625 1.00 96.06 574 GLN A O 1
ATOM 4618 N N . CYS A 1 575 ? 28.022 -6.567 4.421 1.00 94.88 575 CYS A N 1
ATOM 4619 C CA . CYS A 1 575 ? 28.819 -5.480 3.843 1.00 94.88 575 CYS A CA 1
ATOM 4620 C C . CYS A 1 575 ? 30.278 -5.545 4.310 1.00 94.88 575 CYS A C 1
ATOM 4622 O O . CYS A 1 575 ? 31.186 -5.492 3.486 1.00 94.88 575 CYS A O 1
ATOM 4624 N N . ARG A 1 576 ? 30.499 -5.737 5.618 1.00 93.88 576 ARG A N 1
ATOM 4625 C CA . ARG A 1 576 ? 31.844 -5.876 6.190 1.00 93.88 576 ARG A CA 1
ATOM 4626 C C . ARG A 1 576 ? 32.569 -7.118 5.665 1.00 93.88 576 ARG A C 1
ATOM 4628 O O . ARG A 1 576 ? 33.719 -7.018 5.264 1.00 93.88 576 ARG A O 1
ATOM 4635 N N . LYS A 1 577 ? 31.905 -8.280 5.639 1.00 96.38 577 LYS A N 1
ATOM 4636 C CA . LYS A 1 577 ? 32.472 -9.544 5.128 1.00 96.38 577 LYS A CA 1
ATOM 4637 C C . LYS A 1 577 ? 32.861 -9.440 3.649 1.00 96.38 577 LYS A C 1
ATOM 4639 O O . LYS A 1 577 ? 33.843 -10.038 3.231 1.00 96.38 577 LYS A O 1
ATOM 4644 N N . ALA A 1 578 ? 32.094 -8.683 2.871 1.00 96.50 578 ALA A N 1
ATOM 4645 C CA . ALA A 1 578 ? 32.364 -8.410 1.465 1.00 96.50 578 ALA A CA 1
ATOM 4646 C C . ALA A 1 578 ? 33.372 -7.264 1.245 1.00 96.50 578 ALA A C 1
ATOM 4648 O O . ALA A 1 578 ? 33.575 -6.869 0.104 1.00 96.50 578 ALA A O 1
ATOM 4649 N N . HIS A 1 579 ? 33.993 -6.738 2.311 1.00 94.50 579 HIS A N 1
ATOM 4650 C CA . HIS A 1 579 ? 34.973 -5.647 2.258 1.00 94.50 579 HIS A CA 1
ATOM 4651 C C . HIS A 1 579 ? 34.457 -4.403 1.515 1.00 94.50 579 HIS A C 1
ATOM 4653 O O . HIS A 1 579 ? 35.203 -3.726 0.812 1.00 94.50 579 HIS A O 1
ATOM 4659 N N . LEU A 1 580 ? 33.159 -4.108 1.651 1.00 95.56 580 LEU A N 1
ATOM 4660 C CA . LEU A 1 580 ? 32.569 -2.921 1.036 1.00 95.56 580 LEU A CA 1
ATOM 4661 C C . LEU A 1 580 ? 32.992 -1.645 1.786 1.00 95.56 580 LEU A C 1
ATOM 4663 O O . LEU A 1 580 ? 33.187 -1.704 3.004 1.00 95.56 580 LEU A O 1
ATOM 4667 N N . PRO A 1 581 ? 33.056 -0.488 1.096 1.00 96.62 581 PRO A N 1
ATOM 4668 C CA . PRO A 1 581 ? 33.364 0.795 1.725 1.00 96.62 581 PRO A CA 1
ATOM 4669 C C . PRO A 1 581 ? 32.415 1.136 2.885 1.00 96.62 581 PRO A C 1
ATOM 4671 O O . PRO A 1 581 ? 31.233 0.756 2.882 1.00 96.62 581 PRO A O 1
ATOM 4674 N N . THR A 1 582 ? 32.912 1.872 3.881 1.00 95.56 582 THR A N 1
ATOM 4675 C CA . THR A 1 582 ? 32.149 2.226 5.092 1.00 95.56 582 THR A CA 1
ATOM 4676 C C . THR A 1 582 ? 30.916 3.068 4.762 1.00 95.56 582 THR A C 1
ATOM 4678 O O . THR A 1 582 ? 29.890 2.933 5.430 1.00 95.56 582 THR A O 1
ATOM 4681 N N . GLU A 1 583 ? 30.953 3.840 3.677 1.00 96.19 583 GLU A N 1
ATOM 4682 C CA . GLU A 1 583 ? 29.840 4.625 3.142 1.00 96.19 583 GLU A CA 1
ATOM 4683 C C . GLU A 1 583 ? 28.670 3.727 2.732 1.00 96.19 583 GLU A C 1
ATOM 4685 O O . GLU A 1 583 ? 27.509 4.054 2.986 1.00 96.19 583 GLU A O 1
ATOM 4690 N N . VAL A 1 584 ? 28.953 2.552 2.157 1.00 96.31 584 VAL A N 1
ATOM 4691 C CA . VAL A 1 584 ? 27.925 1.561 1.801 1.00 96.31 584 VAL A CA 1
ATOM 4692 C C . VAL A 1 584 ? 27.306 0.965 3.063 1.00 96.31 584 VAL A C 1
ATOM 4694 O O . VAL A 1 584 ? 26.085 0.792 3.142 1.00 96.31 584 VAL A O 1
ATOM 4697 N N . GLY A 1 585 ? 28.124 0.6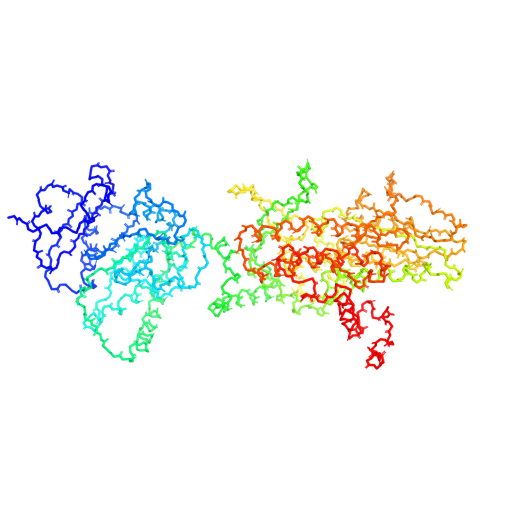89 4.082 1.00 96.69 585 GLY A N 1
ATOM 4698 C CA . GLY A 1 585 ? 27.650 0.254 5.396 1.00 96.69 585 GLY A CA 1
ATOM 4699 C C . GLY A 1 585 ? 26.751 1.302 6.060 1.00 96.69 585 GLY A C 1
ATOM 4700 O O . GLY A 1 585 ? 25.651 0.982 6.520 1.00 96.69 585 GLY A O 1
ATOM 4701 N N . LEU A 1 586 ? 27.170 2.567 6.040 1.00 96.69 586 LEU A N 1
ATOM 4702 C CA . LEU A 1 586 ? 26.414 3.690 6.587 1.00 96.69 586 LEU A CA 1
ATOM 4703 C C . LEU A 1 586 ? 25.099 3.908 5.829 1.00 96.69 586 LEU A C 1
ATOM 4705 O O . LEU A 1 586 ? 24.044 4.038 6.453 1.00 96.69 586 LEU A O 1
ATOM 4709 N N . ALA A 1 587 ? 25.121 3.864 4.495 1.00 97.00 587 ALA A N 1
ATOM 4710 C CA . ALA A 1 587 ? 23.921 3.930 3.664 1.00 97.00 587 ALA A CA 1
ATOM 4711 C C . ALA A 1 587 ? 22.967 2.763 3.963 1.00 97.00 587 ALA A C 1
ATOM 4713 O O . ALA A 1 587 ? 21.755 2.958 4.088 1.00 97.00 587 ALA A O 1
ATOM 4714 N N . THR A 1 588 ? 23.496 1.553 4.157 1.00 95.94 588 THR A N 1
ATOM 4715 C CA . THR A 1 588 ? 22.704 0.372 4.529 1.00 95.94 588 THR A CA 1
ATOM 4716 C C . THR A 1 588 ? 22.035 0.559 5.890 1.00 95.94 588 THR A C 1
ATOM 4718 O O . THR A 1 588 ? 20.842 0.283 6.031 1.00 95.94 588 THR A O 1
ATOM 4721 N N . TYR A 1 589 ? 22.749 1.087 6.888 1.00 97.44 589 TYR A N 1
ATOM 4722 C CA . TYR A 1 589 ? 22.162 1.432 8.184 1.00 97.44 589 TYR A CA 1
ATOM 4723 C C . TYR A 1 589 ? 21.041 2.471 8.026 1.00 97.44 589 TYR A C 1
ATOM 4725 O O . TYR A 1 589 ? 19.905 2.228 8.449 1.00 97.44 589 TYR A O 1
ATOM 4733 N N . CYS A 1 590 ? 21.340 3.580 7.348 1.00 95.44 590 CYS A N 1
ATOM 4734 C CA . CYS A 1 590 ? 20.436 4.708 7.140 1.00 95.44 590 CYS A CA 1
ATOM 4735 C C . CYS A 1 590 ? 19.169 4.352 6.348 1.00 95.44 590 CYS A C 1
ATOM 4737 O O . CYS A 1 590 ? 18.151 5.017 6.530 1.00 95.44 590 CYS A O 1
ATOM 4739 N N . THR A 1 591 ? 19.207 3.322 5.494 1.00 94.38 591 THR A N 1
ATOM 4740 C CA . THR A 1 591 ? 18.084 2.929 4.620 1.00 94.38 591 THR A CA 1
ATOM 4741 C C . THR A 1 591 ? 17.349 1.669 5.076 1.00 94.38 591 THR A C 1
ATOM 4743 O O . THR A 1 591 ? 16.161 1.520 4.794 1.00 94.38 591 THR A O 1
ATOM 4746 N N . LYS A 1 592 ? 18.013 0.740 5.778 1.00 93.69 592 LYS A N 1
ATOM 4747 C CA . LYS A 1 592 ? 17.418 -0.553 6.167 1.00 93.69 592 LYS A CA 1
ATOM 4748 C C . LYS A 1 592 ? 17.168 -0.692 7.662 1.00 93.69 592 LYS A C 1
ATOM 4750 O O . LYS A 1 592 ? 16.271 -1.449 8.036 1.00 93.69 592 LYS A O 1
ATOM 4755 N N . ILE A 1 593 ? 17.932 -0.019 8.521 1.00 97.50 593 ILE A N 1
ATOM 4756 C CA . ILE A 1 593 ? 17.841 -0.194 9.980 1.00 97.50 593 ILE A CA 1
ATOM 4757 C C . ILE A 1 593 ? 17.217 1.032 10.630 1.00 97.50 593 ILE A C 1
ATOM 4759 O O . ILE A 1 593 ? 16.190 0.898 11.284 1.00 97.50 593 ILE A O 1
ATOM 4763 N N . ARG A 1 594 ? 17.777 2.221 10.407 1.00 96.56 594 ARG A N 1
ATOM 4764 C CA . ARG A 1 594 ? 17.313 3.457 11.045 1.00 96.56 594 ARG A CA 1
ATOM 4765 C C . ARG A 1 594 ? 15.820 3.756 10.818 1.00 96.56 594 ARG A C 1
ATOM 4767 O O . ARG A 1 594 ? 15.140 3.984 11.812 1.00 96.56 594 ARG A O 1
ATOM 4774 N N . PRO A 1 595 ? 15.246 3.629 9.601 1.00 95.19 595 PRO A N 1
ATOM 4775 C CA . PRO A 1 595 ? 13.823 3.916 9.390 1.00 95.19 595 PRO A CA 1
ATOM 4776 C C . PRO A 1 595 ? 12.880 3.008 10.191 1.00 95.19 595 PRO A C 1
ATOM 4778 O O . PRO A 1 595 ? 11.784 3.416 10.548 1.00 95.19 595 PRO A O 1
ATOM 4781 N N . LEU A 1 596 ? 13.303 1.777 10.503 1.00 95.56 596 LEU A N 1
ATOM 4782 C CA . LEU A 1 596 ? 12.546 0.873 11.375 1.00 95.56 596 LEU A CA 1
ATOM 4783 C C . LEU A 1 596 ? 12.530 1.368 12.829 1.00 95.56 596 LEU A C 1
ATOM 4785 O O . LEU A 1 596 ? 11.545 1.142 13.520 1.00 95.56 596 LEU A O 1
ATOM 4789 N N . LEU A 1 597 ? 13.620 1.989 13.285 1.00 96.06 597 LEU A N 1
ATOM 4790 C CA . LEU A 1 597 ? 13.764 2.499 14.650 1.00 96.06 597 LEU A CA 1
ATOM 4791 C C . LEU A 1 597 ? 13.107 3.869 14.846 1.00 96.06 597 LEU A C 1
ATOM 4793 O O . LEU A 1 597 ? 12.948 4.291 15.980 1.00 96.06 597 LEU A O 1
ATOM 4797 N N . GLU A 1 598 ? 12.764 4.565 13.762 1.00 94.38 598 GLU A N 1
ATOM 4798 C CA . GLU A 1 598 ? 12.190 5.921 13.776 1.00 94.38 598 GLU A CA 1
ATOM 4799 C C . GLU A 1 598 ? 10.720 5.951 13.325 1.00 94.38 598 GLU A C 1
ATOM 4801 O O . GLU A 1 598 ? 10.063 6.989 13.407 1.00 94.38 598 GLU A O 1
ATOM 4806 N N . TYR A 1 599 ? 10.188 4.832 12.824 1.00 95.31 599 TYR A N 1
ATOM 4807 C CA . TYR A 1 599 ? 8.820 4.766 12.317 1.00 95.31 599 TYR A CA 1
ATOM 4808 C C . TYR A 1 599 ? 7.801 5.160 13.395 1.00 95.31 599 TYR A C 1
ATOM 4810 O O . TYR A 1 599 ? 7.791 4.593 14.485 1.00 95.31 599 TYR A O 1
ATOM 4818 N N . ALA A 1 600 ? 6.924 6.109 13.058 1.00 94.31 600 ALA A N 1
ATOM 4819 C CA . ALA A 1 600 ? 5.903 6.663 13.948 1.00 94.31 600 ALA A CA 1
ATOM 4820 C C . ALA A 1 600 ? 6.439 7.281 15.260 1.00 94.31 600 ALA A C 1
ATOM 4822 O O . ALA A 1 600 ? 5.662 7.467 16.190 1.00 94.31 600 ALA A O 1
ATOM 4823 N N . ALA A 1 601 ? 7.720 7.677 15.318 1.00 93.50 601 ALA A N 1
ATOM 4824 C CA . ALA A 1 601 ? 8.316 8.357 16.476 1.00 93.50 601 ALA A CA 1
ATOM 4825 C C . ALA A 1 601 ? 7.494 9.523 17.066 1.00 93.50 601 ALA A C 1
ATOM 4827 O O . ALA A 1 601 ? 7.460 9.617 18.290 1.00 93.50 601 ALA A O 1
ATOM 4828 N N . PRO A 1 602 ? 6.767 10.349 16.280 1.00 91.50 602 PRO A N 1
ATOM 4829 C CA . PRO A 1 602 ? 5.926 11.410 16.844 1.00 91.50 602 PRO A CA 1
ATOM 4830 C C . PRO A 1 602 ? 4.821 10.919 17.795 1.00 91.50 602 PRO A C 1
ATOM 4832 O O . PRO A 1 602 ? 4.316 11.702 18.584 1.00 91.50 602 PRO A O 1
ATOM 4835 N N . VAL A 1 603 ? 4.443 9.637 17.725 1.00 92.25 603 VAL A N 1
ATOM 4836 C CA . VAL A 1 603 ? 3.398 9.018 18.563 1.00 92.25 603 VAL A CA 1
ATOM 4837 C C . VAL A 1 603 ? 3.965 8.537 19.903 1.00 92.25 603 VAL A C 1
ATOM 4839 O O . VAL A 1 603 ? 3.296 8.604 20.928 1.00 92.25 603 VAL A O 1
ATOM 4842 N N . TRP A 1 604 ? 5.197 8.022 19.902 1.00 91.12 604 TRP A N 1
ATOM 4843 C CA . TRP A 1 604 ? 5.794 7.334 21.052 1.00 91.12 604 TRP A CA 1
ATOM 4844 C C . TRP A 1 604 ? 7.062 8.004 21.591 1.00 91.12 604 TRP A C 1
ATOM 4846 O O . TRP A 1 604 ? 7.714 7.443 22.463 1.00 91.12 604 TRP A O 1
ATOM 4856 N N . GLY A 1 605 ? 7.427 9.190 21.092 1.00 82.00 605 GLY A N 1
ATOM 4857 C CA . GLY A 1 605 ? 8.709 9.858 21.351 1.00 82.00 605 GLY A CA 1
ATOM 4858 C C . GLY A 1 605 ? 9.010 10.176 22.820 1.00 82.00 605 GLY A C 1
ATOM 4859 O O . GLY A 1 605 ? 10.181 10.173 23.195 1.00 82.00 605 GLY A O 1
ATOM 4860 N N . GLY A 1 606 ? 7.980 10.354 23.657 1.00 84.38 606 GLY A N 1
ATOM 4861 C CA . GLY A 1 606 ? 8.079 10.554 25.111 1.00 84.38 606 GLY A CA 1
ATOM 4862 C C . GLY A 1 606 ? 8.484 9.288 25.875 1.00 84.38 606 GLY A C 1
ATOM 4863 O O . GLY A 1 606 ? 7.755 8.803 26.738 1.00 84.38 606 GLY A O 1
ATOM 4864 N N . LEU A 1 607 ? 9.627 8.701 25.519 1.00 91.62 607 LEU A N 1
ATOM 4865 C CA . LEU A 1 607 ? 10.113 7.450 26.091 1.00 91.62 607 LEU A CA 1
ATOM 4866 C C . LEU A 1 607 ? 10.910 7.676 27.384 1.00 91.62 607 LEU A C 1
ATOM 4868 O O . LEU A 1 607 ? 11.731 8.591 27.452 1.00 91.62 607 LEU A O 1
ATOM 4872 N N . PRO A 1 608 ? 10.808 6.765 28.368 1.00 93.31 608 PRO A N 1
ATOM 4873 C CA . PRO A 1 608 ? 11.744 6.735 29.481 1.00 93.31 608 PRO A CA 1
ATOM 4874 C C . PRO A 1 608 ? 13.169 6.409 29.001 1.00 93.31 608 PRO A C 1
ATOM 4876 O O . PRO A 1 608 ? 13.371 5.653 28.043 1.00 93.31 608 PRO A O 1
ATOM 4879 N N . HIS A 1 609 ? 14.170 6.919 29.725 1.00 94.88 609 HIS A N 1
ATOM 4880 C CA . HIS A 1 609 ? 15.586 6.862 29.336 1.00 94.88 609 HIS A CA 1
ATOM 4881 C C . HIS A 1 609 ? 16.091 5.444 29.009 1.00 94.88 609 HIS A C 1
ATOM 4883 O O . HIS A 1 609 ? 16.896 5.255 28.098 1.00 94.88 609 HIS A O 1
ATOM 4889 N N . TYR A 1 610 ? 15.600 4.410 29.699 1.00 96.19 610 TYR A N 1
ATOM 4890 C CA . TYR A 1 610 ? 16.005 3.029 29.419 1.00 96.19 610 TYR A CA 1
ATOM 4891 C C . TYR A 1 610 ? 15.552 2.538 28.028 1.00 96.19 610 TYR A C 1
ATOM 4893 O O . TYR A 1 610 ? 16.326 1.864 27.352 1.00 96.19 610 TYR A O 1
ATOM 4901 N N . LEU A 1 611 ? 14.358 2.927 27.557 1.00 96.56 611 LEU A N 1
ATOM 4902 C CA . LEU A 1 611 ? 13.880 2.582 26.210 1.00 96.56 611 LEU A CA 1
ATOM 4903 C C . LEU A 1 611 ? 14.614 3.379 25.130 1.00 96.56 611 LEU A C 1
ATOM 4905 O O . LEU A 1 611 ? 14.926 2.831 24.072 1.00 96.56 611 LEU A O 1
ATOM 4909 N N . VAL A 1 612 ? 14.945 4.644 25.408 1.00 96.12 612 VAL A N 1
ATOM 4910 C CA . VAL A 1 612 ? 15.816 5.446 24.533 1.00 96.12 612 VAL A CA 1
ATOM 4911 C C . VAL A 1 612 ? 17.161 4.741 24.353 1.00 96.12 612 VAL A C 1
ATOM 4913 O O . VAL A 1 612 ? 17.594 4.513 23.223 1.00 96.12 612 VAL A O 1
ATOM 4916 N N . ASN A 1 613 ? 17.778 4.300 25.451 1.00 96.31 613 ASN A N 1
ATOM 4917 C CA . ASN A 1 613 ? 19.057 3.594 25.417 1.00 96.31 613 ASN A CA 1
ATOM 4918 C C . ASN A 1 613 ? 19.012 2.277 24.635 1.00 96.31 613 ASN A C 1
ATOM 4920 O O . ASN A 1 613 ? 19.993 1.935 23.971 1.00 96.31 613 ASN A O 1
ATOM 4924 N N . ASP A 1 614 ? 17.899 1.543 24.670 1.00 97.31 614 ASP A N 1
ATOM 4925 C CA . ASP A 1 614 ? 17.742 0.326 23.868 1.00 97.31 614 ASP A CA 1
ATOM 4926 C C . ASP A 1 614 ? 17.808 0.603 22.361 1.00 97.31 614 ASP A C 1
ATOM 4928 O O . ASP A 1 614 ? 18.423 -0.175 21.624 1.00 97.31 614 ASP A O 1
ATOM 4932 N N . LEU A 1 615 ? 17.265 1.735 21.904 1.00 97.06 615 LEU A N 1
ATOM 4933 C CA . LEU A 1 615 ? 17.393 2.177 20.513 1.00 97.06 615 LEU A CA 1
ATOM 4934 C C . LEU A 1 615 ? 18.825 2.634 20.197 1.00 97.06 615 LEU A C 1
ATOM 4936 O O . LEU A 1 615 ? 19.405 2.193 19.198 1.00 97.06 615 LEU A O 1
ATOM 4940 N N . GLU A 1 616 ? 19.432 3.451 21.066 1.00 96.81 616 GLU A N 1
ATOM 4941 C CA . GLU A 1 616 ? 20.805 3.954 20.882 1.00 96.81 616 GLU A CA 1
ATOM 4942 C C . GLU A 1 616 ? 21.835 2.820 20.791 1.00 96.81 616 GLU A C 1
ATOM 4944 O O . GLU A 1 616 ? 22.767 2.860 19.979 1.00 96.81 616 GLU A O 1
ATOM 4949 N N . ARG A 1 617 ? 21.650 1.744 21.568 1.00 97.62 617 ARG A N 1
ATOM 4950 C CA . ARG A 1 617 ? 22.503 0.544 21.513 1.00 97.62 617 ARG A CA 1
ATOM 4951 C C . ARG A 1 617 ? 22.573 -0.051 20.107 1.00 97.62 617 ARG A C 1
ATOM 4953 O O . ARG A 1 617 ? 23.636 -0.538 19.711 1.00 97.62 617 ARG A O 1
ATOM 4960 N N . ILE A 1 618 ? 21.488 0.002 19.331 1.00 98.00 618 ILE A N 1
ATOM 4961 C CA . ILE A 1 618 ? 21.464 -0.515 17.956 1.00 98.00 618 ILE A CA 1
ATOM 4962 C C . ILE A 1 618 ? 22.255 0.397 17.020 1.00 98.00 618 ILE A C 1
ATOM 4964 O O . ILE A 1 618 ? 23.010 -0.125 16.197 1.00 98.00 618 ILE A O 1
ATOM 4968 N N . GLN A 1 619 ? 22.135 1.725 17.145 1.00 97.69 619 GLN A N 1
ATOM 4969 C CA . GLN A 1 619 ? 22.948 2.665 16.361 1.00 97.69 619 GLN A CA 1
ATOM 4970 C C . GLN A 1 619 ? 24.437 2.451 16.645 1.00 97.69 619 GLN A C 1
ATOM 4972 O O . GLN A 1 619 ? 25.202 2.158 15.726 1.00 97.69 619 GLN A O 1
ATOM 4977 N N . ARG A 1 620 ? 24.838 2.458 17.923 1.00 97.81 620 ARG A N 1
ATOM 4978 C CA . ARG A 1 620 ? 26.238 2.237 18.330 1.00 97.81 620 ARG A CA 1
ATOM 4979 C C . ARG A 1 620 ? 26.770 0.886 17.854 1.00 97.81 620 ARG A C 1
ATOM 4981 O O . ARG A 1 620 ? 27.908 0.774 17.409 1.00 97.81 620 ARG A O 1
ATOM 4988 N N . ARG A 1 621 ? 25.960 -0.177 17.929 1.00 97.88 621 ARG A N 1
ATOM 4989 C CA . ARG A 1 621 ? 26.339 -1.500 17.404 1.00 97.88 621 ARG A CA 1
ATOM 4990 C C . ARG A 1 621 ? 26.463 -1.502 15.881 1.00 97.88 621 ARG A C 1
ATOM 4992 O O . ARG A 1 621 ? 27.351 -2.171 15.365 1.00 97.88 621 ARG A O 1
ATOM 4999 N N . SER A 1 622 ? 25.606 -0.767 15.179 1.00 98.06 622 SER A N 1
ATOM 5000 C CA . SER A 1 622 ? 25.669 -0.627 13.722 1.00 98.06 622 SER A CA 1
ATOM 5001 C C . SER A 1 622 ? 26.972 0.048 13.294 1.00 98.06 622 SER A C 1
ATOM 5003 O O . SER A 1 622 ? 27.694 -0.523 12.482 1.00 98.06 622 SER A O 1
ATOM 5005 N N . LEU A 1 623 ? 27.325 1.182 13.909 1.00 97.94 623 LEU A N 1
ATOM 5006 C CA . LEU A 1 623 ? 28.569 1.913 13.627 1.00 97.94 623 LEU A CA 1
ATOM 5007 C C . LEU A 1 623 ? 29.816 1.062 13.912 1.00 97.94 623 LEU A C 1
ATOM 5009 O O . LEU A 1 623 ? 30.684 0.937 13.050 1.00 97.94 623 LEU A O 1
ATOM 5013 N N . ARG A 1 624 ? 29.844 0.341 15.044 1.00 97.75 624 ARG A N 1
ATOM 5014 C CA . ARG A 1 624 ? 30.929 -0.610 15.360 1.00 97.75 624 ARG A CA 1
ATOM 5015 C C . ARG A 1 624 ? 31.072 -1.742 14.339 1.00 97.75 624 ARG A C 1
ATOM 5017 O O . ARG A 1 624 ? 32.187 -2.171 14.051 1.00 97.75 624 ARG A O 1
ATOM 5024 N N . ILE A 1 625 ? 29.964 -2.261 13.800 1.00 97.69 625 ILE A N 1
ATOM 5025 C CA . ILE A 1 625 ? 30.024 -3.291 12.750 1.00 97.69 625 ILE A CA 1
ATOM 5026 C C . ILE A 1 625 ? 30.625 -2.703 11.472 1.00 97.69 625 ILE A C 1
ATOM 5028 O O . ILE A 1 625 ? 31.456 -3.371 10.864 1.00 97.69 625 ILE A O 1
ATOM 5032 N N . ILE A 1 626 ? 30.239 -1.480 11.102 1.00 97.31 626 ILE A N 1
ATOM 5033 C CA . ILE A 1 626 ? 30.746 -0.785 9.909 1.00 97.31 626 ILE A CA 1
ATOM 5034 C C . ILE A 1 626 ? 32.238 -0.436 10.059 1.00 97.31 626 ILE A C 1
ATOM 5036 O O . ILE A 1 626 ? 32.950 -0.420 9.064 1.00 97.31 626 ILE A O 1
ATOM 5040 N N . GLY A 1 627 ? 32.718 -0.230 11.289 1.00 96.12 627 GLY A N 1
ATOM 5041 C CA . GLY A 1 627 ? 34.090 0.210 11.565 1.00 96.12 627 GLY A CA 1
ATOM 5042 C C . GLY A 1 627 ? 34.212 1.729 11.694 1.00 96.12 627 GLY A C 1
ATOM 5043 O O . GLY A 1 627 ? 35.274 2.276 11.431 1.00 96.12 627 GLY A O 1
ATOM 5044 N N . LEU A 1 628 ? 33.123 2.404 12.073 1.00 96.56 628 LEU A N 1
ATOM 5045 C CA . LEU A 1 628 ? 33.076 3.850 12.283 1.00 96.56 628 LEU A CA 1
ATOM 5046 C C . LEU A 1 628 ? 33.057 4.185 13.787 1.00 96.56 628 LEU A C 1
ATOM 5048 O O . LEU A 1 628 ? 32.480 3.410 14.565 1.00 96.56 628 LEU A O 1
ATOM 5052 N N . PRO A 1 629 ? 33.622 5.337 14.200 1.00 95.88 629 PRO A N 1
ATOM 5053 C CA . PRO A 1 629 ? 33.452 5.882 15.547 1.00 95.88 629 PRO A CA 1
ATOM 5054 C C . PRO A 1 629 ? 31.972 5.973 15.952 1.00 95.88 629 PRO A C 1
ATOM 5056 O O . PRO A 1 629 ? 31.095 6.214 15.118 1.00 95.88 629 PRO A O 1
ATOM 5059 N N . VAL A 1 630 ? 31.658 5.744 17.229 1.00 92.00 630 VAL A N 1
ATOM 5060 C CA . VAL A 1 630 ? 30.259 5.664 17.710 1.00 92.00 630 VAL A CA 1
ATOM 5061 C C . VAL A 1 630 ? 29.516 7.004 17.688 1.00 92.00 630 VAL A C 1
ATOM 5063 O O . VAL A 1 630 ? 28.289 7.010 17.735 1.00 92.00 630 VAL A O 1
ATOM 5066 N N . ASP A 1 631 ? 30.260 8.097 17.595 1.00 91.69 631 ASP A N 1
ATOM 5067 C CA . ASP A 1 631 ? 29.855 9.500 17.502 1.00 91.69 631 ASP A CA 1
ATOM 5068 C C . ASP A 1 631 ? 29.770 10.011 16.051 1.00 91.69 631 ASP A C 1
ATOM 5070 O O . ASP A 1 631 ? 29.373 11.148 15.822 1.00 91.69 631 ASP A O 1
ATOM 5074 N N . THR A 1 632 ? 30.044 9.158 15.053 1.00 93.56 632 THR A N 1
ATOM 5075 C CA . THR A 1 632 ? 29.910 9.503 13.619 1.00 93.56 632 THR A CA 1
ATOM 5076 C C . THR A 1 632 ? 28.509 10.013 13.252 1.00 93.56 632 THR A C 1
ATOM 5078 O O . THR A 1 632 ? 28.342 10.752 12.284 1.00 93.56 632 THR A O 1
ATOM 5081 N N . LEU A 1 633 ? 27.479 9.582 13.985 1.00 94.00 633 LEU A N 1
ATOM 5082 C CA . LEU A 1 633 ? 26.104 10.040 13.810 1.00 94.00 633 LEU A CA 1
ATOM 5083 C C . LEU A 1 633 ? 25.589 10.668 15.108 1.00 94.00 633 LEU A C 1
ATOM 5085 O O . LEU A 1 633 ? 25.893 10.140 16.181 1.00 94.00 633 LEU A O 1
ATOM 5089 N N . PRO A 1 634 ? 24.733 11.705 15.017 1.00 93.88 634 PRO A N 1
ATOM 5090 C CA . PRO A 1 634 ? 24.052 12.237 16.190 1.00 93.88 634 PRO A CA 1
ATOM 5091 C C . PRO A 1 634 ? 23.178 11.155 16.847 1.00 93.88 634 PRO A C 1
ATOM 5093 O O . PRO A 1 634 ? 22.771 10.198 16.166 1.00 93.88 634 PRO A O 1
ATOM 5096 N N . PRO A 1 635 ? 22.860 11.288 18.147 1.00 93.44 635 PRO A N 1
ATOM 5097 C CA . PRO A 1 635 ? 21.958 10.377 18.843 1.00 93.44 635 PRO A CA 1
ATOM 5098 C C . PRO A 1 635 ? 20.642 10.174 18.084 1.00 93.44 635 PRO A C 1
ATOM 5100 O O . PRO A 1 635 ? 20.095 11.105 17.482 1.00 93.44 635 PRO A O 1
ATOM 5103 N N . LEU A 1 636 ? 20.100 8.953 18.121 1.00 93.81 636 LEU A N 1
ATOM 5104 C CA . LEU A 1 636 ? 18.797 8.699 17.507 1.00 93.81 636 LEU A CA 1
ATOM 5105 C C . LEU A 1 636 ? 17.686 9.511 18.180 1.00 93.81 636 LEU A C 1
ATOM 5107 O O . LEU A 1 636 ? 16.709 9.827 17.506 1.00 93.81 636 LEU A O 1
ATOM 5111 N N . SER A 1 637 ? 17.798 9.832 19.472 1.00 92.81 637 SER A N 1
ATOM 5112 C CA . SER A 1 637 ? 16.860 10.722 20.174 1.00 92.81 637 SER A CA 1
ATOM 5113 C C . SER A 1 637 ? 16.712 12.072 19.480 1.00 92.81 637 SER A C 1
ATOM 5115 O O . SER A 1 637 ? 15.622 12.377 19.010 1.00 92.81 637 SER A O 1
ATOM 5117 N N . GLU A 1 638 ? 17.810 12.799 19.283 1.00 92.38 638 GLU A N 1
ATOM 5118 C CA . GLU A 1 638 ? 17.807 14.122 18.644 1.00 92.38 638 GLU A CA 1
ATOM 5119 C C . GLU A 1 638 ? 17.181 14.074 17.243 1.00 92.38 638 GLU A C 1
ATOM 5121 O O . GLU A 1 638 ? 16.420 14.947 16.817 1.00 92.38 638 GLU A O 1
ATOM 5126 N N . ARG A 1 639 ? 17.473 13.005 16.497 1.00 91.62 639 ARG A N 1
ATOM 5127 C CA . ARG A 1 639 ? 16.896 12.811 15.172 1.00 91.62 639 ARG A CA 1
ATOM 5128 C C . ARG A 1 639 ? 15.392 12.536 15.225 1.00 91.62 639 ARG A C 1
ATOM 5130 O O . ARG A 1 639 ? 14.672 13.036 14.360 1.00 91.62 639 ARG A O 1
ATOM 5137 N N . ARG A 1 640 ? 14.911 11.758 16.200 1.00 92.75 640 ARG A N 1
ATOM 5138 C CA . ARG A 1 640 ? 13.472 11.541 16.410 1.00 92.75 640 ARG A CA 1
ATOM 5139 C C . ARG A 1 640 ? 12.774 12.838 16.799 1.00 92.75 640 ARG A C 1
ATOM 5141 O O . ARG A 1 640 ? 11.721 13.106 16.233 1.00 92.75 640 ARG A O 1
ATOM 5148 N N . ASP A 1 641 ? 13.385 13.670 17.634 1.00 90.38 641 ASP A N 1
ATOM 5149 C CA . ASP A 1 641 ? 12.827 14.973 18.018 1.00 90.38 641 ASP A CA 1
ATOM 5150 C C . ASP A 1 641 ? 12.666 15.879 16.791 1.00 90.38 641 ASP A C 1
ATOM 5152 O O . ASP A 1 641 ? 11.583 16.404 16.534 1.00 90.38 641 ASP A O 1
ATOM 5156 N N . LYS A 1 642 ? 13.689 15.943 15.928 1.00 90.94 642 LYS A N 1
ATOM 5157 C CA . LYS A 1 642 ? 13.612 16.648 14.634 1.00 90.94 642 LYS A CA 1
ATOM 5158 C C . LYS A 1 642 ? 12.503 16.108 13.722 1.00 90.94 642 LYS A C 1
ATOM 5160 O O . LYS A 1 642 ? 11.866 16.883 13.010 1.00 90.94 642 LYS A O 1
ATOM 5165 N N . LEU A 1 643 ? 12.274 14.792 13.695 1.00 89.19 643 LEU A N 1
ATOM 5166 C CA . LEU A 1 643 ? 11.187 14.184 12.913 1.00 89.19 643 LEU A CA 1
ATOM 5167 C C . LEU A 1 643 ? 9.808 14.520 13.490 1.00 89.19 643 LEU A C 1
ATOM 5169 O O . LEU A 1 643 ? 8.879 14.772 12.721 1.00 89.19 643 LEU A O 1
ATOM 5173 N N . THR A 1 644 ? 9.686 14.542 14.816 1.00 90.19 644 THR A N 1
ATOM 5174 C CA . THR A 1 644 ? 8.475 14.954 15.529 1.00 90.19 644 THR A CA 1
ATOM 5175 C C . THR A 1 644 ? 8.141 16.403 15.228 1.00 90.19 644 THR A C 1
ATOM 5177 O O . THR A 1 644 ? 7.054 16.656 14.718 1.00 90.19 644 THR A O 1
ATOM 5180 N N . LEU A 1 645 ? 9.089 17.324 15.412 1.00 89.56 645 LEU A N 1
ATOM 5181 C CA . LEU A 1 645 ? 8.892 18.747 15.125 1.00 89.56 645 LEU A CA 1
ATOM 5182 C C . LEU A 1 645 ? 8.444 18.980 13.680 1.00 89.56 645 LEU A C 1
ATOM 5184 O O . LEU A 1 645 ? 7.409 19.597 13.458 1.00 89.56 645 LEU A O 1
ATOM 5188 N N . ARG A 1 646 ? 9.130 18.381 12.697 1.00 90.19 646 ARG A N 1
ATOM 5189 C CA . ARG A 1 646 ? 8.732 18.485 11.281 1.00 90.19 646 ARG A CA 1
ATOM 5190 C C . ARG A 1 646 ? 7.321 17.970 11.015 1.00 90.19 646 ARG A C 1
ATOM 5192 O O . ARG A 1 646 ? 6.621 18.507 10.161 1.00 90.19 646 ARG A O 1
ATOM 5199 N N . LYS A 1 647 ? 6.908 16.890 11.690 1.00 88.88 647 LYS A N 1
ATOM 5200 C CA . LYS A 1 647 ? 5.553 16.353 11.528 1.00 88.88 647 LYS A CA 1
ATOM 5201 C C . LYS A 1 647 ? 4.518 17.289 12.150 1.00 88.88 647 LYS A C 1
ATOM 5203 O O . LYS A 1 647 ? 3.473 17.467 11.537 1.00 88.88 647 LYS A O 1
ATOM 5208 N N . MET A 1 648 ? 4.813 17.880 13.306 1.00 89.00 648 MET A N 1
ATOM 5209 C CA . MET A 1 648 ? 3.933 18.853 13.956 1.00 89.00 648 MET A CA 1
ATOM 5210 C C . MET A 1 648 ? 3.811 20.139 13.131 1.00 89.00 648 MET A C 1
ATOM 5212 O O . MET A 1 648 ? 2.692 20.556 12.865 1.00 89.00 648 MET A O 1
ATOM 5216 N N . GLU A 1 649 ? 4.918 20.687 12.619 1.00 89.56 649 GLU A N 1
ATOM 5217 C CA . GLU A 1 649 ? 4.918 21.845 11.706 1.00 89.56 649 GLU A CA 1
ATOM 5218 C C . GLU A 1 649 ? 4.069 21.584 10.448 1.00 89.56 649 GLU A C 1
ATOM 5220 O O . GLU A 1 649 ? 3.278 22.425 10.035 1.00 89.56 649 GLU A O 1
ATOM 5225 N N . ALA A 1 650 ? 4.181 20.395 9.846 1.00 89.62 650 ALA A N 1
ATOM 5226 C CA . ALA A 1 650 ? 3.369 20.039 8.682 1.00 89.62 650 ALA A CA 1
ATOM 5227 C C . ALA A 1 650 ? 1.867 19.927 9.007 1.00 89.62 650 ALA A C 1
ATOM 5229 O O . ALA A 1 650 ? 1.036 20.179 8.141 1.00 89.62 650 ALA A O 1
ATOM 5230 N N . ILE A 1 651 ? 1.514 19.526 10.234 1.00 89.56 651 ILE A N 1
ATOM 5231 C CA . ILE A 1 651 ? 0.122 19.454 10.699 1.00 89.56 651 ILE A CA 1
ATOM 5232 C C . ILE A 1 651 ? -0.429 20.857 10.983 1.00 89.56 651 ILE A C 1
ATOM 5234 O O . ILE A 1 651 ? -1.577 21.135 10.652 1.00 89.56 651 ILE A O 1
ATOM 5238 N N . THR A 1 652 ? 0.365 21.748 11.579 1.00 88.75 652 THR A N 1
ATOM 5239 C CA . THR A 1 652 ? -0.081 23.110 11.908 1.00 88.75 652 THR A CA 1
ATOM 5240 C C . THR A 1 652 ? -0.204 24.003 10.676 1.00 88.75 652 THR A C 1
ATOM 5242 O O . THR A 1 652 ? -1.041 24.898 10.665 1.00 88.75 652 THR A O 1
ATOM 5245 N N . GLN A 1 653 ? 0.563 23.745 9.613 1.00 89.56 653 GLN A N 1
ATOM 5246 C CA . GLN A 1 653 ? 0.440 24.467 8.339 1.00 89.56 653 GLN A CA 1
ATOM 5247 C C . GLN A 1 653 ? -0.858 24.163 7.573 1.00 89.56 653 GLN A C 1
ATOM 5249 O O . GLN A 1 653 ? -1.273 24.970 6.744 1.00 89.56 653 GLN A O 1
ATOM 5254 N N . ASP A 1 654 ? -1.500 23.024 7.837 1.00 88.19 654 ASP A N 1
ATOM 5255 C CA . ASP A 1 654 ? -2.775 22.642 7.230 1.00 88.19 654 ASP A CA 1
ATOM 5256 C C . ASP A 1 654 ? -3.898 22.735 8.273 1.00 88.19 654 ASP A C 1
ATOM 5258 O O . ASP A 1 654 ? -4.120 21.821 9.067 1.00 88.19 654 ASP A O 1
ATOM 5262 N N . VAL A 1 655 ? -4.624 23.856 8.263 1.00 87.44 655 VAL A N 1
ATOM 5263 C CA . VAL A 1 655 ? -5.785 24.108 9.141 1.00 87.44 655 VAL A CA 1
ATOM 5264 C C . VAL A 1 655 ? -6.909 23.082 8.977 1.00 87.44 655 VAL A C 1
ATOM 5266 O O . VAL A 1 655 ? -7.688 22.881 9.904 1.00 87.44 655 VAL A O 1
ATOM 5269 N N . ASN A 1 656 ? -6.974 22.389 7.836 1.00 86.44 656 ASN A N 1
ATOM 5270 C CA . ASN A 1 656 ? -7.965 21.342 7.583 1.00 86.44 656 ASN A CA 1
ATOM 5271 C C . ASN A 1 656 ? -7.457 19.942 7.972 1.00 86.44 656 ASN A C 1
ATOM 5273 O O . ASN A 1 656 ? -8.174 18.945 7.813 1.00 86.44 656 ASN A O 1
ATOM 5277 N N . HIS A 1 657 ? -6.223 19.826 8.475 1.00 89.69 657 HIS A N 1
ATOM 5278 C CA . HIS A 1 657 ? -5.669 18.545 8.880 1.00 89.69 657 HIS A CA 1
ATOM 5279 C C . HIS A 1 657 ? -6.408 18.011 10.125 1.00 89.69 657 HIS A C 1
ATOM 5281 O O . HIS A 1 657 ? -6.568 18.735 11.109 1.00 89.69 657 HIS A O 1
ATOM 5287 N N . PRO A 1 658 ? -6.796 16.720 10.173 1.00 86.31 658 PRO A N 1
ATOM 5288 C CA . PRO A 1 658 ? -7.596 16.172 11.276 1.00 86.31 658 PRO A CA 1
ATOM 5289 C C . PRO A 1 658 ? -6.900 16.243 12.642 1.00 86.31 658 PRO A C 1
ATOM 5291 O O . PRO A 1 658 ? -7.567 16.261 13.666 1.00 86.31 658 PRO A O 1
ATOM 5294 N N . CYS A 1 659 ? -5.566 16.298 12.677 1.00 89.88 659 CYS A N 1
ATOM 5295 C CA . CYS A 1 659 ? -4.800 16.478 13.916 1.00 89.88 659 CYS A CA 1
ATOM 5296 C C . CYS A 1 659 ? -4.485 17.944 14.257 1.00 89.88 659 CYS A C 1
ATOM 5298 O O . CYS A 1 659 ? -3.767 18.156 15.225 1.00 89.88 659 CYS A O 1
ATOM 5300 N N . HIS A 1 660 ? -4.925 18.936 13.474 1.00 89.81 660 HIS A N 1
ATOM 5301 C CA . HIS A 1 660 ? -4.515 20.337 13.660 1.00 89.81 660 HIS A CA 1
ATOM 5302 C C . HIS A 1 660 ? -4.784 20.829 15.091 1.00 89.81 660 HIS A C 1
ATOM 5304 O O . HIS A 1 660 ? -3.882 21.311 15.766 1.00 89.81 660 HIS A O 1
ATOM 5310 N N . HIS A 1 661 ? -5.990 20.571 15.600 1.00 87.19 661 HIS A N 1
ATOM 5311 C CA . HIS A 1 661 ? -6.415 20.921 16.959 1.00 87.19 661 HIS A CA 1
ATOM 5312 C C . HIS A 1 661 ? -5.719 20.120 18.078 1.00 87.19 661 HIS A C 1
ATOM 5314 O O . HIS A 1 661 ? -5.837 20.474 19.247 1.00 87.19 661 HIS A O 1
ATOM 5320 N N . LEU A 1 662 ? -5.022 19.027 17.744 1.00 84.44 662 LEU A N 1
ATOM 5321 C CA . LEU A 1 662 ? -4.303 18.192 18.714 1.00 84.44 662 LEU A CA 1
ATOM 5322 C C . LEU A 1 662 ? -2.867 18.671 18.943 1.00 84.44 662 LEU A C 1
ATOM 5324 O O . LEU A 1 662 ? -2.219 18.209 19.881 1.00 84.44 662 LEU A O 1
ATOM 5328 N N . VAL A 1 663 ? -2.351 19.556 18.085 1.00 79.50 663 VAL A N 1
ATOM 5329 C CA . VAL A 1 663 ? -0.996 20.096 18.202 1.00 79.50 663 VAL A CA 1
ATOM 5330 C C . VAL A 1 663 ? -1.069 21.449 18.917 1.00 79.50 663 VAL A C 1
ATOM 5332 O O . VAL A 1 663 ? -1.691 22.371 18.393 1.00 79.50 663 VAL A O 1
ATOM 5335 N N . PRO A 1 664 ? -0.441 21.614 20.096 1.00 65.81 664 PRO A N 1
ATOM 5336 C CA . PRO A 1 664 ? -0.440 22.893 20.797 1.00 65.81 664 PRO A CA 1
ATOM 5337 C C . PRO A 1 664 ? 0.222 23.988 19.947 1.00 65.81 664 PRO A C 1
ATOM 5339 O O . PRO A 1 664 ? 1.378 23.848 19.540 1.00 65.81 664 PRO A O 1
ATOM 5342 N N . ILE A 1 665 ? -0.483 25.103 19.729 1.00 54.06 665 ILE A N 1
ATOM 5343 C CA . ILE A 1 665 ? 0.005 26.268 18.962 1.00 54.06 665 ILE A CA 1
ATOM 5344 C C . ILE A 1 665 ? 1.287 26.861 19.592 1.00 54.06 665 ILE A C 1
ATOM 5346 O O . ILE A 1 665 ? 2.144 27.382 18.882 1.00 54.06 665 ILE A O 1
ATOM 5350 N N . ALA A 1 666 ? 1.494 26.670 20.901 1.00 47.00 666 ALA A N 1
ATOM 5351 C CA . ALA A 1 666 ? 2.639 27.189 21.655 1.00 47.00 666 ALA A CA 1
ATOM 5352 C C . ALA A 1 666 ? 4.025 26.678 21.193 1.00 47.00 666 ALA A C 1
ATOM 5354 O O . ALA A 1 666 ? 5.040 27.286 21.522 1.00 47.00 666 ALA A O 1
ATOM 5355 N N . HIS A 1 667 ? 4.108 25.605 20.395 1.00 42.38 667 HIS A N 1
ATOM 5356 C CA . HIS A 1 667 ? 5.389 25.152 19.831 1.00 42.38 667 HIS A CA 1
ATOM 5357 C C . HIS A 1 667 ? 5.781 25.831 18.511 1.00 42.38 667 HIS A C 1
ATOM 5359 O O . HIS A 1 667 ? 6.922 25.674 18.080 1.00 42.38 667 HIS A O 1
ATOM 5365 N N . ALA A 1 668 ? 4.892 26.615 17.889 1.00 39.19 668 ALA A N 1
ATOM 5366 C CA . ALA A 1 668 ? 5.264 27.450 16.746 1.00 39.19 668 ALA A CA 1
ATOM 5367 C C . ALA A 1 668 ? 6.056 28.706 17.173 1.00 39.19 668 ALA A C 1
ATOM 5369 O O . ALA A 1 668 ? 6.845 29.221 16.383 1.00 39.19 668 ALA A O 1
ATOM 5370 N N . GLU A 1 669 ? 5.913 29.150 18.429 1.00 33.31 669 GLU A N 1
ATOM 5371 C CA . GLU A 1 669 ? 6.624 30.313 18.990 1.00 33.31 669 GLU A CA 1
ATOM 5372 C C . GLU A 1 669 ? 7.881 29.948 19.801 1.00 33.31 669 GLU A C 1
ATOM 5374 O O . GLU A 1 669 ? 8.737 30.799 20.032 1.00 33.31 669 GLU A O 1
ATOM 5379 N N . ALA A 1 670 ? 8.088 28.671 20.143 1.00 34.94 670 ALA A N 1
ATOM 5380 C CA . ALA A 1 670 ? 9.283 28.193 20.850 1.00 34.94 670 ALA A CA 1
ATOM 5381 C C . ALA A 1 670 ? 10.539 28.076 19.946 1.00 34.94 670 ALA A C 1
ATOM 5383 O O . ALA A 1 670 ? 11.331 27.145 20.073 1.00 34.94 670 ALA A O 1
ATOM 5384 N N . ARG A 1 671 ? 10.736 29.032 19.023 1.00 39.62 671 ARG A N 1
ATOM 5385 C CA . ARG A 1 671 ? 12.030 29.315 18.364 1.00 39.62 671 ARG A CA 1
ATOM 5386 C C . ARG A 1 671 ? 12.883 30.328 19.141 1.00 39.62 671 ARG A C 1
ATOM 5388 O O . ARG A 1 671 ? 13.879 30.819 18.620 1.00 39.62 671 ARG A O 1
ATOM 5395 N N . LEU A 1 672 ? 12.537 30.613 20.391 1.00 29.56 672 LEU A N 1
ATOM 5396 C CA . LEU A 1 672 ? 13.338 31.400 21.323 1.00 29.56 672 LEU A CA 1
ATOM 5397 C C . LEU A 1 672 ? 13.411 30.607 22.637 1.00 29.56 672 LEU A C 1
ATOM 5399 O O . LEU A 1 672 ? 12.370 30.272 23.190 1.00 29.56 672 LEU A O 1
ATOM 5403 N N . PHE A 1 673 ? 14.630 30.313 23.103 1.00 30.75 673 PHE A N 1
ATOM 5404 C CA . PHE A 1 673 ? 14.989 29.578 24.335 1.00 30.75 673 PHE A CA 1
ATOM 5405 C C . PHE A 1 673 ? 15.010 28.033 24.275 1.00 30.75 673 PHE A C 1
ATOM 5407 O O . PHE A 1 673 ? 14.213 27.365 24.928 1.00 30.75 673 PHE A O 1
ATOM 5414 N N . HIS A 1 674 ? 15.967 27.455 23.536 1.00 30.55 674 HIS A N 1
ATOM 5415 C CA . HIS A 1 674 ? 17.166 26.791 24.097 1.00 30.55 674 HIS A CA 1
ATOM 5416 C C . HIS A 1 674 ? 18.015 26.110 23.019 1.00 30.55 674 HIS A C 1
ATOM 5418 O O . HIS A 1 674 ? 17.456 25.332 22.213 1.00 30.55 674 HIS A O 1
#